Protein AF-A0A8H4S5G0-F1 (afdb_monomer)

Foldseek 3Di:
DDDDDDDDDDDDDDDDDDDDDPDDPDDPPDDPPDDDDDDDDPPDPPPVLQPDDCPDPVSVVVSVVVVVVVVVVVVVVVVVVVVVVVVVVVVVVVVVVVVVVVVVVPDDDPVVVVVVVVVVVVVVVVVVVVCVVVVDDPDDDDDDDDDDDDDDDDDDDDDDDDDDDDDDDDDDDDDDDDDDDPPPPDCVVVVVVVVVVVVVVVVVVVVVVVVVVVVVVVVVVVVVVVVVVVVVVVVVVVVVVVVVVVVVVVVVVVVVVVVVVVVVVVVVVVVVVVVVVVVVVVVVVVVVVVVVVVVVVVVVVVVVVVVVVVVVVVVVVVVVVVVVVVVVVVVVVVVVVVVVVVVVVVVVVVVVVVVVVVVVVVVVVCVVVVVDDDDDDDDDDDDDDDDDDDDDDDDD

Mean predicted aligned error: 23.58 Å

Sequence (396 aa):
MPFEAPDFQIMTASNAEATGSFASMEDPFVANSGRPAVPRDPNRFDTQLYSLNASSPAQAKRALEAHLAETERRLEEASRLGTALIDQQRQLSEQLKEVEQEQNEGEMGPELRRKLADLEKEYNEIGRESARAFLAPKRLAGGQEDAQLGTPSFDQKSPLSPALFASQATNSPSKVSVPSRKQRNQPSNRVHDIEFATEISTSLLAQVRQLQGLLAERDETLKFVNLEKSRLELEAEGYAQRIRALDDSEQRYKDENWALETQAHELMAAARDAAEREQRLNSTITLSNAEKSAMERELEEQRQANARLLEDHTLTQKANDAEIHLLRRNLTSGDAEKSALQKKLMEMTSQNQELAKAVAMRLRDHENQSSRDVSYDNEGDEPENITPESSPPPSP

Solvent-accessible surface area (backbone atoms only — not comparable to full-atom values): 24786 Å² total; per-residue (Å²): 137,83,90,85,84,85,88,83,82,90,82,90,82,89,84,84,89,82,90,77,88,89,71,81,87,76,62,95,84,67,84,80,89,80,79,82,89,72,91,74,81,87,81,80,74,64,76,71,81,70,67,84,77,69,89,43,75,69,54,43,50,52,51,49,53,51,49,48,53,52,51,51,50,51,50,52,52,50,48,51,51,50,52,52,51,51,50,49,54,50,51,51,53,50,50,52,51,46,50,56,53,43,62,76,70,72,67,92,54,75,64,59,59,51,52,50,55,52,49,53,52,48,51,55,49,51,51,52,52,47,50,57,69,72,64,57,84,80,80,80,80,86,81,86,85,88,88,88,80,90,83,86,85,92,75,91,85,84,82,84,81,91,79,80,93,76,89,78,88,76,85,86,87,85,81,89,83,86,81,70,100,82,75,85,83,63,73,69,62,61,51,54,54,49,51,52,51,47,52,52,50,51,52,52,52,50,49,50,52,50,52,50,50,53,48,53,52,50,53,50,52,51,51,52,52,51,52,52,48,55,49,51,50,52,53,50,53,51,50,54,51,53,50,50,55,49,52,54,49,51,50,52,52,50,53,51,50,51,51,50,52,51,50,50,51,52,51,53,49,53,51,50,57,48,51,53,50,50,53,54,51,49,55,50,51,55,49,52,51,52,50,50,55,49,53,53,50,53,52,51,50,52,50,53,51,51,52,49,52,50,50,52,50,53,52,52,49,53,48,52,52,50,50,53,53,50,52,52,51,50,50,54,50,50,51,51,51,50,50,51,51,49,52,51,49,52,48,53,49,48,51,52,50,50,48,52,49,51,49,50,49,49,52,50,50,46,50,71,66,41,80,69,72,87,81,90,81,84,88,84,79,84,82,82,88,78,88,82,88,81,82,84,84,87,84,135

Structure (mmCIF, N/CA/C/O backbone):
data_AF-A0A8H4S5G0-F1
#
_entry.id   AF-A0A8H4S5G0-F1
#
loop_
_atom_site.group_PDB
_atom_site.id
_atom_site.type_symbol
_atom_site.label_atom_id
_atom_site.label_alt_id
_atom_site.label_comp_id
_atom_site.label_asym_id
_atom_site.label_entity_id
_atom_site.label_seq_id
_atom_site.pdbx_PDB_ins_code
_atom_site.Cartn_x
_atom_site.Cartn_y
_atom_site.Cartn_z
_atom_site.occupancy
_atom_site.B_iso_or_equiv
_atom_site.auth_seq_id
_atom_site.auth_comp_id
_atom_site.auth_asym_id
_atom_site.auth_atom_id
_atom_site.pdbx_PDB_model_num
ATOM 1 N N . MET A 1 1 ? -0.359 13.437 -66.463 1.00 43.72 1 MET A N 1
ATOM 2 C CA . MET A 1 1 ? -1.457 12.611 -65.924 1.00 43.72 1 MET A CA 1
ATOM 3 C C . MET A 1 1 ? -1.760 13.142 -64.530 1.00 43.72 1 MET A C 1
ATOM 5 O O . MET A 1 1 ? -0.901 12.985 -63.670 1.00 43.72 1 MET A O 1
ATOM 9 N N . PRO A 1 2 ? -2.848 13.905 -64.346 1.00 49.50 2 PRO A N 1
ATOM 10 C CA . PRO A 1 2 ? -3.186 14.515 -63.066 1.00 49.50 2 PRO A CA 1
ATOM 11 C C . PRO A 1 2 ? -3.978 13.558 -62.162 1.00 49.50 2 PRO A C 1
ATOM 13 O O . PRO A 1 2 ? -4.525 12.559 -62.619 1.00 49.50 2 PRO A O 1
ATOM 16 N N . PHE A 1 3 ? -3.967 13.907 -60.877 1.00 44.75 3 PHE A N 1
ATOM 17 C CA . PHE A 1 3 ? -4.637 13.288 -59.736 1.00 44.75 3 PHE A CA 1
ATOM 18 C C . PHE A 1 3 ? -6.161 13.205 -59.881 1.00 44.75 3 PHE A C 1
ATOM 20 O O . PHE A 1 3 ? -6.786 14.160 -60.337 1.00 44.75 3 PHE A O 1
ATOM 27 N N . GLU A 1 4 ? -6.747 12.131 -59.350 1.00 46.34 4 GLU A N 1
ATOM 28 C CA . GLU A 1 4 ? -8.178 12.037 -59.061 1.00 46.34 4 GLU A CA 1
ATOM 29 C C . GLU A 1 4 ? -8.358 11.342 -57.700 1.00 46.34 4 GLU A C 1
ATOM 31 O O . GLU A 1 4 ? -7.871 10.232 -57.477 1.00 46.34 4 GLU A O 1
ATOM 36 N N . ALA A 1 5 ? -8.976 12.054 -56.758 1.00 48.38 5 ALA A N 1
ATOM 37 C CA . ALA A 1 5 ? -9.378 11.565 -55.442 1.00 48.38 5 ALA A CA 1
ATOM 38 C C . ALA A 1 5 ? -10.862 11.168 -55.480 1.00 48.38 5 ALA A C 1
ATOM 40 O O . ALA A 1 5 ? -11.607 11.780 -56.247 1.00 48.38 5 ALA A O 1
ATOM 41 N N . PRO A 1 6 ? -11.334 10.242 -54.627 1.00 56.16 6 PRO A N 1
ATOM 42 C CA . PRO A 1 6 ? -12.761 10.101 -54.385 1.00 56.16 6 PRO A CA 1
ATOM 43 C C . PRO A 1 6 ? -13.165 10.627 -53.000 1.00 56.16 6 PRO A C 1
ATOM 45 O O . PRO A 1 6 ? -12.651 10.195 -51.967 1.00 56.16 6 PRO A O 1
ATOM 48 N N . ASP A 1 7 ? -14.138 11.537 -53.020 1.00 45.44 7 ASP A N 1
ATOM 49 C CA . ASP A 1 7 ? -15.011 11.917 -51.909 1.00 45.44 7 ASP A CA 1
ATOM 50 C C . ASP A 1 7 ? -15.953 10.764 -51.531 1.00 45.44 7 ASP A C 1
ATOM 52 O O . ASP A 1 7 ? -16.565 10.163 -52.411 1.00 45.44 7 ASP A O 1
ATOM 56 N N . PHE A 1 8 ? -16.176 10.535 -50.230 1.00 47.94 8 PHE A N 1
ATOM 57 C CA . PHE A 1 8 ? -17.384 9.857 -49.736 1.00 47.94 8 PHE A CA 1
ATOM 58 C C . PHE A 1 8 ? -17.896 10.480 -48.427 1.00 47.94 8 PHE A C 1
ATOM 60 O O . PHE A 1 8 ? -17.528 10.113 -47.316 1.00 47.94 8 PHE A O 1
ATOM 67 N N . GLN A 1 9 ? -18.726 11.501 -48.628 1.00 41.06 9 GLN A N 1
ATOM 68 C CA . GLN A 1 9 ? -20.093 11.670 -48.127 1.00 41.06 9 GLN A CA 1
ATOM 69 C C . GLN A 1 9 ? -20.481 11.090 -46.749 1.00 41.06 9 GLN A C 1
ATOM 71 O O . GLN A 1 9 ? -20.651 9.890 -46.547 1.00 41.06 9 GLN A O 1
ATOM 76 N N . ILE A 1 10 ? -20.761 12.027 -45.843 1.00 40.44 10 ILE A N 1
ATOM 77 C CA . ILE A 1 10 ? -21.444 11.868 -44.557 1.00 40.44 10 ILE A CA 1
ATOM 78 C C . ILE A 1 10 ? -22.944 11.615 -44.795 1.00 40.44 10 ILE A C 1
ATOM 80 O O . ILE A 1 10 ? -23.598 12.397 -45.485 1.00 40.44 10 ILE A O 1
ATOM 84 N N . MET A 1 11 ? -23.508 10.588 -44.151 1.00 38.72 11 MET A N 1
ATOM 85 C CA . MET A 1 11 ? -24.946 10.480 -43.885 1.00 38.72 11 MET A CA 1
ATOM 86 C C . MET A 1 11 ? -25.184 10.130 -42.416 1.00 38.72 11 MET A C 1
ATOM 88 O O . MET A 1 11 ? -24.675 9.150 -41.880 1.00 38.72 11 MET A O 1
ATOM 92 N N . THR A 1 12 ? -25.959 10.999 -41.782 1.00 41.97 12 THR A N 1
ATOM 93 C CA . THR A 1 12 ? -26.462 10.947 -40.417 1.00 41.97 12 THR A CA 1
ATOM 94 C C . THR A 1 12 ? -27.648 9.988 -40.311 1.00 41.97 12 THR A C 1
ATOM 96 O O . THR A 1 12 ? -28.537 9.994 -41.160 1.00 41.97 12 THR A O 1
ATOM 99 N N . ALA A 1 13 ? -27.715 9.219 -39.224 1.00 38.81 13 ALA A N 1
ATOM 100 C CA . ALA A 1 13 ? -28.955 8.609 -38.756 1.00 38.81 13 ALA A CA 1
ATOM 101 C C . ALA A 1 13 ? -28.959 8.553 -37.223 1.00 38.81 13 ALA A C 1
ATOM 103 O O . ALA A 1 13 ? -28.105 7.944 -36.586 1.00 38.81 13 ALA A O 1
ATOM 104 N N . SER A 1 14 ? -29.940 9.244 -36.661 1.00 41.59 14 SER A N 1
ATOM 105 C CA . SER A 1 14 ? -30.365 9.260 -35.269 1.00 41.59 14 SER A CA 1
ATOM 106 C C . SER A 1 14 ? -31.165 8.004 -34.909 1.00 41.59 14 SER A C 1
ATOM 108 O O . SER A 1 14 ? -32.106 7.684 -35.635 1.00 41.59 14 SER A O 1
ATOM 110 N N . ASN A 1 15 ? -30.911 7.391 -33.748 1.00 36.97 15 ASN A N 1
ATOM 111 C CA . ASN A 1 15 ? -31.999 6.941 -32.875 1.00 36.97 15 ASN A CA 1
ATOM 112 C C . ASN A 1 15 ? -31.547 6.781 -31.417 1.00 36.97 15 ASN A C 1
ATOM 114 O O . ASN A 1 15 ? -30.384 6.503 -31.135 1.00 36.97 15 ASN A O 1
ATOM 118 N N . ALA A 1 16 ? -32.495 7.031 -30.523 1.00 42.16 16 ALA A N 1
ATOM 119 C CA . ALA A 1 16 ? -32.327 7.315 -29.111 1.00 42.16 16 ALA A CA 1
ATOM 120 C C . ALA A 1 16 ? -32.378 6.077 -28.189 1.00 42.16 16 ALA A C 1
ATOM 122 O O . ALA A 1 16 ? -32.851 5.014 -28.578 1.00 42.16 16 ALA A O 1
ATOM 123 N N . GLU A 1 17 ? -31.957 6.330 -26.943 1.00 38.03 17 GLU A N 1
ATOM 124 C CA . GLU A 1 17 ? -32.288 5.647 -25.679 1.00 38.03 17 GLU A CA 1
ATOM 125 C C . GLU A 1 17 ? -31.669 4.272 -25.363 1.00 38.03 17 GLU A C 1
ATOM 127 O O . GLU A 1 17 ? -32.201 3.216 -25.683 1.00 38.03 17 GLU A O 1
ATOM 132 N N . ALA A 1 18 ? -30.624 4.305 -24.526 1.00 38.97 18 ALA A N 1
ATOM 133 C CA . ALA A 1 18 ? -30.547 3.442 -23.348 1.00 38.97 18 ALA A CA 1
ATOM 134 C C . ALA A 1 18 ? -29.800 4.171 -22.219 1.00 38.97 18 ALA A C 1
ATOM 136 O O . ALA A 1 18 ? -28.662 4.614 -22.346 1.00 38.97 18 ALA A O 1
ATOM 137 N N . THR A 1 19 ? -30.522 4.323 -21.122 1.00 44.94 19 THR A N 1
ATOM 138 C CA . THR A 1 19 ? -30.193 4.932 -19.835 1.00 44.94 19 THR A CA 1
ATOM 139 C C . THR A 1 19 ? -28.927 4.379 -19.173 1.00 44.94 19 THR A C 1
ATOM 141 O O . THR A 1 19 ? -28.785 3.167 -19.029 1.00 44.94 19 THR A O 1
ATOM 144 N N . GLY A 1 20 ? -28.079 5.269 -18.648 1.00 34.47 20 GLY A N 1
ATOM 145 C CA . GLY A 1 20 ? -26.962 4.922 -17.766 1.00 34.47 20 GLY A CA 1
ATOM 146 C C . GLY A 1 20 ? -26.302 6.168 -17.177 1.00 34.47 20 GLY A C 1
ATOM 147 O O . GLY A 1 20 ? -25.397 6.740 -17.771 1.00 34.47 20 GLY A O 1
ATOM 148 N N . SER A 1 21 ? -26.813 6.606 -16.029 1.00 35.03 21 SER A N 1
ATOM 149 C CA . SER A 1 21 ? -26.420 7.788 -15.257 1.00 35.03 21 SER A CA 1
ATOM 150 C C . SER A 1 21 ? -24.918 7.840 -14.928 1.00 35.03 21 SER A C 1
ATOM 152 O O . SER A 1 21 ? -24.470 7.192 -13.986 1.00 35.03 21 SER A O 1
ATOM 154 N N . PHE A 1 22 ? -24.152 8.669 -15.642 1.00 43.38 22 PHE A N 1
ATOM 155 C CA . PHE A 1 22 ? -22.856 9.180 -15.181 1.00 43.38 22 PHE A CA 1
ATOM 156 C C . PHE A 1 22 ? -23.111 10.346 -14.219 1.00 43.38 22 PHE A C 1
ATOM 158 O O . PHE A 1 22 ? -23.174 11.505 -14.624 1.00 43.38 22 PHE A O 1
ATOM 165 N N . ALA A 1 23 ? -23.305 10.026 -12.943 1.00 44.62 23 ALA A N 1
ATOM 166 C CA . ALA A 1 23 ? -23.307 11.006 -11.868 1.00 44.62 23 ALA A CA 1
ATOM 167 C C . ALA A 1 23 ? -22.085 10.757 -10.976 1.00 44.62 23 ALA A C 1
ATOM 169 O O . ALA A 1 23 ? -21.916 9.659 -10.450 1.00 44.62 23 ALA A O 1
ATOM 170 N N . SER A 1 24 ? -21.262 11.805 -10.858 1.00 44.00 24 SER A N 1
ATOM 171 C CA . SER A 1 24 ? -20.339 12.094 -9.751 1.00 44.00 24 SER A CA 1
ATOM 172 C C . SER A 1 24 ? -19.324 11.005 -9.389 1.00 44.00 24 SER A C 1
ATOM 174 O O . SER A 1 24 ? -19.498 10.220 -8.460 1.00 44.00 24 SER A O 1
ATOM 176 N N . MET A 1 25 ? -18.202 11.026 -10.108 1.00 48.00 25 MET A N 1
ATOM 177 C CA . MET A 1 25 ? -16.940 10.454 -9.652 1.00 48.00 25 MET A CA 1
ATOM 178 C C . MET A 1 25 ? -16.382 11.391 -8.567 1.00 48.00 25 MET A C 1
ATOM 180 O O . MET A 1 25 ? -15.645 12.329 -8.863 1.00 48.00 25 MET A O 1
ATOM 184 N N . GLU A 1 26 ? -16.829 11.197 -7.326 1.00 46.25 26 GLU A N 1
ATOM 185 C CA . GLU A 1 26 ? -16.239 11.837 -6.150 1.00 46.25 26 GLU A CA 1
ATOM 186 C C . GLU A 1 26 ? -14.812 11.291 -5.966 1.00 46.25 26 GLU A C 1
ATOM 188 O O . GLU A 1 26 ? -14.596 10.083 -5.842 1.00 46.25 26 GLU A O 1
ATOM 193 N N . ASP A 1 27 ? -13.836 12.194 -5.995 1.00 54.50 27 ASP A N 1
ATOM 194 C CA . ASP A 1 27 ? -12.414 11.914 -5.817 1.00 54.50 27 ASP A CA 1
ATOM 195 C C . ASP A 1 27 ? -12.121 11.494 -4.357 1.00 54.50 27 ASP A C 1
ATOM 197 O O . ASP A 1 27 ? -12.381 12.275 -3.435 1.00 54.50 27 ASP A O 1
ATOM 201 N N . PRO A 1 28 ? -11.556 10.295 -4.106 1.00 63.72 28 PRO A N 1
ATOM 202 C CA . PRO A 1 28 ? -11.249 9.808 -2.759 1.00 63.72 28 PRO A CA 1
ATOM 203 C C . PRO A 1 28 ? -10.128 10.586 -2.044 1.00 63.72 28 PRO A C 1
ATOM 205 O O . PRO A 1 28 ? -9.863 10.309 -0.873 1.00 63.72 28 PRO A O 1
ATOM 208 N N . PHE A 1 29 ? -9.476 11.550 -2.704 1.00 48.62 29 PHE A N 1
ATOM 209 C CA . PHE A 1 29 ? -8.412 12.372 -2.118 1.00 48.62 29 PHE A CA 1
ATOM 210 C C . PHE A 1 29 ? -8.858 13.770 -1.660 1.00 48.62 29 PHE A C 1
ATOM 212 O O . PHE A 1 29 ? -8.056 14.492 -1.063 1.00 48.62 29 PHE A O 1
ATOM 219 N N . VAL A 1 30 ? -10.127 14.153 -1.852 1.00 47.84 30 VAL A N 1
ATOM 220 C CA . VAL A 1 30 ? -10.659 15.439 -1.364 1.00 47.84 30 VAL A CA 1
ATOM 221 C C . VAL A 1 30 ? -11.564 15.204 -0.154 1.00 47.84 30 VAL A C 1
ATOM 223 O O . VAL A 1 30 ? -12.757 14.937 -0.256 1.00 47.84 30 VAL A O 1
ATOM 226 N N . ALA A 1 31 ? -10.964 15.294 1.031 1.00 40.44 31 ALA A N 1
ATOM 227 C CA . ALA A 1 31 ? -11.643 15.147 2.309 1.00 40.44 31 ALA A CA 1
ATOM 228 C C . ALA A 1 31 ? -12.700 16.248 2.530 1.00 40.44 31 ALA A C 1
ATOM 230 O O . ALA A 1 31 ? -12.359 17.405 2.774 1.00 40.44 31 ALA A O 1
ATOM 231 N N . ASN A 1 32 ? -13.985 15.879 2.532 1.00 37.84 32 ASN A N 1
ATOM 232 C CA . ASN A 1 32 ? -15.026 16.690 3.158 1.00 37.84 32 ASN A CA 1
ATOM 233 C C . ASN A 1 32 ? -14.980 16.458 4.677 1.00 37.84 32 ASN A C 1
ATOM 235 O O . ASN A 1 32 ? -15.402 15.423 5.199 1.00 37.84 32 ASN A O 1
ATOM 239 N N . SER A 1 33 ? -14.414 17.432 5.380 1.00 51.53 33 SER A N 1
ATOM 240 C CA . SER A 1 33 ? -14.339 17.534 6.831 1.00 51.53 33 SER A CA 1
ATOM 241 C C . SER A 1 33 ? -15.730 17.766 7.426 1.00 51.53 33 SER A C 1
ATOM 243 O O . SER A 1 33 ?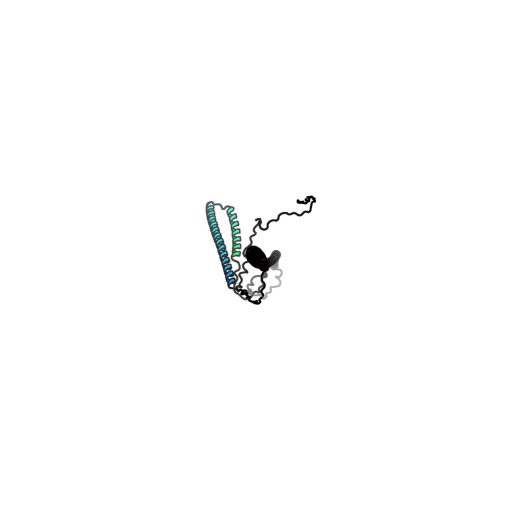 -16.213 18.890 7.526 1.00 51.53 33 SER A O 1
ATOM 245 N N . GLY A 1 34 ? -16.397 16.696 7.856 1.00 54.78 34 GLY A N 1
ATOM 246 C CA . GLY A 1 34 ? -17.696 16.860 8.499 1.00 54.78 34 GLY A CA 1
ATOM 247 C C . GLY A 1 34 ? -18.310 15.584 9.046 1.00 54.78 34 GLY A C 1
ATOM 248 O O . GLY A 1 34 ? -19.301 15.115 8.495 1.00 54.78 34 GLY A O 1
ATOM 249 N N . ARG A 1 35 ? -17.770 15.050 10.151 1.00 35.91 35 ARG A N 1
ATOM 250 C CA . ARG A 1 35 ? -18.536 14.283 11.157 1.00 35.91 35 ARG A CA 1
ATOM 251 C C . ARG A 1 35 ? -17.745 14.115 12.465 1.00 35.91 35 ARG A C 1
ATOM 253 O O . ARG A 1 35 ? -16.519 14.183 12.442 1.00 35.91 35 ARG A O 1
ATOM 260 N N . PRO A 1 36 ? -18.449 14.002 13.605 1.00 39.69 36 PRO A N 1
ATOM 261 C CA . PRO A 1 36 ? -17.951 14.417 14.909 1.00 39.69 36 PRO A CA 1
ATOM 262 C C . PRO A 1 36 ? -16.964 13.408 15.492 1.00 39.69 36 PRO A C 1
ATOM 264 O O . PRO A 1 36 ? -17.191 12.199 15.458 1.00 39.69 36 PRO A O 1
ATOM 267 N N . ALA A 1 37 ? -15.881 13.939 16.054 1.00 43.16 37 ALA A N 1
ATOM 268 C CA . ALA A 1 37 ? -14.902 13.190 16.818 1.00 43.16 37 ALA A CA 1
ATOM 269 C C . ALA A 1 37 ? -15.563 12.574 18.060 1.00 43.16 37 ALA A C 1
ATOM 271 O O . ALA A 1 37 ? -16.052 13.287 18.936 1.00 43.16 37 ALA A O 1
ATOM 272 N N . VAL A 1 38 ? -15.563 11.244 18.132 1.00 43.19 38 VAL A N 1
ATOM 273 C CA . VAL A 1 38 ? -15.816 10.499 19.369 1.00 43.19 38 VAL A CA 1
ATOM 274 C C . VAL A 1 38 ? -14.452 10.271 20.040 1.00 43.19 38 VAL A C 1
ATOM 276 O O . VAL A 1 38 ? -13.518 9.877 19.334 1.00 43.19 38 VAL A O 1
ATOM 279 N N . PRO A 1 39 ? -14.284 10.528 21.352 1.00 41.75 39 PRO A N 1
ATOM 280 C CA . PRO A 1 39 ? -12.982 10.449 22.007 1.00 41.75 39 PRO A CA 1
ATOM 281 C C . PRO A 1 39 ? -12.530 8.991 22.054 1.00 41.75 39 PRO A C 1
ATOM 283 O O . PRO A 1 39 ? -13.171 8.145 22.675 1.00 41.75 39 PRO A O 1
ATOM 286 N N . ARG A 1 40 ? -11.442 8.682 21.353 1.00 42.38 40 ARG A N 1
ATOM 287 C CA . ARG A 1 40 ? -10.804 7.369 21.389 1.00 42.38 40 ARG A CA 1
ATOM 288 C C . ARG A 1 40 ? -9.794 7.396 22.532 1.00 42.38 40 ARG A C 1
ATOM 290 O O . ARG A 1 40 ? -8.786 8.087 22.428 1.00 42.38 40 ARG A O 1
ATOM 297 N N . ASP A 1 41 ? -10.089 6.680 23.614 1.00 40.00 41 ASP A N 1
ATOM 298 C CA . ASP A 1 41 ? -9.176 6.505 24.747 1.00 40.00 41 ASP A CA 1
ATOM 299 C C . ASP A 1 41 ? -7.842 5.881 24.275 1.00 40.00 41 ASP A C 1
ATOM 301 O O . ASP A 1 41 ? -7.839 4.751 23.773 1.00 40.00 41 ASP A O 1
ATOM 305 N N . PRO A 1 42 ? -6.694 6.569 24.431 1.00 47.00 42 PRO A N 1
ATOM 306 C CA . PRO A 1 42 ? -5.417 6.160 23.837 1.00 47.00 42 PRO A CA 1
ATOM 307 C C . PRO A 1 42 ? -4.640 5.085 24.622 1.00 47.00 42 PRO A C 1
ATOM 309 O O . PRO A 1 42 ? -3.524 4.749 24.243 1.00 47.00 42 PRO A O 1
ATOM 312 N N . ASN A 1 43 ? -5.182 4.515 25.704 1.00 45.88 43 ASN A N 1
ATOM 313 C CA . ASN A 1 43 ? -4.348 3.833 26.711 1.00 45.88 43 ASN A CA 1
ATOM 314 C C . ASN A 1 43 ? -4.455 2.295 26.773 1.00 45.88 43 ASN A C 1
ATOM 316 O O . ASN A 1 43 ? -3.944 1.698 27.720 1.00 45.88 43 ASN A O 1
ATOM 320 N N . ARG A 1 44 ? -5.094 1.618 25.803 1.00 43.16 44 ARG A N 1
ATOM 321 C CA . ARG A 1 44 ? -5.321 0.153 25.891 1.00 43.16 44 ARG A CA 1
ATOM 322 C C . ARG A 1 44 ? -4.437 -0.732 25.003 1.00 43.16 44 ARG A C 1
ATOM 324 O O . ARG A 1 44 ? -4.430 -1.940 25.215 1.00 43.16 44 ARG A O 1
ATOM 331 N N . PHE A 1 45 ? -3.692 -0.174 24.048 1.00 45.38 45 PHE A N 1
ATOM 332 C CA . PHE A 1 45 ? -2.954 -0.978 23.057 1.00 45.38 45 PHE A CA 1
ATOM 333 C C . PHE A 1 45 ? -1.462 -1.177 23.346 1.00 45.38 45 PHE A C 1
ATOM 335 O O . PHE A 1 45 ? -0.869 -2.114 22.822 1.00 45.38 45 PHE A O 1
ATOM 342 N N . ASP A 1 46 ? -0.860 -0.380 24.225 1.00 48.62 46 ASP A N 1
ATOM 343 C CA . ASP A 1 46 ? 0.601 -0.379 24.362 1.00 48.62 46 ASP A CA 1
ATOM 344 C C . ASP A 1 46 ? 1.135 -1.397 25.385 1.00 48.62 46 ASP A C 1
ATOM 346 O O . ASP A 1 46 ? 2.282 -1.829 25.327 1.00 48.62 46 ASP A O 1
ATOM 350 N N . THR A 1 47 ? 0.305 -1.891 26.308 1.00 47.00 47 THR A N 1
ATOM 351 C CA . THR A 1 47 ? 0.793 -2.655 27.473 1.00 47.00 47 THR A CA 1
ATOM 352 C C . THR A 1 47 ? 1.348 -4.049 27.140 1.00 47.00 47 THR A C 1
ATOM 354 O O . THR A 1 47 ? 2.083 -4.625 27.947 1.00 47.00 47 THR A O 1
ATOM 357 N N . GLN A 1 48 ? 1.012 -4.613 25.974 1.00 50.06 48 GLN A N 1
ATOM 358 C CA . GLN A 1 48 ? 1.443 -5.961 25.579 1.00 50.06 48 GLN A CA 1
ATOM 359 C C . GLN A 1 48 ? 2.766 -5.988 24.797 1.00 50.06 48 GLN A C 1
ATOM 361 O O . GLN A 1 48 ? 3.428 -7.023 24.797 1.00 50.06 48 GLN A O 1
ATOM 366 N N . LEU A 1 49 ? 3.226 -4.862 24.239 1.00 53.41 49 LEU A N 1
ATOM 367 C CA . LEU A 1 49 ? 4.532 -4.779 23.565 1.00 53.41 49 LEU A CA 1
ATOM 368 C C . LEU A 1 49 ? 5.716 -4.681 24.546 1.00 53.41 49 LEU A C 1
ATOM 370 O O . LEU A 1 49 ? 6.863 -4.904 24.163 1.00 53.41 49 LEU A O 1
ATOM 374 N N . TYR A 1 50 ? 5.446 -4.408 25.827 1.00 53.00 50 TYR A N 1
ATOM 375 C CA . TYR A 1 50 ? 6.468 -4.242 26.870 1.00 53.00 50 TYR A CA 1
ATOM 376 C C . TYR A 1 50 ? 6.784 -5.513 27.670 1.00 53.00 50 TYR A C 1
ATOM 378 O O . TYR A 1 50 ? 7.650 -5.496 28.545 1.00 53.00 50 TYR A O 1
ATOM 386 N N . SER A 1 51 ? 6.098 -6.631 27.410 1.00 46.66 51 SER A N 1
ATOM 387 C CA . SER A 1 51 ? 6.357 -7.885 28.128 1.00 46.66 51 SER A CA 1
ATOM 388 C C . SER A 1 51 ? 7.439 -8.714 27.426 1.00 46.66 51 SER A C 1
ATOM 390 O O . SER A 1 51 ? 7.150 -9.601 26.637 1.00 46.66 51 SER A O 1
ATOM 392 N N . LEU A 1 52 ? 8.695 -8.388 27.752 1.00 52.19 52 LEU A N 1
ATOM 393 C CA . LEU A 1 52 ? 9.804 -9.327 27.989 1.00 52.19 52 LEU A CA 1
ATOM 394 C C . LEU A 1 52 ? 9.912 -10.531 27.032 1.00 52.19 52 LEU A C 1
ATOM 396 O O . LEU A 1 52 ? 9.633 -11.657 27.418 1.00 52.19 52 LEU A O 1
ATOM 400 N N . ASN A 1 53 ? 10.424 -10.295 25.824 1.00 50.78 53 ASN A N 1
ATOM 401 C CA . ASN A 1 53 ? 11.233 -11.267 25.075 1.00 50.78 53 ASN A CA 1
ATOM 402 C C . ASN A 1 53 ? 12.232 -10.496 24.196 1.00 50.78 53 ASN A C 1
ATOM 404 O O . ASN A 1 53 ? 12.151 -10.481 22.971 1.00 50.78 53 ASN A O 1
ATOM 408 N N . ALA A 1 54 ? 13.159 -9.780 24.838 1.00 56.66 54 ALA A N 1
ATOM 409 C CA . ALA A 1 54 ? 14.250 -9.092 24.152 1.00 56.66 54 ALA A CA 1
ATOM 410 C C . ALA A 1 54 ? 15.367 -10.097 23.824 1.00 56.66 54 ALA A C 1
ATOM 412 O O . ALA A 1 54 ? 16.374 -10.175 24.521 1.00 56.66 54 ALA A O 1
ATOM 413 N N . SER A 1 55 ? 15.179 -10.897 22.773 1.00 57.12 55 SER A N 1
ATOM 414 C CA . SER A 1 55 ? 16.176 -11.872 22.306 1.00 57.12 55 SER A CA 1
ATOM 415 C C . SER A 1 55 ? 17.301 -11.243 21.467 1.00 57.12 55 SER A C 1
ATOM 417 O O . SER A 1 55 ? 18.274 -11.921 21.144 1.00 57.12 55 SER A O 1
ATOM 419 N N . SER A 1 56 ? 17.211 -9.945 21.137 1.00 54.91 56 SER A N 1
ATOM 420 C CA . SER A 1 56 ? 18.195 -9.221 20.319 1.00 54.91 56 SER A CA 1
ATOM 421 C C . SER A 1 56 ? 18.553 -7.839 20.903 1.00 54.91 56 SER A C 1
ATOM 423 O O . SER A 1 56 ? 17.648 -7.085 21.276 1.00 54.91 56 SER A O 1
ATOM 425 N N . PRO A 1 57 ? 19.845 -7.437 20.927 1.00 71.81 57 PRO A N 1
ATOM 426 C CA . PRO A 1 57 ? 20.291 -6.127 21.427 1.00 71.81 57 PRO A CA 1
ATOM 427 C C . PRO A 1 57 ? 19.622 -4.927 20.741 1.00 71.81 57 PRO A C 1
ATOM 429 O O . PRO A 1 57 ? 19.347 -3.914 21.381 1.00 71.81 57 PRO A O 1
ATOM 432 N N . ALA A 1 58 ? 19.309 -5.039 19.446 1.00 68.12 58 ALA A N 1
ATOM 433 C CA . ALA A 1 58 ? 18.616 -3.986 18.702 1.00 68.12 58 ALA A CA 1
ATOM 434 C C . ALA A 1 58 ? 17.147 -3.830 19.140 1.00 68.12 58 ALA A C 1
ATOM 436 O O . ALA A 1 58 ? 16.617 -2.720 19.174 1.00 68.12 58 ALA A O 1
ATOM 437 N N . GLN A 1 59 ? 16.500 -4.934 19.524 1.00 70.31 59 GLN A N 1
ATOM 438 C CA . GLN A 1 59 ? 15.131 -4.936 20.037 1.00 70.31 59 GLN A CA 1
ATOM 439 C C . GLN A 1 59 ? 15.078 -4.396 21.470 1.00 70.31 59 GLN A C 1
ATOM 441 O O . GLN A 1 59 ? 14.170 -3.637 21.793 1.00 70.31 59 GLN A O 1
ATOM 446 N N . ALA A 1 60 ? 16.084 -4.708 22.294 1.00 72.94 60 ALA A N 1
ATOM 447 C CA . ALA A 1 60 ? 16.251 -4.097 23.611 1.00 72.94 60 ALA A CA 1
ATOM 448 C C . ALA A 1 60 ? 16.433 -2.574 23.501 1.00 72.94 60 ALA A C 1
ATOM 450 O O . ALA A 1 60 ? 15.776 -1.832 24.223 1.00 72.94 60 ALA A O 1
ATOM 451 N N . LYS A 1 61 ? 17.250 -2.096 22.550 1.00 78.56 61 LYS A N 1
ATOM 452 C CA . LYS A 1 61 ? 17.428 -0.657 22.300 1.00 78.56 61 LYS A CA 1
ATOM 453 C C . LYS A 1 61 ? 16.114 0.023 21.902 1.00 78.56 61 LYS A C 1
ATOM 455 O O . LYS A 1 61 ? 15.753 1.020 22.512 1.00 78.56 61 LYS A O 1
ATOM 460 N N . ARG A 1 62 ? 15.365 -0.548 20.954 1.00 76.50 62 ARG A N 1
ATOM 461 C CA . ARG A 1 62 ? 14.061 -0.007 20.532 1.00 76.50 62 ARG A CA 1
ATOM 462 C C . ARG A 1 62 ? 13.022 -0.034 21.660 1.00 76.50 62 ARG A C 1
ATOM 464 O O . ARG A 1 62 ? 12.248 0.904 21.792 1.00 76.50 62 ARG A O 1
ATOM 471 N N . ALA A 1 63 ? 13.010 -1.083 22.483 1.00 75.94 63 ALA A N 1
ATOM 472 C CA . ALA A 1 63 ? 12.123 -1.170 23.642 1.00 75.94 63 ALA A CA 1
ATOM 473 C C . ALA A 1 63 ? 12.468 -0.117 24.709 1.00 75.94 63 ALA A C 1
ATOM 475 O O . ALA A 1 63 ? 11.566 0.468 25.303 1.00 75.94 63 ALA A O 1
ATOM 476 N N . LEU A 1 64 ? 13.758 0.162 24.919 1.00 79.62 64 LEU A N 1
ATOM 477 C CA . LEU A 1 64 ? 14.215 1.221 25.819 1.00 79.62 64 LEU A CA 1
ATOM 478 C C . LEU A 1 64 ? 13.909 2.620 25.269 1.00 79.62 64 LEU A C 1
ATOM 480 O O . LEU A 1 64 ? 13.450 3.464 26.028 1.00 79.62 64 LEU A O 1
ATOM 484 N N . GLU A 1 65 ? 14.101 2.858 23.969 1.00 84.56 65 GLU A N 1
ATOM 485 C CA . GLU A 1 65 ? 13.714 4.113 23.301 1.00 84.56 65 GLU A CA 1
ATOM 486 C C . GLU A 1 65 ? 12.200 4.352 23.398 1.00 84.56 65 GLU A C 1
ATOM 488 O O . GLU A 1 65 ? 11.767 5.452 23.732 1.00 84.56 65 GLU A O 1
ATOM 493 N N . ALA A 1 66 ? 11.388 3.311 23.195 1.00 81.44 66 ALA A N 1
ATOM 494 C CA . ALA A 1 66 ? 9.938 3.392 23.350 1.00 81.44 66 ALA A CA 1
ATOM 495 C C . ALA A 1 66 ? 9.518 3.641 24.808 1.00 81.44 66 ALA A C 1
ATOM 497 O O . ALA A 1 66 ? 8.621 4.440 25.065 1.00 81.44 66 ALA A O 1
ATOM 498 N N . HIS A 1 67 ? 10.178 2.994 25.774 1.00 82.06 67 HIS A N 1
ATOM 499 C CA . HIS A 1 67 ? 9.923 3.244 27.192 1.00 82.06 67 HIS A CA 1
ATOM 500 C C . HIS A 1 67 ? 10.308 4.673 27.587 1.00 82.06 67 HIS A C 1
ATOM 502 O O . HIS A 1 67 ? 9.608 5.300 28.376 1.00 82.06 67 HIS A O 1
ATOM 508 N N . LEU A 1 68 ? 11.400 5.201 27.032 1.00 88.31 68 LEU A N 1
ATOM 509 C CA . LEU A 1 68 ? 11.830 6.574 27.264 1.00 88.31 68 LEU A CA 1
ATOM 510 C C . LEU A 1 68 ? 10.786 7.567 26.733 1.00 88.31 68 LEU A C 1
ATOM 512 O O . LEU A 1 68 ? 10.337 8.420 27.496 1.00 88.31 68 LEU A O 1
ATOM 516 N N . ALA A 1 69 ? 10.314 7.385 25.498 1.00 88.75 69 ALA A N 1
ATOM 517 C CA . ALA A 1 69 ? 9.263 8.221 24.915 1.00 88.75 69 ALA A CA 1
ATOM 518 C C . ALA A 1 69 ? 7.956 8.192 25.736 1.00 88.75 69 ALA A C 1
ATOM 520 O O . ALA A 1 69 ? 7.331 9.226 25.962 1.00 88.75 69 ALA A O 1
ATOM 521 N N . GLU A 1 70 ? 7.563 7.026 26.254 1.00 80.81 70 GLU A N 1
ATOM 522 C CA . GLU A 1 70 ? 6.393 6.904 27.135 1.00 80.81 70 GLU A CA 1
ATOM 523 C C . GLU A 1 70 ? 6.618 7.592 28.493 1.00 80.81 70 GLU A C 1
ATOM 525 O O . GLU A 1 70 ? 5.713 8.232 29.031 1.00 80.81 70 GLU A O 1
ATOM 530 N N . THR A 1 71 ? 7.826 7.511 29.063 1.00 88.69 71 THR A N 1
ATOM 531 C CA . THR A 1 71 ? 8.136 8.248 30.298 1.00 88.69 71 THR A CA 1
ATOM 532 C C . THR A 1 71 ? 8.141 9.760 30.092 1.00 88.69 71 THR A C 1
ATOM 534 O O . THR A 1 71 ? 7.659 10.477 30.967 1.00 88.69 71 THR A O 1
ATOM 537 N N . GLU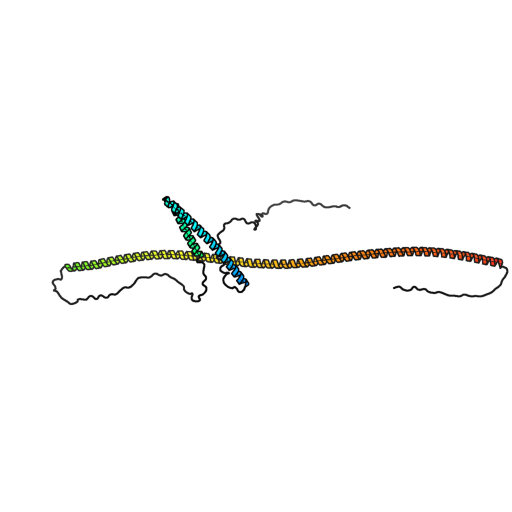 A 1 72 ? 8.617 10.245 28.944 1.00 88.62 72 GLU A N 1
ATOM 538 C CA . GLU A 1 72 ? 8.554 11.663 28.574 1.00 88.62 72 GLU A CA 1
ATOM 539 C C . GLU A 1 72 ? 7.102 12.122 28.422 1.00 88.62 72 GLU A C 1
ATOM 541 O O . GLU A 1 72 ? 6.704 13.109 29.040 1.00 88.62 72 GLU A O 1
ATOM 546 N N . ARG A 1 73 ? 6.267 11.343 27.724 1.00 89.69 73 ARG A N 1
ATOM 547 C CA . ARG A 1 73 ? 4.832 11.619 27.585 1.00 89.69 73 ARG A CA 1
ATOM 548 C C . ARG A 1 73 ? 4.124 11.703 28.942 1.00 89.69 73 ARG A C 1
ATOM 550 O O . ARG A 1 73 ? 3.375 12.646 29.189 1.00 89.69 73 ARG A O 1
ATOM 557 N N . ARG A 1 74 ? 4.380 10.760 29.856 1.00 87.81 74 ARG A N 1
ATOM 558 C CA . ARG A 1 74 ? 3.806 10.801 31.216 1.00 87.81 74 ARG A CA 1
ATOM 559 C C . ARG A 1 74 ? 4.273 12.013 32.009 1.00 87.81 74 ARG A C 1
ATOM 561 O O . ARG A 1 74 ? 3.504 12.557 32.798 1.00 87.81 74 ARG A O 1
ATOM 568 N N . LEU A 1 75 ? 5.522 12.431 31.821 1.00 91.38 75 LEU A N 1
ATOM 569 C CA . LEU A 1 75 ? 6.071 13.610 32.479 1.00 91.38 75 LEU A CA 1
ATOM 570 C C . LEU A 1 75 ? 5.421 14.895 31.945 1.00 91.38 75 LEU A C 1
ATOM 572 O O . LEU A 1 75 ? 5.101 15.785 32.731 1.00 91.38 75 LEU A O 1
ATOM 576 N N . GLU A 1 76 ? 5.142 14.970 30.644 1.00 93.00 76 GLU A N 1
ATOM 577 C CA . GLU A 1 76 ? 4.376 16.066 30.040 1.00 93.00 76 GLU A CA 1
ATOM 578 C C . GLU A 1 76 ? 2.922 16.107 30.528 1.00 93.00 76 GLU A C 1
ATOM 580 O O . GLU A 1 76 ? 2.420 17.176 30.878 1.00 93.00 76 GLU A O 1
ATOM 585 N N . GLU A 1 77 ? 2.245 14.959 30.596 1.00 91.06 77 GLU A N 1
ATOM 586 C CA . GLU A 1 77 ? 0.880 14.858 31.126 1.00 91.06 77 GLU A CA 1
ATOM 587 C C . GLU A 1 77 ? 0.828 15.271 32.605 1.00 91.06 77 GLU A C 1
ATOM 589 O O . GLU A 1 77 ? -0.012 16.084 32.993 1.00 91.06 77 GLU A O 1
ATOM 594 N N . ALA A 1 78 ? 1.775 14.799 33.421 1.00 90.94 78 ALA A N 1
ATOM 595 C CA . ALA A 1 78 ? 1.902 15.205 34.818 1.00 90.94 78 ALA A CA 1
ATOM 596 C C . ALA A 1 78 ? 2.208 16.705 34.965 1.00 90.94 78 ALA A C 1
ATOM 598 O O . ALA A 1 78 ? 1.670 17.353 35.860 1.00 90.94 78 ALA A O 1
ATOM 599 N N . SER A 1 79 ? 3.026 17.275 34.074 1.00 89.69 79 SER A N 1
ATOM 600 C CA . SER A 1 79 ? 3.302 18.715 34.029 1.00 89.69 79 SER A CA 1
ATOM 601 C C . SER A 1 79 ? 2.033 19.519 33.727 1.00 89.69 79 SER A C 1
ATOM 603 O O . SER A 1 79 ? 1.712 20.460 34.454 1.00 89.69 79 SER A O 1
ATOM 605 N N . ARG A 1 80 ? 1.243 19.098 32.729 1.00 93.56 80 ARG A N 1
ATOM 606 C CA . ARG A 1 80 ? -0.051 19.723 32.403 1.00 93.56 80 ARG A CA 1
ATOM 607 C C . ARG A 1 80 ? -1.040 19.639 33.563 1.00 93.56 80 ARG A C 1
ATOM 609 O O . ARG A 1 80 ? -1.672 20.639 33.900 1.00 93.56 80 ARG A O 1
ATOM 616 N N . LEU A 1 81 ? -1.144 18.477 34.207 1.00 93.62 81 LEU A N 1
ATOM 617 C CA . LEU A 1 81 ? -1.980 18.310 35.398 1.00 93.62 81 LEU A CA 1
ATOM 618 C C . LEU A 1 81 ? -1.500 19.200 36.549 1.00 93.62 81 LEU A C 1
ATOM 620 O O . LEU A 1 81 ? -2.318 19.835 37.208 1.00 93.62 81 LEU A O 1
ATOM 624 N N . GLY A 1 82 ? -0.186 19.316 36.748 1.00 93.25 82 GLY A N 1
ATOM 625 C CA . GLY A 1 82 ? 0.408 20.235 37.716 1.00 93.25 82 GLY A CA 1
ATOM 626 C C . GLY A 1 82 ? 0.029 21.692 37.444 1.00 93.25 82 GLY A C 1
ATOM 627 O O . GLY A 1 82 ? -0.383 22.394 38.364 1.00 93.25 82 GLY A O 1
ATOM 628 N N . THR A 1 83 ? 0.089 22.137 36.184 1.00 93.00 83 THR A N 1
ATOM 629 C CA . THR A 1 83 ? -0.349 23.493 35.811 1.00 93.00 83 THR A CA 1
ATOM 630 C C . THR A 1 83 ? -1.845 23.705 36.041 1.00 93.00 83 THR A C 1
ATOM 632 O O . THR A 1 83 ? -2.225 24.730 36.597 1.00 93.00 83 THR A O 1
ATOM 635 N N . ALA A 1 84 ? -2.684 22.713 35.724 1.00 90.75 84 ALA A N 1
ATOM 636 C CA . ALA A 1 84 ? -4.123 22.789 35.964 1.00 90.75 84 ALA A CA 1
ATOM 637 C C . ALA A 1 84 ? -4.458 22.874 37.464 1.00 90.75 84 ALA A C 1
ATOM 639 O O . ALA A 1 84 ? -5.326 23.646 37.860 1.00 90.75 84 ALA A O 1
ATOM 640 N N . LEU A 1 85 ? -3.733 22.139 38.312 1.00 90.69 85 LEU A N 1
ATOM 641 C CA . LEU A 1 85 ? -3.870 22.204 39.770 1.00 90.69 85 LEU A CA 1
ATOM 642 C C . LEU A 1 85 ? -3.464 23.570 40.335 1.00 90.69 85 LEU A C 1
ATOM 644 O O . LEU A 1 85 ? -4.128 24.079 41.236 1.00 90.69 85 LEU A O 1
ATOM 648 N N . ILE A 1 86 ? -2.406 24.184 39.798 1.00 95.38 86 ILE A N 1
ATOM 649 C CA . ILE A 1 86 ? -1.992 25.545 40.174 1.00 95.38 86 ILE A CA 1
ATOM 650 C C . ILE A 1 86 ? -3.054 26.566 39.746 1.00 95.38 86 ILE A C 1
ATOM 652 O O . ILE A 1 86 ? -3.382 27.470 40.515 1.00 95.38 86 ILE A O 1
ATOM 656 N N . ASP A 1 87 ? -3.636 26.412 38.557 1.00 93.00 87 ASP A N 1
ATOM 657 C CA . ASP A 1 87 ? -4.725 27.274 38.096 1.00 93.00 87 ASP A CA 1
ATOM 658 C C . ASP A 1 87 ? -5.990 27.111 38.946 1.00 93.00 87 ASP A C 1
ATOM 660 O O . ASP A 1 87 ? -6.604 28.112 39.317 1.00 93.00 87 ASP A O 1
ATOM 664 N N . GLN A 1 88 ? -6.343 25.884 39.338 1.00 92.31 88 GLN A N 1
ATOM 665 C CA . GLN A 1 88 ? -7.439 25.634 40.278 1.00 92.31 88 GLN A CA 1
ATOM 666 C C . GLN A 1 88 ? -7.152 26.236 41.654 1.00 92.31 88 GLN A C 1
ATOM 668 O O . GLN A 1 88 ? -8.025 26.870 42.242 1.00 92.31 88 GLN A O 1
ATOM 673 N N . GLN A 1 89 ? -5.923 26.109 42.161 1.00 90.50 89 GLN A N 1
ATOM 674 C CA . GLN A 1 89 ? -5.513 26.764 43.402 1.00 90.50 89 GLN A CA 1
ATOM 675 C C . GLN A 1 89 ? -5.666 28.287 43.298 1.00 90.50 89 GLN A C 1
ATOM 677 O O . GLN A 1 89 ? -6.162 28.920 44.231 1.00 90.50 89 GLN A O 1
ATOM 682 N N . ARG A 1 90 ? -5.284 28.879 42.159 1.00 94.62 90 ARG A N 1
ATOM 683 C CA . ARG A 1 90 ? -5.453 30.311 41.892 1.00 94.62 90 ARG A CA 1
ATOM 684 C C . ARG A 1 90 ? -6.932 30.699 41.880 1.00 94.62 90 ARG A C 1
ATOM 686 O O . ARG A 1 90 ? -7.297 31.639 42.578 1.00 94.62 90 ARG A O 1
ATOM 693 N N . GLN A 1 91 ? -7.781 29.957 41.171 1.00 92.31 91 GLN A N 1
ATOM 694 C CA . GLN A 1 91 ? -9.226 30.206 41.112 1.00 92.31 91 GLN A CA 1
ATOM 695 C C . GLN A 1 91 ? -9.897 30.075 42.483 1.00 92.31 91 GLN A C 1
ATOM 697 O O . GLN A 1 91 ? -10.667 30.948 42.867 1.00 92.31 91 GLN A O 1
ATOM 702 N N . LEU A 1 92 ? -9.556 29.046 43.262 1.00 89.06 92 LEU A N 1
ATOM 703 C CA . LEU A 1 92 ? -10.062 28.878 44.625 1.00 89.06 92 LEU A CA 1
ATOM 704 C C . LEU A 1 92 ? -9.582 29.997 45.554 1.00 89.06 92 LEU A C 1
ATOM 706 O O . LEU A 1 92 ? -10.341 30.444 46.405 1.00 89.06 92 LEU A O 1
ATOM 710 N N . SER A 1 93 ? -8.349 30.485 45.388 1.00 89.75 93 SER A N 1
ATOM 711 C CA . SER A 1 93 ? -7.853 31.630 46.162 1.00 89.75 93 SER A CA 1
ATOM 712 C C . SER A 1 93 ? -8.563 32.940 45.800 1.00 89.75 93 SER A C 1
ATOM 714 O O . SER A 1 93 ? -8.817 33.766 46.673 1.00 89.75 93 SER A O 1
ATOM 716 N N . GLU A 1 94 ? -8.922 33.114 44.527 1.00 90.69 94 GLU A N 1
ATOM 717 C CA . GLU A 1 94 ? -9.672 34.269 44.033 1.00 90.69 94 GLU A CA 1
ATOM 718 C C . GLU A 1 94 ? -11.127 34.223 44.514 1.00 90.69 94 GLU A C 1
ATOM 720 O O . GLU A 1 94 ? -11.623 35.218 45.031 1.00 90.69 94 GLU A O 1
ATOM 725 N N . GLN A 1 95 ? -11.760 33.047 44.484 1.00 81.94 95 GLN A N 1
ATOM 726 C CA . GLN A 1 95 ? -13.092 32.827 45.052 1.00 81.94 95 GLN A CA 1
ATOM 727 C C . GLN A 1 95 ? -13.116 32.951 46.574 1.00 81.94 95 GLN A C 1
ATOM 729 O O . GLN A 1 95 ? -14.078 33.469 47.123 1.00 81.94 95 GLN A O 1
ATOM 734 N N . LEU A 1 96 ? -12.066 32.525 47.281 1.00 81.88 96 LEU A N 1
ATOM 735 C CA . LEU A 1 96 ? -11.963 32.748 48.723 1.00 81.88 96 LEU A CA 1
ATOM 736 C C . LEU A 1 96 ? -11.917 34.249 49.037 1.00 81.88 96 LEU A C 1
ATOM 738 O O . LEU A 1 96 ? -12.565 34.696 49.978 1.00 81.88 96 LEU A O 1
ATOM 742 N N . LYS A 1 97 ? -11.201 35.025 48.215 1.00 84.69 97 LYS A N 1
ATOM 743 C CA . LYS A 1 97 ? -11.132 36.485 48.325 1.00 84.69 97 LYS A CA 1
ATOM 744 C C . LYS A 1 97 ? -12.462 37.157 47.965 1.00 84.69 97 LYS A C 1
ATOM 746 O O . LYS A 1 97 ? -12.839 38.125 48.614 1.00 84.69 97 LYS A O 1
ATOM 751 N N . GLU A 1 98 ? -13.177 36.640 46.969 1.00 79.31 98 GLU A N 1
ATOM 752 C CA . GLU A 1 98 ? -14.517 37.099 46.586 1.00 79.31 98 GLU A CA 1
ATOM 753 C C . GLU A 1 98 ? -15.546 36.781 47.679 1.00 79.31 98 GLU A C 1
ATOM 755 O O . GLU A 1 98 ? -16.296 37.661 48.069 1.00 79.31 98 GLU A O 1
ATOM 760 N N . VAL A 1 99 ? -15.513 35.586 48.275 1.00 72.38 99 VAL A N 1
ATOM 761 C CA . VAL A 1 99 ? -16.368 35.212 49.414 1.00 72.38 99 VAL A CA 1
ATOM 762 C C . VAL A 1 99 ? -16.034 36.031 50.662 1.00 72.38 99 VAL A C 1
ATOM 764 O O . VAL A 1 99 ? -16.938 36.414 51.396 1.00 72.38 99 VAL A O 1
ATOM 767 N N . GLU A 1 100 ? -14.762 36.340 50.916 1.00 73.19 100 GLU A N 1
ATOM 768 C CA . GLU A 1 100 ? -14.362 37.270 51.983 1.00 73.19 100 GLU A CA 1
ATOM 769 C C . GLU A 1 100 ? -14.868 38.699 51.701 1.00 73.19 100 GLU A C 1
ATOM 771 O O . GLU A 1 100 ? -15.258 39.421 52.620 1.00 73.19 100 GLU A O 1
ATOM 776 N N . GLN A 1 101 ? -14.943 39.094 50.427 1.00 69.06 101 GLN A N 1
ATOM 777 C CA . GLN A 1 101 ? -15.507 40.370 49.992 1.00 69.06 101 GLN A CA 1
ATOM 778 C C . GLN A 1 101 ? -17.045 40.396 50.087 1.00 69.06 101 GLN A C 1
ATOM 780 O O . GLN A 1 101 ? -17.592 41.365 50.605 1.00 69.06 101 GLN A O 1
ATOM 785 N N . GLU A 1 102 ? -17.737 39.315 49.723 1.00 56.84 102 GLU A N 1
ATOM 786 C CA . GLU A 1 102 ? -19.187 39.136 49.889 1.00 56.84 102 GLU A CA 1
ATOM 787 C C . GLU A 1 102 ? -19.592 38.976 51.366 1.00 56.84 102 GLU A C 1
ATOM 789 O O . GLU A 1 102 ? -20.675 39.397 51.770 1.00 56.84 102 GLU A O 1
ATOM 794 N N . GLN A 1 103 ? -18.717 38.439 52.225 1.00 51.56 103 GLN A N 1
ATOM 795 C CA . GLN A 1 103 ? -18.938 38.389 53.675 1.00 51.56 103 GLN A CA 1
ATOM 796 C C . GLN A 1 103 ? -18.914 39.793 54.308 1.00 51.56 103 GLN A C 1
ATOM 798 O O . GLN A 1 103 ? -19.586 40.013 55.316 1.00 51.56 103 GLN A O 1
ATOM 803 N N . ASN A 1 104 ? -18.227 40.762 53.685 1.00 54.53 104 ASN A N 1
ATOM 804 C CA . ASN A 1 104 ? -18.344 42.179 54.044 1.00 54.53 104 ASN A CA 1
ATOM 805 C C . ASN A 1 104 ? -19.657 42.821 53.540 1.00 54.53 104 ASN A C 1
ATOM 807 O O . ASN A 1 104 ? -20.043 43.869 54.056 1.00 54.53 104 ASN A O 1
ATOM 811 N N . GLU A 1 105 ? -20.355 42.201 52.578 1.00 56.19 105 GLU A N 1
ATOM 812 C CA . GLU A 1 105 ? -21.607 42.697 51.973 1.00 56.19 105 GLU A CA 1
ATOM 813 C C . GLU A 1 105 ? -22.878 41.968 52.464 1.00 56.19 105 GLU A C 1
ATOM 815 O O . GLU A 1 105 ? -23.988 42.454 52.261 1.00 56.19 105 GLU A O 1
ATOM 820 N N . GLY A 1 106 ? -22.738 40.878 53.225 1.00 52.84 106 GLY A N 1
ATOM 821 C CA . GLY A 1 106 ? -23.740 40.435 54.201 1.00 52.84 106 GLY A CA 1
ATOM 822 C C . GLY A 1 106 ? -24.868 39.510 53.725 1.00 52.84 106 GLY A C 1
ATOM 823 O O . GLY A 1 106 ? -25.701 39.159 54.560 1.00 52.84 106 GLY A O 1
ATOM 824 N N . GLU A 1 107 ? -24.913 39.042 52.472 1.00 53.59 107 GLU A N 1
ATOM 825 C CA . GLU A 1 107 ? -25.923 38.056 52.034 1.00 53.59 107 GLU A CA 1
ATOM 826 C C . GLU A 1 107 ? -25.360 37.008 51.049 1.00 53.59 107 GLU A C 1
ATOM 828 O O . GLU A 1 107 ? -24.983 37.324 49.927 1.00 53.59 107 GLU A O 1
ATOM 833 N N . MET A 1 108 ? -25.348 35.722 51.440 1.00 50.09 108 MET A N 1
ATOM 834 C CA . MET A 1 108 ? -24.951 34.615 50.550 1.00 50.09 108 MET A CA 1
ATOM 835 C C . MET A 1 108 ? -26.018 34.347 49.476 1.00 50.09 108 MET A C 1
ATOM 837 O O . MET A 1 108 ? -27.075 33.769 49.757 1.00 50.09 108 MET A O 1
ATOM 841 N N . GLY A 1 109 ? -25.719 34.727 48.233 1.00 63.38 109 GLY A N 1
ATOM 842 C CA . GLY A 1 109 ? -26.619 34.592 47.091 1.00 63.38 109 GLY A CA 1
ATOM 843 C C . GLY A 1 109 ? -26.849 33.144 46.607 1.00 63.38 109 GLY A C 1
ATOM 844 O O . GLY A 1 109 ? -26.005 32.260 46.785 1.00 63.38 109 GLY A O 1
ATOM 845 N N . PRO A 1 110 ? -27.990 32.870 45.939 1.00 61.97 11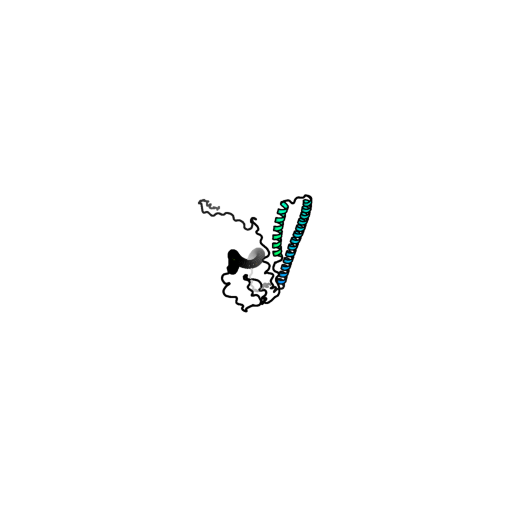0 PRO A N 1
ATOM 846 C CA . PRO A 1 110 ? -28.347 31.548 45.405 1.00 61.97 110 PRO A CA 1
ATOM 847 C C . PRO A 1 110 ? -27.390 31.035 44.313 1.00 61.97 110 PRO A C 1
ATOM 849 O O . PRO A 1 110 ? -27.351 29.830 44.063 1.00 61.97 110 PRO A O 1
ATOM 852 N N . GLU A 1 111 ? -26.591 31.913 43.700 1.00 60.78 111 GLU A N 1
ATOM 853 C CA . GLU A 1 111 ? -25.513 31.516 42.789 1.00 60.78 111 GLU A CA 1
ATOM 854 C C . GLU A 1 111 ? -24.417 30.705 43.486 1.00 60.78 111 GLU A C 1
ATOM 856 O O . GLU A 1 111 ? -23.930 29.735 42.908 1.00 60.78 111 GLU A O 1
ATOM 861 N N . LEU A 1 112 ? -24.067 31.039 44.733 1.00 60.75 112 LEU A N 1
ATOM 862 C CA . LEU A 1 112 ? -22.993 30.363 45.464 1.00 60.75 112 LEU A CA 1
ATOM 863 C C . LEU A 1 112 ? -23.368 28.910 45.786 1.00 60.75 112 LEU A C 1
ATOM 865 O O . LEU A 1 112 ? -22.539 28.010 45.700 1.00 60.75 112 LEU A O 1
ATOM 869 N N . ARG A 1 113 ? -24.656 28.647 46.054 1.00 68.31 113 ARG A N 1
ATOM 870 C CA . ARG A 1 113 ? -25.171 27.276 46.229 1.00 68.31 113 ARG A CA 1
ATOM 871 C C . ARG A 1 113 ? -25.120 26.465 44.941 1.00 68.31 113 ARG A C 1
ATOM 873 O O . ARG A 1 113 ? -24.848 25.270 44.989 1.00 68.31 113 ARG A O 1
ATOM 880 N N . ARG A 1 114 ? -25.392 27.102 43.801 1.00 75.69 114 ARG A N 1
ATOM 881 C CA . ARG A 1 114 ? -25.324 26.442 42.495 1.00 75.69 114 ARG A CA 1
ATOM 882 C C . ARG A 1 114 ? -23.880 26.104 42.132 1.00 75.69 114 ARG A C 1
ATOM 884 O O . ARG A 1 114 ? -23.604 24.968 41.773 1.00 75.69 114 ARG A O 1
ATOM 891 N N . LYS A 1 115 ? -22.962 27.051 42.337 1.00 72.69 115 LYS A N 1
ATOM 892 C CA . LYS A 1 115 ? -21.527 26.855 42.100 1.00 72.69 115 LYS A CA 1
ATOM 893 C C . LYS A 1 115 ? -20.926 25.808 43.045 1.00 72.69 115 LYS A C 1
ATOM 895 O O . LYS A 1 115 ? -20.107 25.013 42.604 1.00 72.69 115 LYS A O 1
ATOM 900 N N . LEU A 1 116 ? -21.384 25.725 44.299 1.00 73.12 116 LEU A N 1
ATOM 901 C CA . LEU A 1 116 ? -20.968 24.671 45.234 1.00 73.12 116 LEU A CA 1
ATOM 902 C C . LEU A 1 116 ? -21.424 23.271 44.781 1.00 73.12 116 LEU A C 1
ATOM 904 O O . LEU A 1 116 ? -20.663 22.316 44.899 1.00 73.12 116 LEU A O 1
ATOM 908 N N . ALA A 1 117 ? -22.633 23.156 44.225 1.00 77.06 117 ALA A N 1
ATOM 909 C CA . ALA A 1 117 ? -23.134 21.898 43.669 1.00 77.06 117 ALA A CA 1
ATOM 910 C C . ALA A 1 117 ? -22.387 21.484 42.386 1.00 77.06 117 ALA A C 1
ATOM 912 O O . ALA A 1 117 ? -22.124 20.298 42.176 1.00 77.06 117 ALA A O 1
ATOM 913 N N . ASP A 1 118 ? -22.011 22.452 41.546 1.00 81.69 118 ASP A N 1
ATOM 914 C CA . ASP A 1 118 ? -21.191 22.199 40.357 1.00 81.69 118 ASP A CA 1
ATOM 915 C C . ASP A 1 118 ? -19.763 21.762 40.758 1.00 81.69 118 ASP A C 1
ATOM 917 O O . ASP A 1 118 ? -19.260 20.765 40.242 1.00 81.69 118 ASP A O 1
ATOM 921 N N . LEU A 1 119 ? -19.165 22.392 41.777 1.00 79.19 119 LEU A N 1
ATOM 922 C CA . LEU A 1 119 ? -17.871 21.999 42.359 1.00 79.19 119 LEU A CA 1
ATOM 923 C C . LEU A 1 119 ? -17.892 20.606 43.007 1.00 79.19 119 LEU A C 1
ATOM 925 O O . LEU A 1 119 ? -16.937 19.845 42.862 1.00 79.19 119 LEU A O 1
ATOM 929 N N . GLU A 1 120 ? -18.971 20.230 43.696 1.00 81.50 120 GLU A N 1
ATOM 930 C CA . GLU A 1 120 ? -19.134 18.874 44.243 1.00 81.50 120 GLU A CA 1
ATOM 931 C C . GLU A 1 120 ? -19.176 17.825 43.122 1.00 81.50 120 GLU A C 1
ATOM 933 O O . GLU A 1 120 ? -18.606 16.733 43.235 1.00 81.50 120 GLU A O 1
ATOM 938 N N . LYS A 1 121 ? -19.824 18.156 42.004 1.00 84.94 121 LYS A N 1
ATOM 939 C CA . LYS A 1 121 ? -19.887 17.284 40.832 1.00 84.94 121 LYS A CA 1
ATOM 940 C C . LYS A 1 121 ? -18.515 17.126 40.174 1.00 84.94 121 LYS A C 1
ATOM 942 O O . LYS A 1 121 ? -18.145 16.006 39.823 1.00 84.94 121 LYS A O 1
ATOM 947 N N . GLU A 1 122 ? -17.753 18.210 40.060 1.00 82.00 122 GLU A N 1
ATOM 948 C CA . GLU A 1 122 ? -16.392 18.198 39.514 1.00 82.00 122 GLU A CA 1
ATOM 949 C C . GLU A 1 122 ? -15.403 17.467 40.430 1.00 82.00 122 GLU A C 1
ATOM 951 O O . GLU A 1 122 ? -14.617 16.654 39.951 1.00 82.00 122 GLU A O 1
ATOM 956 N N . TYR A 1 123 ? -15.495 17.645 41.751 1.00 81.31 123 TYR A N 1
ATOM 957 C CA . TYR A 1 123 ? -14.693 16.896 42.725 1.00 81.31 123 TYR A CA 1
ATOM 958 C C . TYR A 1 123 ? -14.919 15.384 42.612 1.00 81.31 123 TYR A C 1
ATOM 960 O O . TYR A 1 123 ? -13.970 14.598 42.635 1.00 81.31 123 TYR A O 1
ATOM 968 N N . ASN A 1 124 ? -16.174 14.965 42.443 1.00 82.00 124 ASN A N 1
ATOM 969 C CA . ASN A 1 124 ? -16.512 13.557 42.262 1.00 82.00 124 ASN A CA 1
ATOM 970 C C . ASN A 1 124 ? -15.986 12.990 40.934 1.00 82.00 124 ASN A C 1
ATOM 972 O O . ASN A 1 124 ? -15.595 11.822 40.889 1.00 82.00 124 ASN A O 1
ATOM 976 N N . GLU A 1 125 ? -15.950 13.788 39.865 1.00 82.62 125 GLU A N 1
ATOM 977 C CA . GLU A 1 125 ? -15.400 13.352 38.578 1.00 82.62 125 GLU A CA 1
ATOM 978 C C . GLU A 1 125 ? -13.868 13.280 38.621 1.00 82.62 125 GLU A C 1
ATOM 980 O O . GLU A 1 125 ? -13.297 12.246 38.280 1.00 82.62 125 GLU A O 1
ATOM 985 N N . ILE A 1 126 ? -13.203 14.289 39.192 1.00 73.81 126 ILE A N 1
ATOM 986 C CA . ILE A 1 126 ? -11.748 14.292 39.405 1.00 73.81 126 ILE A CA 1
ATOM 987 C C . ILE A 1 126 ? -11.334 13.157 40.348 1.00 73.81 126 ILE A C 1
ATOM 989 O O . ILE A 1 126 ? -10.305 12.521 40.131 1.00 73.81 126 ILE A O 1
ATOM 993 N N . GLY A 1 127 ? -12.134 12.836 41.368 1.00 74.12 127 GLY A N 1
ATOM 994 C CA . GLY A 1 127 ? -11.907 11.684 42.243 1.00 74.12 127 GLY A CA 1
ATOM 995 C C . GLY A 1 127 ? -11.956 10.350 41.489 1.00 74.12 127 GLY A C 1
ATOM 996 O O . GLY A 1 127 ? -11.124 9.472 41.730 1.00 74.12 127 GLY A O 1
ATOM 997 N N . ARG A 1 128 ? -12.871 10.202 40.520 1.00 77.38 128 ARG A N 1
ATOM 998 C CA . ARG A 1 128 ? -12.940 9.016 39.645 1.00 77.38 128 ARG A CA 1
ATOM 999 C C . ARG A 1 128 ? -11.794 8.966 38.640 1.00 77.38 128 ARG A C 1
ATOM 1001 O O . ARG A 1 128 ? -11.241 7.892 38.411 1.00 77.38 128 ARG A O 1
ATOM 1008 N N . GLU A 1 129 ? -11.429 10.094 38.043 1.00 67.38 129 GLU A N 1
ATOM 1009 C CA . GLU A 1 129 ? -10.323 10.193 37.084 1.00 67.38 129 GLU A CA 1
ATOM 1010 C C . GLU A 1 129 ? -8.963 9.979 37.764 1.00 67.38 129 GLU A C 1
ATOM 1012 O O . GLU A 1 129 ? -8.129 9.228 37.260 1.00 67.38 129 GLU A O 1
ATOM 1017 N N . SER A 1 130 ? -8.782 10.511 38.975 1.00 64.25 130 SER A N 1
ATOM 1018 C CA . SER A 1 130 ? -7.607 10.272 39.821 1.00 64.25 130 SER A CA 1
ATOM 1019 C C . SER A 1 130 ? -7.523 8.809 40.255 1.00 64.25 130 SER A C 1
ATOM 1021 O O . SER A 1 130 ? -6.457 8.202 40.180 1.00 64.25 130 SER A O 1
ATOM 1023 N N . ALA A 1 131 ? -8.644 8.187 40.639 1.00 62.72 131 ALA A N 1
ATOM 1024 C CA . ALA A 1 131 ? -8.677 6.754 40.926 1.00 62.72 131 ALA A CA 1
ATOM 1025 C C . ALA A 1 131 ? -8.308 5.913 39.689 1.00 62.72 131 ALA A C 1
ATOM 1027 O O . ALA A 1 131 ? -7.586 4.929 39.819 1.00 62.72 131 ALA A O 1
ATOM 1028 N N . ARG A 1 132 ? -8.715 6.318 38.478 1.00 67.25 132 ARG A N 1
ATOM 1029 C CA . ARG A 1 132 ? -8.284 5.662 37.228 1.00 67.25 132 ARG A CA 1
ATOM 1030 C C . ARG A 1 132 ? -6.795 5.857 36.931 1.00 67.25 132 ARG A C 1
ATOM 1032 O O . ARG A 1 132 ? -6.157 4.912 36.474 1.00 67.25 132 ARG A O 1
ATOM 1039 N N . ALA A 1 133 ? -6.237 7.034 37.206 1.00 59.38 133 ALA A N 1
ATOM 1040 C CA . ALA A 1 133 ? -4.826 7.336 36.962 1.00 59.38 133 ALA A CA 1
ATOM 1041 C C . ALA A 1 133 ? -3.878 6.646 37.964 1.00 59.38 133 ALA A C 1
ATOM 1043 O O . ALA A 1 133 ? -2.809 6.176 37.578 1.00 59.38 133 ALA A O 1
ATOM 1044 N N . PHE A 1 134 ? -4.272 6.532 39.238 1.00 57.97 134 PHE A N 1
ATOM 1045 C CA . PHE A 1 134 ? -3.435 5.955 40.300 1.00 57.97 134 PHE A CA 1
ATOM 1046 C C . PHE A 1 134 ? -3.644 4.449 40.542 1.00 57.97 134 PHE A C 1
ATOM 1048 O O . PHE A 1 134 ? -2.789 3.823 41.170 1.00 57.97 134 PHE A O 1
ATOM 1055 N N . LEU A 1 135 ? -4.729 3.845 40.036 1.00 54.59 135 LEU A N 1
ATOM 1056 C CA . LEU A 1 135 ? -5.007 2.402 40.168 1.00 54.59 135 LEU A CA 1
ATOM 1057 C C . LEU A 1 135 ? -4.712 1.591 38.892 1.00 54.59 135 LEU A C 1
ATOM 1059 O O . LEU A 1 135 ? -5.060 0.410 38.819 1.00 54.59 135 LEU A O 1
ATOM 1063 N N . ALA A 1 136 ? -4.034 2.175 37.898 1.00 42.00 136 ALA A N 1
ATOM 1064 C CA . ALA A 1 136 ? -3.503 1.410 36.771 1.00 42.00 136 ALA A CA 1
ATOM 1065 C C . ALA A 1 136 ? -2.443 0.385 37.254 1.00 42.00 136 ALA A C 1
ATOM 1067 O O . ALA A 1 136 ? -1.673 0.675 38.176 1.00 42.00 136 ALA A O 1
ATOM 1068 N N . PRO A 1 137 ? -2.390 -0.837 36.684 1.00 43.81 137 PRO A N 1
ATOM 1069 C CA . PRO A 1 137 ? -1.895 -2.011 37.398 1.00 43.81 137 PRO A CA 1
ATOM 1070 C C . PRO A 1 137 ? -0.386 -1.965 37.637 1.00 43.81 137 PRO A C 1
ATOM 1072 O O . PRO A 1 137 ? 0.424 -2.106 36.718 1.00 43.81 137 PRO A O 1
ATOM 1075 N N . LYS A 1 138 ? 0.001 -1.867 38.907 1.00 39.06 138 LYS A N 1
ATOM 1076 C CA . LYS A 1 138 ? 1.358 -2.164 39.358 1.00 39.06 138 LYS A CA 1
ATOM 1077 C C . LYS A 1 138 ? 1.550 -3.678 39.263 1.00 39.06 138 LYS A C 1
ATOM 1079 O O . LYS A 1 138 ? 1.100 -4.420 40.131 1.00 39.06 138 LYS A O 1
ATOM 1084 N N . ARG A 1 139 ? 2.157 -4.151 38.169 1.00 41.31 139 ARG A N 1
ATOM 1085 C CA . ARG A 1 139 ? 2.559 -5.556 38.026 1.00 41.31 139 ARG A CA 1
ATOM 1086 C C . ARG A 1 139 ? 3.535 -5.903 39.150 1.00 41.31 139 ARG A C 1
ATOM 1088 O O . ARG A 1 139 ? 4.675 -5.445 39.160 1.00 41.31 139 ARG A O 1
ATOM 1095 N N . LEU A 1 140 ? 3.047 -6.696 40.097 1.00 37.19 140 LEU A N 1
ATOM 1096 C CA . LEU A 1 140 ? 3.839 -7.428 41.073 1.00 37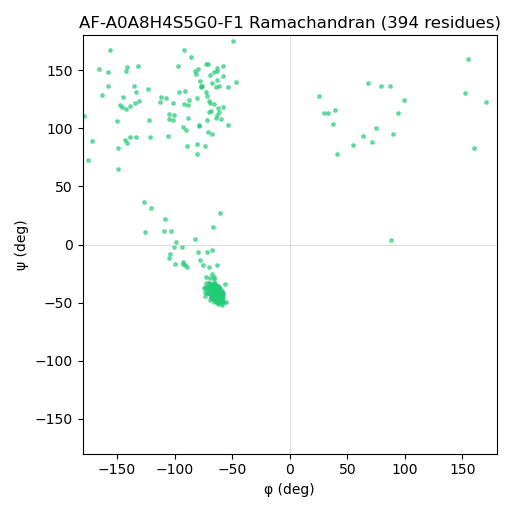.19 140 LEU A CA 1
ATOM 1097 C C . LEU A 1 140 ? 4.742 -8.406 40.320 1.00 37.19 140 LEU A C 1
ATOM 1099 O O . LEU A 1 140 ? 4.274 -9.337 39.667 1.00 37.19 140 LEU A O 1
ATOM 1103 N N . ALA A 1 141 ? 6.043 -8.163 40.406 1.00 35.56 141 ALA A N 1
ATOM 1104 C CA . ALA A 1 141 ? 7.053 -9.171 40.168 1.00 35.56 141 ALA A CA 1
ATOM 1105 C C . ALA A 1 141 ? 7.197 -10.021 41.442 1.00 35.56 141 ALA A C 1
ATOM 1107 O O . ALA A 1 141 ? 7.461 -9.474 42.510 1.00 35.56 141 ALA A O 1
ATOM 1108 N N . GLY A 1 142 ? 7.071 -11.343 41.292 1.00 33.56 142 GLY A N 1
ATOM 1109 C CA . GLY A 1 142 ? 7.570 -12.346 42.237 1.00 33.56 142 GLY A CA 1
ATOM 1110 C C . GLY A 1 142 ? 6.570 -12.830 43.290 1.00 33.56 142 GLY A C 1
ATOM 1111 O O . GLY A 1 142 ? 6.209 -12.092 44.198 1.00 33.56 142 GLY A O 1
ATOM 1112 N N . GLY A 1 143 ? 6.190 -14.106 43.203 1.00 28.48 143 GLY A N 1
ATOM 1113 C CA . GLY A 1 143 ? 5.429 -14.796 44.245 1.00 28.48 143 GLY A CA 1
ATOM 1114 C C . GLY A 1 143 ? 4.727 -16.033 43.705 1.00 28.48 143 GLY A C 1
ATOM 1115 O O . GLY A 1 143 ? 3.572 -15.968 43.308 1.00 28.48 143 GLY A O 1
ATOM 1116 N N . GLN A 1 144 ? 5.474 -17.128 43.626 1.00 39.91 144 GLN A N 1
ATOM 1117 C CA . GLN A 1 144 ? 4.980 -18.470 43.349 1.00 39.91 144 GLN A CA 1
ATOM 1118 C C . GLN A 1 144 ? 4.034 -18.926 44.479 1.00 39.91 144 GLN A C 1
ATOM 1120 O O . GLN A 1 144 ? 4.277 -18.597 45.636 1.00 39.91 144 GLN A O 1
ATOM 1125 N N . GLU A 1 145 ? 3.058 -19.756 44.102 1.00 37.81 145 GLU A N 1
ATOM 1126 C CA . GLU A 1 145 ? 2.217 -20.644 44.931 1.00 37.81 145 GLU A CA 1
ATOM 1127 C C . GLU A 1 145 ? 0.797 -20.161 45.308 1.00 37.81 145 GLU A C 1
ATOM 1129 O O . GLU A 1 145 ? 0.574 -19.101 45.883 1.00 37.81 145 GLU A O 1
ATOM 1134 N N . ASP A 1 146 ? -0.143 -21.042 44.942 1.00 34.94 146 ASP A N 1
ATOM 1135 C CA . ASP A 1 146 ? -1.537 -21.211 45.360 1.00 34.94 146 ASP A CA 1
ATOM 1136 C C . ASP A 1 146 ? -2.609 -20.195 44.934 1.00 34.94 146 ASP A C 1
ATOM 1138 O O . ASP A 1 146 ? -3.034 -19.306 45.668 1.00 34.94 146 ASP A O 1
ATOM 1142 N N . ALA A 1 147 ? -3.189 -20.470 43.759 1.00 33.38 147 ALA A N 1
ATOM 1143 C CA . ALA A 1 147 ? -4.489 -19.961 43.339 1.00 33.38 147 ALA A CA 1
ATOM 1144 C C . ALA A 1 147 ? -5.452 -21.119 43.024 1.00 33.38 147 ALA A C 1
ATOM 1146 O O . ALA A 1 147 ? -5.541 -21.571 41.886 1.00 33.38 147 ALA A O 1
ATOM 1147 N N . GLN A 1 148 ? -6.232 -21.544 44.021 1.00 35.44 148 GLN A N 1
ATOM 1148 C CA . GLN A 1 148 ? -7.610 -21.978 43.780 1.00 35.44 148 GLN A CA 1
ATOM 1149 C C . GLN A 1 148 ? -8.485 -21.682 45.005 1.00 35.44 148 GLN A C 1
ATOM 1151 O O . GLN A 1 148 ? -8.734 -22.535 45.851 1.00 35.44 148 GLN A O 1
ATOM 1156 N N . LEU A 1 149 ? -8.967 -20.440 45.083 1.00 34.84 149 LEU A N 1
ATOM 1157 C CA . LEU A 1 149 ? -10.058 -20.026 45.962 1.00 34.84 149 LEU A CA 1
ATOM 1158 C C . LEU A 1 149 ? -11.175 -19.432 45.104 1.00 34.84 149 LEU A C 1
ATOM 1160 O O . LEU A 1 149 ? -11.065 -18.318 44.598 1.00 34.84 149 LEU A O 1
ATOM 1164 N N . GLY A 1 150 ? -12.262 -20.189 44.970 1.00 33.62 150 GLY A N 1
ATOM 1165 C CA . GLY A 1 150 ? -13.584 -19.613 44.772 1.00 33.62 150 GLY A CA 1
ATOM 1166 C C . GLY A 1 150 ? -14.107 -19.096 46.112 1.00 33.62 150 GLY A C 1
ATOM 1167 O O . GLY A 1 150 ? -13.978 -19.774 47.127 1.00 33.62 150 GLY A O 1
ATOM 1168 N N . THR A 1 151 ? -14.687 -17.900 46.116 1.00 34.47 151 THR A N 1
ATOM 1169 C CA . THR A 1 151 ? -15.484 -17.314 47.210 1.00 34.47 151 THR A CA 1
ATOM 1170 C C . THR A 1 151 ? -16.430 -16.261 46.597 1.00 34.47 151 THR A C 1
ATOM 1172 O O . THR A 1 151 ? -16.164 -15.844 45.467 1.00 34.47 151 THR A O 1
ATOM 1175 N N . PRO A 1 152 ? -17.455 -15.723 47.293 1.00 45.22 152 PRO A N 1
ATOM 1176 C CA . PRO A 1 152 ? -18.147 -16.195 48.501 1.00 45.22 152 PRO A CA 1
ATOM 1177 C C . PRO A 1 152 ? -19.693 -16.163 48.369 1.00 45.22 152 PRO A C 1
ATOM 1179 O O . PRO A 1 152 ? -20.266 -15.326 47.677 1.00 45.22 152 PRO A O 1
ATOM 1182 N N . SER A 1 153 ? -20.382 -17.023 49.125 1.00 29.55 153 SER A N 1
ATOM 1183 C CA . SER A 1 153 ? -21.825 -16.921 49.392 1.00 29.55 153 SER A CA 1
ATOM 1184 C C . SER A 1 153 ? -22.027 -16.331 50.788 1.00 29.55 153 SER A C 1
ATOM 1186 O O . SER A 1 153 ? -21.517 -16.872 51.770 1.00 29.55 153 SER A O 1
ATOM 1188 N N . PHE A 1 154 ? -22.737 -15.207 50.864 1.00 35.72 154 PHE A N 1
ATOM 1189 C CA . PHE A 1 154 ? -23.052 -14.481 52.092 1.00 35.72 154 PHE A CA 1
ATOM 1190 C C . PHE A 1 154 ? -24.373 -15.013 52.653 1.00 35.72 154 PHE A C 1
ATOM 1192 O O . PHE A 1 154 ? -25.442 -14.637 52.182 1.00 35.72 154 PHE A O 1
ATOM 1199 N N . ASP A 1 155 ? -24.296 -15.908 53.638 1.00 35.41 155 ASP A N 1
ATOM 1200 C CA . ASP A 1 155 ? -25.463 -16.390 54.370 1.00 35.41 155 ASP A CA 1
ATOM 1201 C C . ASP A 1 155 ? -25.424 -15.885 55.811 1.00 35.41 155 ASP A C 1
ATOM 1203 O O . ASP A 1 155 ? -24.443 -16.034 56.545 1.00 35.41 155 ASP A O 1
ATOM 1207 N N . GLN A 1 156 ? -26.531 -15.256 56.193 1.00 42.28 156 GLN A N 1
ATOM 1208 C CA . GLN A 1 156 ? -26.807 -14.785 57.536 1.00 42.28 156 GLN A CA 1
ATOM 1209 C C . GLN A 1 156 ? -26.842 -15.955 58.521 1.00 42.28 156 GLN A C 1
ATOM 1211 O O . GLN A 1 156 ? -27.516 -16.951 58.263 1.00 42.28 156 GLN A O 1
ATOM 1216 N N . LYS A 1 157 ? -26.211 -15.776 59.688 1.00 37.47 157 LYS A N 1
ATOM 1217 C CA . LYS A 1 157 ? -26.682 -16.241 61.008 1.00 37.47 157 LYS A CA 1
ATOM 1218 C C . LYS A 1 157 ? -25.688 -15.814 62.085 1.00 37.47 157 LYS A C 1
ATOM 1220 O O . LYS A 1 157 ? -24.595 -16.355 62.196 1.00 37.47 157 LYS A O 1
ATOM 1225 N N . SER A 1 158 ? -26.115 -14.881 62.926 1.00 34.75 158 SER A N 1
ATOM 1226 C CA . SER A 1 158 ? -25.589 -14.720 64.279 1.00 34.75 158 SER A CA 1
ATOM 1227 C C . SER A 1 158 ? -26.780 -14.566 65.217 1.00 34.75 158 SER A C 1
ATOM 1229 O O . SER A 1 158 ? -27.700 -13.800 64.921 1.00 34.75 158 SER A O 1
ATOM 1231 N N . PRO A 1 159 ? -26.798 -15.326 66.319 1.00 43.59 159 PRO A N 1
ATOM 1232 C CA . PRO A 1 159 ? -26.999 -14.651 67.589 1.00 43.59 159 PRO A CA 1
ATOM 1233 C C . PRO A 1 159 ? -26.015 -15.140 68.664 1.00 43.59 159 PRO A C 1
ATOM 1235 O O . PRO A 1 159 ? -25.954 -16.315 69.007 1.00 43.59 159 PRO A O 1
ATOM 1238 N N . LEU A 1 160 ? -25.251 -14.180 69.184 1.00 42.81 160 LEU A N 1
ATOM 1239 C CA . LEU A 1 160 ? -25.170 -13.803 70.601 1.00 42.81 160 LEU A CA 1
ATOM 1240 C C . LEU A 1 160 ? -25.244 -14.940 71.654 1.00 42.81 160 LEU A C 1
ATOM 1242 O O . LEU A 1 160 ? -26.315 -15.414 72.013 1.00 42.81 160 LEU A O 1
ATOM 1246 N N . SER A 1 161 ? -24.066 -15.257 72.202 1.00 38.19 161 SER A N 1
ATOM 1247 C CA . SER A 1 161 ? -23.722 -15.484 73.623 1.00 38.19 161 SER A CA 1
ATOM 1248 C C . SER A 1 161 ? -24.693 -16.241 74.558 1.00 38.19 161 SER A C 1
ATOM 1250 O O . SER A 1 161 ? -25.696 -15.671 74.984 1.00 38.19 161 SER A O 1
ATOM 1252 N N . PRO A 1 162 ? -24.313 -17.427 75.082 1.00 37.84 162 PRO A N 1
ATOM 1253 C CA . PRO A 1 162 ? -24.907 -17.996 76.287 1.00 37.84 162 PRO A CA 1
ATOM 1254 C C . PRO A 1 162 ? -24.091 -17.584 77.524 1.00 37.84 162 PRO A C 1
ATOM 1256 O O . PRO A 1 162 ? -23.032 -18.138 77.820 1.00 37.84 162 PRO A O 1
ATOM 1259 N N . ALA A 1 163 ? -24.592 -16.591 78.253 1.00 38.78 163 ALA A N 1
ATOM 1260 C CA . ALA A 1 163 ? -24.086 -16.211 79.563 1.00 38.78 163 ALA A CA 1
ATOM 1261 C C . ALA A 1 163 ? -24.779 -17.035 80.668 1.00 38.78 163 ALA A C 1
ATOM 1263 O O . ALA A 1 163 ? -25.996 -17.003 80.804 1.00 38.78 163 ALA A O 1
ATOM 1264 N N . LEU A 1 164 ? -23.954 -17.707 81.479 1.00 40.41 164 LEU A N 1
ATOM 1265 C CA . LEU A 1 164 ? -24.119 -17.928 82.924 1.00 40.41 164 LEU A CA 1
ATOM 1266 C C . LEU A 1 164 ? -25.324 -18.759 83.417 1.00 40.41 164 LEU A C 1
ATOM 1268 O O . LEU A 1 164 ? -26.364 -18.237 83.808 1.00 40.41 164 LEU A O 1
ATOM 1272 N N . PHE A 1 165 ? -25.089 -20.063 83.597 1.00 37.28 165 PHE A N 1
ATOM 1273 C CA . PHE A 1 165 ? -25.791 -20.860 84.606 1.00 37.28 165 PHE A CA 1
ATOM 1274 C C . PHE A 1 165 ? -25.172 -20.603 85.989 1.00 37.28 165 PHE A C 1
ATOM 1276 O O . PHE A 1 165 ? -24.125 -21.155 86.324 1.00 37.28 165 PHE A O 1
ATOM 1283 N N . ALA A 1 166 ? -25.832 -19.778 86.802 1.00 38.53 166 ALA A N 1
ATOM 1284 C CA . ALA A 1 166 ? -25.588 -19.685 88.237 1.00 38.53 166 ALA A CA 1
ATOM 1285 C C . ALA A 1 166 ? -26.685 -20.459 88.981 1.00 38.53 166 ALA A C 1
ATOM 1287 O O . ALA A 1 166 ? -27.840 -20.049 89.054 1.00 38.53 166 ALA A O 1
ATOM 1288 N N . SER A 1 167 ? -26.291 -21.609 89.519 1.00 40.91 167 SER A N 1
ATOM 1289 C CA . SER A 1 167 ? -27.050 -22.424 90.464 1.00 40.91 167 SER A CA 1
ATOM 1290 C C . SER A 1 167 ? -27.256 -21.646 91.773 1.00 40.91 167 SER A C 1
ATOM 1292 O O . SER A 1 167 ? -26.312 -21.499 92.551 1.00 40.91 167 SER A O 1
ATOM 1294 N N . GLN A 1 168 ? -28.482 -21.196 92.052 1.00 40.47 168 GLN A N 1
ATOM 1295 C CA . GLN A 1 168 ? -28.924 -20.884 93.414 1.00 40.47 168 GLN A CA 1
ATOM 1296 C C . GLN A 1 168 ? -29.861 -21.986 93.906 1.00 40.47 168 GLN A C 1
ATOM 1298 O O . GLN A 1 168 ? -31.007 -22.110 93.477 1.00 40.47 168 GLN A O 1
ATOM 1303 N N . ALA A 1 169 ? -29.338 -22.786 94.830 1.00 42.09 169 ALA A N 1
ATOM 1304 C CA . ALA A 1 169 ? -30.110 -23.666 95.682 1.00 42.09 169 ALA A CA 1
ATOM 1305 C C . ALA A 1 169 ? -30.912 -22.819 96.680 1.00 42.09 169 ALA A C 1
ATOM 1307 O O . ALA A 1 169 ? -30.335 -22.053 97.451 1.00 42.09 169 ALA A O 1
ATOM 1308 N N . THR A 1 170 ? -32.233 -22.986 96.701 1.00 43.09 170 THR A N 1
ATOM 1309 C CA . THR A 1 170 ? -33.058 -22.586 97.844 1.00 43.09 170 THR A CA 1
ATOM 1310 C C . THR A 1 170 ? -33.841 -23.800 98.332 1.00 43.09 170 THR A C 1
ATOM 1312 O O . THR A 1 170 ? -34.328 -24.620 97.557 1.00 43.09 170 THR A O 1
ATOM 1315 N N . ASN A 1 171 ? -33.816 -23.967 99.650 1.00 36.47 171 ASN A N 1
ATOM 1316 C CA . ASN A 1 171 ? -34.204 -25.160 100.386 1.00 36.47 171 ASN A CA 1
ATOM 1317 C C . ASN A 1 171 ? -35.692 -25.502 100.251 1.00 36.47 171 ASN A C 1
ATOM 1319 O O . ASN A 1 171 ? -36.552 -24.655 100.475 1.00 36.47 171 ASN A O 1
ATOM 1323 N N . SER A 1 172 ? -35.982 -26.784 100.035 1.00 36.06 172 SER A N 1
ATOM 1324 C CA . SER A 1 172 ? -37.298 -27.385 100.260 1.00 36.06 172 SER A CA 1
ATOM 1325 C C . SER A 1 172 ? -37.599 -27.503 101.761 1.00 36.06 172 SER A C 1
ATOM 1327 O O . SER A 1 172 ? -36.837 -28.166 102.470 1.00 36.06 172 SER A O 1
ATOM 1329 N N . PRO A 1 173 ? -38.743 -27.008 102.267 1.00 48.78 173 PRO A N 1
ATOM 1330 C CA . PRO A 1 173 ? -39.305 -27.469 103.527 1.00 48.78 173 PRO A CA 1
ATOM 1331 C C . PRO A 1 173 ? -40.434 -28.464 103.229 1.00 48.78 173 PRO A C 1
ATOM 1333 O O . PRO A 1 173 ? -41.498 -28.105 102.734 1.00 48.78 173 PRO A O 1
ATOM 1336 N N . SER A 1 174 ? -40.225 -29.739 103.550 1.00 40.78 174 SER A N 1
ATOM 1337 C CA . SER A 1 174 ? -41.306 -30.727 103.619 1.00 40.78 174 SER A CA 1
ATOM 1338 C C . SER A 1 174 ? -41.180 -31.537 104.897 1.00 40.78 174 SER A C 1
ATOM 1340 O O . SER A 1 174 ? -40.499 -32.556 104.901 1.00 40.78 174 SER A O 1
ATOM 1342 N N . LYS A 1 175 ? -41.862 -31.091 105.964 1.00 45.22 175 LYS A N 1
ATOM 1343 C CA . LYS A 1 175 ? -42.442 -31.956 107.008 1.00 45.22 175 LYS A CA 1
ATOM 1344 C C . LYS A 1 175 ? -43.700 -31.318 107.622 1.00 45.22 175 LYS A C 1
ATOM 1346 O O . LYS A 1 175 ? -43.625 -30.362 108.378 1.00 45.22 175 LYS A O 1
ATOM 1351 N N . VAL A 1 176 ? -44.839 -31.894 107.238 1.00 47.84 176 VAL A N 1
ATOM 1352 C CA . VAL A 1 176 ? -46.016 -32.279 108.040 1.00 47.84 176 VAL A CA 1
ATOM 1353 C C . VAL A 1 176 ? -46.334 -31.460 109.303 1.00 47.84 176 VAL A C 1
ATOM 1355 O O . VAL A 1 176 ? -45.705 -31.624 110.343 1.00 47.84 176 VAL A O 1
ATOM 1358 N N . SER A 1 177 ? -47.458 -30.743 109.256 1.00 43.50 177 SER A N 1
ATOM 1359 C CA . SER A 1 177 ? -48.365 -30.579 110.397 1.00 43.50 177 SER A CA 1
ATOM 1360 C C . SER A 1 177 ? -49.800 -30.524 109.873 1.00 43.50 177 SER A C 1
ATOM 1362 O O . SER A 1 177 ? -50.107 -29.773 108.950 1.00 43.50 177 SER A O 1
ATOM 1364 N N . VAL A 1 178 ? -50.657 -31.382 110.422 1.00 52.78 178 VAL A N 1
ATOM 1365 C CA . VAL A 1 178 ? -52.083 -31.508 110.101 1.00 52.78 178 VAL A CA 1
ATOM 1366 C C . VAL A 1 178 ? -52.878 -30.620 111.058 1.00 52.78 178 VAL A C 1
ATOM 1368 O O . VAL A 1 178 ? -52.840 -30.873 112.262 1.00 52.78 178 VAL A O 1
ATOM 1371 N N . PRO A 1 179 ? -53.661 -29.646 110.559 1.00 51.62 179 PRO A N 1
ATOM 1372 C CA . PRO A 1 179 ? -54.860 -29.218 111.286 1.00 51.62 179 PRO A CA 1
ATOM 1373 C C . PRO A 1 179 ? -56.165 -29.737 110.664 1.00 51.62 179 PRO A C 1
ATOM 1375 O O . PRO A 1 179 ? -56.580 -29.360 109.574 1.00 51.62 179 PRO A O 1
ATOM 1378 N N . SER A 1 180 ? -56.795 -30.630 111.426 1.00 48.97 180 SER A N 1
ATOM 1379 C CA . SER A 1 180 ? -58.233 -30.805 111.677 1.00 48.97 180 SER A CA 1
ATOM 1380 C C . SER A 1 180 ? -59.275 -30.323 110.642 1.00 48.97 180 SER A C 1
ATOM 1382 O O . SER A 1 180 ? -59.397 -29.158 110.272 1.00 48.97 180 SER A O 1
ATOM 1384 N N . ARG A 1 181 ? -60.157 -31.269 110.305 1.00 50.94 181 ARG A N 1
ATOM 1385 C CA . ARG A 1 181 ? -61.233 -31.326 109.294 1.00 50.94 181 ARG A CA 1
ATOM 1386 C C . ARG A 1 181 ? -62.377 -30.289 109.408 1.00 50.94 181 ARG A C 1
ATOM 1388 O O . ARG A 1 181 ? -63.483 -30.575 108.959 1.00 50.94 181 ARG A O 1
ATOM 1395 N N . LYS A 1 182 ? -62.170 -29.100 109.982 1.00 51.62 182 LYS A N 1
ATOM 1396 C CA . LYS A 1 182 ? -63.224 -28.064 110.124 1.00 51.62 182 LYS A CA 1
ATOM 1397 C C . LYS A 1 182 ? -62.877 -26.680 109.559 1.00 51.62 182 LYS A C 1
ATOM 1399 O O . LYS A 1 182 ? -63.660 -25.755 109.727 1.00 51.62 182 LYS A O 1
ATOM 1404 N N . GLN A 1 183 ? -61.780 -26.549 108.810 1.00 49.94 183 GLN A N 1
ATOM 1405 C CA . GLN A 1 183 ? -61.364 -25.288 108.172 1.00 49.94 183 GLN A CA 1
ATOM 1406 C C . GLN A 1 183 ? -61.273 -25.401 106.636 1.00 49.94 183 GLN A C 1
ATOM 1408 O O . GLN A 1 183 ? -60.445 -24.766 105.999 1.00 49.94 183 GLN A O 1
ATOM 1413 N N . ARG A 1 184 ? -62.116 -26.249 106.025 1.00 52.28 184 ARG A N 1
ATOM 1414 C CA . ARG A 1 184 ? -62.078 -26.576 104.582 1.00 52.28 184 ARG A CA 1
ATOM 1415 C C . ARG A 1 184 ? -63.097 -25.806 103.720 1.00 52.28 184 ARG A C 1
ATOM 1417 O O . ARG A 1 184 ? -63.136 -26.014 102.518 1.00 52.28 184 ARG A O 1
ATOM 1424 N N . ASN A 1 185 ? -63.877 -24.899 104.313 1.00 51.69 185 ASN A N 1
ATOM 1425 C CA . ASN A 1 185 ? -64.876 -24.073 103.611 1.00 51.69 185 ASN A CA 1
ATOM 1426 C C . ASN A 1 185 ? -64.689 -22.567 103.893 1.00 51.69 185 ASN A C 1
ATOM 1428 O O . ASN A 1 185 ? -65.663 -21.837 104.047 1.00 51.69 185 ASN A O 1
ATOM 1432 N N . GLN A 1 186 ? -63.445 -22.097 104.015 1.00 54.69 186 GLN A N 1
ATOM 1433 C CA . GLN A 1 186 ? -63.143 -20.662 104.070 1.00 54.69 186 GLN A CA 1
ATOM 1434 C C . GLN A 1 186 ? -62.937 -20.136 102.632 1.00 54.69 186 GLN A C 1
ATOM 1436 O O . GLN A 1 186 ? -62.050 -20.640 101.941 1.00 54.69 186 GLN A O 1
ATOM 1441 N N . PRO A 1 187 ? -63.737 -19.167 102.147 1.00 59.22 187 PRO A N 1
ATOM 1442 C CA . PRO A 1 187 ? -63.671 -18.665 100.770 1.00 59.22 187 PRO A CA 1
ATOM 1443 C C . PRO A 1 187 ? -62.435 -17.801 100.459 1.00 59.22 187 PRO A C 1
ATOM 1445 O O . PRO A 1 187 ? -62.227 -17.461 99.300 1.00 59.22 187 PRO A O 1
ATOM 1448 N N . SER A 1 188 ? -61.599 -17.462 101.445 1.00 59.81 188 SER A N 1
ATOM 1449 C CA . SER A 1 188 ? -60.470 -16.538 101.268 1.00 59.81 188 SER A CA 1
ATOM 1450 C C . SER A 1 188 ? -59.305 -17.101 100.440 1.00 59.81 188 SER A C 1
ATOM 1452 O O . SER A 1 188 ? -58.756 -16.368 99.629 1.00 59.81 188 SER A O 1
ATOM 1454 N N . ASN A 1 189 ? -58.943 -18.386 100.555 1.00 63.84 189 ASN A N 1
ATOM 1455 C CA . ASN A 1 189 ? -57.834 -18.964 99.763 1.00 63.84 189 ASN A CA 1
ATOM 1456 C C . ASN A 1 189 ? -58.184 -19.160 98.281 1.00 63.84 189 ASN A C 1
ATOM 1458 O O . ASN A 1 189 ? -57.342 -18.981 97.412 1.00 63.84 189 ASN A O 1
ATOM 1462 N N . ARG A 1 190 ? -59.450 -19.469 97.978 1.00 73.19 190 ARG A N 1
ATOM 1463 C CA . ARG A 1 190 ? -59.898 -19.717 96.601 1.00 73.19 190 ARG A CA 1
ATOM 1464 C C . ARG A 1 190 ? -59.812 -18.462 95.730 1.00 73.19 190 ARG A C 1
ATOM 1466 O O . ARG A 1 190 ? -59.616 -18.583 94.531 1.00 73.19 190 ARG A O 1
ATOM 1473 N N . VAL A 1 191 ? -59.967 -17.281 96.330 1.00 79.56 191 VAL A N 1
ATOM 1474 C CA . VAL A 1 191 ? -59.792 -15.993 95.644 1.00 79.56 191 VAL A CA 1
ATOM 1475 C C . VAL A 1 191 ? -58.329 -15.798 95.236 1.00 79.56 191 VAL A C 1
ATOM 1477 O O . VAL A 1 191 ? -58.086 -15.530 94.069 1.00 79.56 191 VAL A O 1
ATOM 1480 N N . HIS A 1 192 ? -57.370 -16.063 96.130 1.00 83.62 192 HIS A N 1
ATOM 1481 C CA . HIS A 1 192 ? -55.935 -15.979 95.819 1.00 83.62 192 HIS A CA 1
ATOM 1482 C C . HIS A 1 192 ? -55.500 -17.000 94.752 1.00 83.62 192 HIS A C 1
ATOM 1484 O O . HIS A 1 192 ? -54.703 -16.675 93.880 1.00 83.62 192 HIS A O 1
ATOM 1490 N N . ASP A 1 193 ? -56.052 -18.220 94.764 1.00 88.50 193 ASP A N 1
ATOM 1491 C CA . ASP A 1 193 ? -55.780 -19.218 93.717 1.00 88.50 193 ASP A CA 1
ATOM 1492 C C . ASP A 1 193 ? -56.356 -18.797 92.350 1.00 88.50 193 ASP A C 1
ATOM 1494 O O . ASP A 1 193 ? -55.755 -19.064 91.308 1.00 88.50 193 ASP A O 1
ATOM 1498 N N . ILE A 1 194 ? -57.523 -18.134 92.341 1.00 85.69 194 ILE A N 1
ATOM 1499 C CA . ILE A 1 194 ? -58.118 -17.555 91.126 1.00 85.69 194 ILE A CA 1
ATOM 1500 C C . ILE A 1 194 ? -57.255 -16.392 90.631 1.00 85.69 194 ILE A C 1
ATOM 1502 O O . ILE A 1 194 ? -56.948 -16.352 89.444 1.00 85.69 194 ILE A O 1
ATOM 1506 N N . GLU A 1 195 ? -56.828 -15.494 91.520 1.00 89.19 195 GLU A N 1
ATOM 1507 C CA . GLU A 1 195 ? -55.919 -14.387 91.200 1.00 89.19 195 GLU A CA 1
ATOM 1508 C C . GLU A 1 195 ? -54.612 -14.919 90.603 1.00 89.19 195 GLU A C 1
ATOM 1510 O O . GLU A 1 195 ? -54.257 -14.551 89.486 1.00 89.19 195 GLU A O 1
ATOM 1515 N N . PHE A 1 196 ? -53.978 -15.903 91.238 1.00 93.38 196 PHE A N 1
ATOM 1516 C CA . PHE A 1 196 ? -52.762 -16.535 90.732 1.00 93.38 196 PHE A CA 1
ATOM 1517 C C . PHE A 1 196 ? -52.959 -17.208 89.363 1.00 93.38 196 PHE A C 1
ATOM 1519 O O . PHE A 1 196 ? -52.163 -17.016 88.442 1.00 93.38 196 PHE A O 1
ATOM 1526 N N . ALA A 1 197 ? -54.048 -17.960 89.175 1.00 94.19 197 ALA A N 1
ATOM 1527 C CA . ALA A 1 197 ? -54.367 -18.551 87.876 1.00 94.19 197 ALA A CA 1
ATOM 1528 C C . ALA A 1 197 ? -54.625 -17.479 86.803 1.00 94.19 197 ALA A C 1
ATOM 1530 O O . ALA A 1 197 ? -54.242 -17.664 85.642 1.00 94.19 197 ALA A O 1
ATOM 1531 N N . THR A 1 198 ? -55.242 -16.351 87.170 1.00 93.31 198 THR A N 1
ATOM 1532 C CA . THR A 1 198 ? -55.454 -15.220 86.257 1.00 93.31 198 THR A CA 1
ATOM 1533 C C . THR A 1 198 ? -54.151 -14.494 85.934 1.00 93.31 198 THR A C 1
ATOM 1535 O O . THR A 1 198 ? -53.937 -14.158 84.773 1.00 93.31 198 THR A O 1
ATOM 1538 N N . GLU A 1 199 ? -53.234 -14.324 86.885 1.00 93.88 199 GLU A N 1
ATOM 1539 C CA . GLU A 1 199 ? -51.898 -13.762 86.653 1.00 93.88 199 GLU A CA 1
ATOM 1540 C C . GLU A 1 199 ? -51.082 -14.644 85.704 1.00 93.88 199 GLU A C 1
ATOM 1542 O O . GLU A 1 199 ? -50.518 -14.152 84.725 1.00 93.88 199 GLU A O 1
ATOM 1547 N N . ILE A 1 200 ? -51.093 -15.964 85.914 1.00 95.06 200 ILE A N 1
ATOM 1548 C CA . ILE A 1 200 ? -50.438 -16.906 84.998 1.00 95.06 200 ILE A CA 1
ATOM 1549 C C . ILE A 1 200 ? -51.071 -16.821 83.608 1.00 95.06 200 ILE A C 1
ATOM 1551 O O . ILE A 1 200 ? -50.361 -16.714 82.609 1.00 95.06 200 ILE A O 1
ATOM 1555 N N . SER A 1 201 ? -52.403 -16.850 83.528 1.00 95.44 201 SER A N 1
ATOM 1556 C CA . SER A 1 201 ? -53.120 -16.848 82.247 1.00 95.44 201 SER A CA 1
ATOM 1557 C C . SER A 1 201 ? -52.907 -15.547 81.477 1.00 95.44 201 SER A C 1
ATOM 1559 O O . SER A 1 201 ? -52.683 -15.578 80.270 1.00 95.44 201 SER A O 1
ATOM 1561 N N . THR A 1 202 ? -52.945 -14.401 82.158 1.00 95.00 202 THR A N 1
ATOM 1562 C CA . THR A 1 202 ? -52.717 -13.083 81.547 1.00 95.00 202 THR A CA 1
ATOM 1563 C C . THR A 1 202 ? -51.266 -12.921 81.101 1.00 95.00 202 THR A C 1
ATOM 1565 O O . THR A 1 202 ? -51.042 -12.455 79.984 1.00 95.00 202 THR A O 1
ATOM 1568 N N . SER A 1 203 ? -50.295 -13.381 81.900 1.00 96.06 203 SER A N 1
ATOM 1569 C CA . SER A 1 203 ? -48.875 -13.427 81.524 1.00 96.06 203 SER A CA 1
ATOM 1570 C C . SER A 1 203 ? -48.643 -14.302 80.291 1.00 96.06 203 SER A C 1
ATOM 1572 O O . SER A 1 203 ? -48.011 -13.860 79.331 1.00 96.06 203 SER A O 1
ATOM 1574 N N . LEU A 1 204 ? -49.221 -15.506 80.250 1.00 97.31 204 LEU A N 1
ATOM 1575 C CA . LEU A 1 204 ? -49.104 -16.401 79.098 1.00 97.31 204 LEU A CA 1
ATOM 1576 C C . LEU A 1 204 ? -49.741 -15.788 77.843 1.00 97.31 204 LEU A C 1
ATOM 1578 O O . LEU A 1 204 ? -49.170 -15.848 76.759 1.00 97.31 204 LEU A O 1
ATOM 1582 N N . LEU A 1 205 ? -50.902 -15.147 77.980 1.00 96.56 205 LEU A N 1
ATOM 1583 C CA . LEU A 1 205 ? -51.597 -14.503 76.865 1.00 96.56 205 LEU A CA 1
ATOM 1584 C C . LEU A 1 205 ? -50.831 -13.276 76.344 1.00 96.56 205 LEU A C 1
ATOM 1586 O O . LEU A 1 205 ? -50.790 -13.043 75.136 1.00 96.56 205 LEU A O 1
ATOM 1590 N N . ALA A 1 206 ? -50.185 -12.519 77.237 1.00 96.75 206 ALA A N 1
ATOM 1591 C CA . ALA A 1 206 ? -49.275 -11.438 76.874 1.00 96.75 206 ALA A CA 1
ATOM 1592 C C . ALA A 1 206 ? -48.045 -11.969 76.118 1.00 96.75 206 ALA A C 1
ATOM 1594 O O . ALA A 1 206 ? -47.707 -11.428 75.067 1.00 96.75 206 ALA A O 1
ATOM 1595 N N . GLN A 1 207 ? -47.439 -13.067 76.583 1.00 97.56 207 GLN A N 1
ATOM 1596 C CA . GLN A 1 207 ? -46.324 -13.726 75.891 1.00 97.56 207 GLN A CA 1
ATOM 1597 C C . GLN A 1 207 ? -46.731 -14.255 74.513 1.00 97.56 207 GLN A C 1
ATOM 1599 O O . GLN A 1 207 ? -45.996 -14.075 73.549 1.00 97.56 207 GLN A O 1
ATOM 1604 N N . VAL A 1 2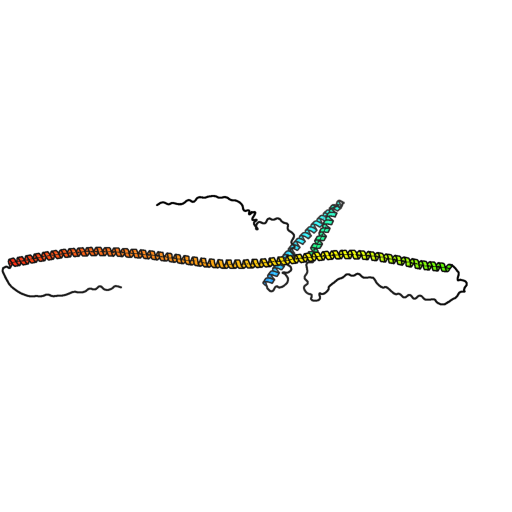08 ? -47.915 -14.861 74.380 1.00 97.94 208 VAL A N 1
ATOM 1605 C CA . VAL A 1 208 ? -48.427 -15.323 73.080 1.00 97.94 208 VAL A CA 1
ATOM 1606 C C . VAL A 1 208 ? -48.625 -14.149 72.124 1.00 97.94 208 VAL A C 1
ATOM 1608 O O . VAL A 1 208 ? -48.200 -14.239 70.977 1.00 97.94 208 VAL A O 1
ATOM 1611 N N . ARG A 1 209 ? -49.195 -13.025 72.581 1.00 96.50 209 ARG A N 1
ATOM 1612 C CA . ARG A 1 209 ? -49.316 -11.808 71.757 1.00 96.50 209 ARG A CA 1
ATOM 1613 C C . ARG A 1 209 ? -47.954 -11.251 71.355 1.00 96.50 209 ARG A C 1
ATOM 1615 O O . ARG A 1 209 ? -47.783 -10.853 70.207 1.00 96.50 209 ARG A O 1
ATOM 1622 N N . GLN A 1 210 ? -46.985 -11.255 72.269 1.00 97.56 210 GLN A N 1
ATOM 1623 C CA . GLN A 1 210 ? -45.614 -10.847 71.970 1.00 97.56 210 GLN A CA 1
ATOM 1624 C C . GLN A 1 210 ? -44.980 -11.764 70.916 1.00 97.56 210 GLN A C 1
ATOM 1626 O O . GLN A 1 210 ? -44.414 -11.271 69.946 1.00 97.56 210 GLN A O 1
ATOM 1631 N N . LEU A 1 211 ? -45.109 -13.085 71.061 1.00 97.94 211 LEU A N 1
ATOM 1632 C CA . LEU A 1 211 ? -44.608 -14.057 70.086 1.00 97.94 211 LEU A CA 1
ATOM 1633 C C . LEU A 1 211 ? -45.303 -13.921 68.729 1.00 97.94 211 LEU A C 1
ATOM 1635 O O . LEU A 1 211 ? -44.638 -14.021 67.706 1.00 97.94 211 LEU A O 1
ATOM 1639 N N . GLN A 1 212 ? -46.610 -13.655 68.701 1.00 97.69 212 GLN A N 1
ATOM 1640 C CA . GLN A 1 212 ? -47.352 -13.374 67.469 1.00 97.69 212 GLN A CA 1
ATOM 1641 C C . GLN A 1 212 ? -46.875 -12.083 66.795 1.00 97.69 212 GLN A C 1
ATOM 1643 O O . GLN A 1 212 ? -46.734 -12.060 65.577 1.00 97.69 212 GLN A O 1
ATOM 1648 N N . GLY A 1 213 ? -46.586 -11.035 67.574 1.00 97.25 213 GLY A N 1
ATOM 1649 C CA . GLY A 1 213 ? -45.985 -9.799 67.069 1.00 97.25 213 GLY A CA 1
ATOM 1650 C C . GLY A 1 213 ? -44.609 -10.049 66.458 1.00 97.25 213 GLY A C 1
ATOM 1651 O O . GLY A 1 213 ? -44.379 -9.696 65.306 1.00 97.25 213 GLY A O 1
ATOM 1652 N N . LEU A 1 214 ? -43.736 -10.761 67.178 1.00 97.31 214 LEU A N 1
ATOM 1653 C CA . LEU A 1 214 ? -42.420 -11.153 66.670 1.00 97.31 214 LEU A CA 1
ATOM 1654 C C . LEU A 1 214 ? -42.522 -12.033 65.417 1.00 97.31 214 LEU A C 1
ATOM 1656 O O . LEU A 1 214 ? -41.716 -11.882 64.506 1.00 97.31 214 LEU A O 1
ATOM 1660 N N . LEU A 1 215 ? -43.500 -12.940 65.345 1.00 97.94 215 LEU A N 1
ATOM 1661 C CA . LEU A 1 215 ? -43.741 -13.762 64.159 1.00 97.94 215 LEU A CA 1
ATOM 1662 C C . LEU A 1 215 ? -44.145 -12.891 62.961 1.00 97.94 215 LEU A C 1
ATOM 1664 O O . LEU A 1 215 ? -43.545 -13.012 61.900 1.00 97.94 215 LEU A O 1
ATOM 1668 N N . ALA A 1 216 ? -45.098 -11.973 63.147 1.00 97.00 216 ALA A N 1
ATOM 1669 C CA . ALA A 1 216 ? -45.553 -11.068 62.094 1.00 97.00 216 ALA A CA 1
ATOM 1670 C C . ALA A 1 216 ? -44.432 -10.137 61.602 1.00 97.00 216 ALA A C 1
ATOM 1672 O O . ALA A 1 216 ? -44.286 -9.930 60.398 1.00 97.00 216 ALA A O 1
ATOM 1673 N N . GLU A 1 217 ? -43.602 -9.619 62.513 1.00 96.81 217 GLU A N 1
ATOM 1674 C CA . GLU A 1 217 ? -42.405 -8.850 62.158 1.00 96.81 217 GLU A CA 1
ATOM 1675 C C . GLU A 1 217 ? -41.429 -9.695 61.332 1.00 96.81 217 GLU A C 1
ATOM 1677 O O . GLU A 1 217 ? -40.929 -9.235 60.306 1.00 96.81 217 GLU A O 1
ATOM 1682 N N . ARG A 1 218 ? -41.184 -10.953 61.728 1.00 97.81 218 ARG A N 1
ATOM 1683 C CA . ARG A 1 218 ? -40.316 -11.866 60.970 1.00 97.81 218 ARG A CA 1
ATOM 1684 C C . ARG A 1 218 ? -40.873 -12.166 59.586 1.00 97.81 218 ARG A C 1
ATOM 1686 O O . ARG A 1 218 ? -40.108 -12.104 58.624 1.00 97.81 218 ARG A O 1
ATOM 1693 N N . ASP A 1 219 ? -42.171 -12.418 59.468 1.00 97.81 219 ASP A N 1
ATOM 1694 C CA . ASP A 1 219 ? -42.827 -12.649 58.181 1.00 97.81 219 ASP A CA 1
ATOM 1695 C C . ASP A 1 219 ? -42.696 -11.430 57.257 1.00 97.81 219 ASP A C 1
ATOM 1697 O O . ASP A 1 219 ? -42.420 -11.582 56.066 1.00 97.81 219 ASP A O 1
ATOM 1701 N N . GLU A 1 220 ? -42.821 -10.215 57.793 1.00 97.38 220 GLU A N 1
ATOM 1702 C CA . GLU A 1 220 ? -42.636 -8.993 57.009 1.00 97.38 220 GLU A CA 1
ATOM 1703 C C . GLU A 1 220 ? -41.173 -8.788 56.590 1.00 97.38 220 GLU A C 1
ATOM 1705 O O . GLU A 1 220 ? -40.900 -8.498 55.423 1.00 97.38 220 GLU A O 1
ATOM 1710 N N . THR A 1 221 ? -40.209 -9.048 57.485 1.00 97.56 221 THR A N 1
ATOM 1711 C CA . THR A 1 221 ? -38.784 -9.020 57.111 1.00 97.56 221 THR A CA 1
ATOM 1712 C C . THR A 1 221 ? -38.445 -10.051 56.032 1.00 97.56 221 THR A C 1
ATOM 1714 O O . THR A 1 221 ? -37.671 -9.751 55.125 1.00 97.56 221 THR A O 1
ATOM 1717 N N . LEU A 1 222 ? -39.057 -11.241 56.067 1.00 98.12 222 LEU A N 1
ATOM 1718 C CA . LEU A 1 222 ? -38.870 -12.278 55.051 1.00 98.12 222 LEU A CA 1
ATOM 1719 C C . LEU A 1 222 ? -39.389 -11.842 53.680 1.00 98.12 222 LEU A C 1
ATOM 1721 O O . LEU A 1 222 ? -38.719 -12.075 52.675 1.00 98.12 222 LEU A O 1
ATOM 1725 N N . LYS A 1 223 ? -40.554 -11.187 53.618 1.00 98.19 223 LYS A N 1
ATOM 1726 C CA . LYS A 1 223 ? -41.074 -10.629 52.360 1.00 98.19 223 LYS A CA 1
ATOM 1727 C C . LYS A 1 223 ? -40.147 -9.560 51.800 1.00 98.19 223 LYS A C 1
ATOM 1729 O O . LYS A 1 223 ? -39.828 -9.610 50.616 1.00 98.19 223 LYS A O 1
ATOM 1734 N N . PHE A 1 224 ? -39.695 -8.632 52.645 1.00 98.19 224 PHE A N 1
ATOM 1735 C CA . PHE A 1 224 ? -38.777 -7.573 52.235 1.00 98.19 224 PHE A CA 1
ATOM 1736 C C . PHE A 1 224 ? -37.470 -8.148 51.673 1.00 98.19 224 PHE A C 1
ATOM 1738 O O . PHE A 1 224 ? -37.066 -7.792 50.569 1.00 98.19 224 PHE A O 1
ATOM 1745 N N . VAL A 1 225 ? -36.853 -9.104 52.378 1.00 98.19 225 VAL A N 1
ATOM 1746 C CA . VAL A 1 225 ? -35.623 -9.768 51.917 1.00 98.19 225 VAL A CA 1
ATOM 1747 C C . VAL A 1 225 ? -35.849 -10.536 50.613 1.00 98.19 225 VAL A C 1
ATOM 1749 O O . VAL A 1 225 ? -34.992 -10.488 49.738 1.00 98.19 225 VAL A O 1
ATOM 1752 N N . ASN A 1 226 ? -36.988 -11.211 50.437 1.00 98.25 226 ASN A N 1
ATOM 1753 C CA . ASN A 1 226 ? -37.291 -11.920 49.189 1.00 98.25 226 ASN A CA 1
ATOM 1754 C C . ASN A 1 226 ? -37.498 -10.971 48.001 1.00 98.25 226 ASN A C 1
ATOM 1756 O O . ASN A 1 226 ? -37.052 -11.279 46.897 1.00 98.25 226 ASN A O 1
ATOM 1760 N N . LEU A 1 227 ? -38.150 -9.826 48.215 1.00 98.25 227 LEU A N 1
ATOM 1761 C CA . LEU A 1 227 ? -38.307 -8.805 47.178 1.00 98.25 227 LEU A CA 1
ATOM 1762 C C . LEU A 1 227 ? -36.957 -8.205 46.788 1.00 98.25 227 LEU A C 1
ATOM 1764 O O . LEU A 1 227 ? -36.658 -8.112 45.600 1.00 98.25 227 LEU A O 1
ATOM 1768 N N . GLU A 1 228 ? -36.127 -7.858 47.771 1.00 98.19 228 GLU A N 1
ATOM 1769 C CA . GLU A 1 228 ? -34.794 -7.320 47.502 1.00 98.19 228 GLU A CA 1
ATOM 1770 C C . GLU A 1 228 ? -33.896 -8.362 46.829 1.00 98.19 228 GLU A C 1
ATOM 1772 O O . GLU A 1 228 ? -33.191 -8.048 45.876 1.00 98.19 228 GLU A O 1
ATOM 1777 N N . LYS A 1 229 ? -33.983 -9.633 47.239 1.00 98.38 229 LYS A N 1
ATOM 1778 C CA . LYS A 1 229 ? -33.296 -10.737 46.565 1.00 98.38 229 LYS A CA 1
ATOM 1779 C C . LYS A 1 229 ? -33.719 -10.846 45.098 1.00 98.38 229 LYS A C 1
ATOM 1781 O O . LYS A 1 229 ? -32.852 -10.873 44.235 1.00 98.38 229 LYS A O 1
ATOM 1786 N N . SER A 1 230 ? -35.021 -10.860 44.810 1.00 98.00 230 SER A N 1
ATOM 1787 C CA . SER A 1 230 ? -35.525 -10.936 43.431 1.00 98.00 230 SER A CA 1
ATOM 1788 C C . SER A 1 230 ? -35.099 -9.728 42.593 1.00 98.00 230 SER A C 1
ATOM 1790 O O . SER A 1 230 ? -34.759 -9.876 41.419 1.00 98.00 230 SER A O 1
ATOM 1792 N N . ARG A 1 231 ? -35.068 -8.536 43.196 1.00 98.44 231 ARG A N 1
ATOM 1793 C CA . ARG A 1 231 ? -34.550 -7.329 42.551 1.00 98.44 231 ARG A CA 1
ATOM 1794 C C . ARG A 1 231 ? -33.067 -7.475 42.203 1.00 98.44 231 ARG A C 1
ATOM 1796 O O . ARG A 1 231 ? -32.690 -7.218 41.063 1.00 98.44 231 ARG A O 1
ATOM 1803 N N . LEU A 1 232 ? -32.244 -7.894 43.164 1.00 98.25 232 LEU A N 1
ATOM 1804 C CA . LEU A 1 232 ? -30.806 -8.084 42.965 1.00 98.25 232 LEU A CA 1
ATOM 1805 C C . LEU A 1 232 ? -30.507 -9.191 41.945 1.00 98.25 232 LEU A C 1
ATOM 1807 O O . LEU A 1 232 ? -29.577 -9.050 41.156 1.00 98.25 232 LEU A O 1
ATOM 1811 N N . GLU A 1 233 ? -31.303 -10.262 41.914 1.00 98.12 233 GLU A N 1
ATOM 1812 C CA . GLU A 1 233 ? -31.205 -11.320 40.901 1.00 98.12 233 GLU A CA 1
ATOM 1813 C C . GLU A 1 233 ? -31.462 -10.770 39.491 1.00 98.12 233 GLU A C 1
ATOM 1815 O O . GLU A 1 233 ? -30.676 -11.030 38.581 1.00 98.12 233 GLU A O 1
ATOM 1820 N N . LEU A 1 234 ? -32.488 -9.932 39.314 1.00 98.25 234 LEU A N 1
ATOM 1821 C CA . LEU A 1 234 ? -32.788 -9.304 38.025 1.00 98.25 234 LEU A CA 1
ATOM 1822 C C . LEU A 1 234 ? -31.679 -8.333 37.587 1.00 98.25 234 LEU A C 1
ATOM 1824 O O . LEU A 1 234 ? -31.285 -8.318 36.419 1.00 98.25 234 LEU A O 1
ATOM 1828 N N . GLU A 1 235 ? -31.137 -7.543 38.517 1.00 98.31 235 GLU A N 1
ATOM 1829 C CA . GLU A 1 235 ? -29.991 -6.669 38.242 1.00 98.31 235 GLU A CA 1
ATOM 1830 C C . GLU A 1 235 ? -28.748 -7.488 37.839 1.00 98.31 235 GLU A C 1
ATOM 1832 O O . GLU A 1 235 ? -28.083 -7.155 36.853 1.00 98.31 235 GLU A O 1
ATOM 1837 N N . ALA A 1 236 ? -28.468 -8.599 38.528 1.00 98.25 236 ALA A N 1
ATOM 1838 C CA . ALA A 1 236 ? -27.364 -9.503 38.202 1.00 98.25 236 ALA A CA 1
ATOM 1839 C C . ALA A 1 236 ? -27.523 -10.149 36.814 1.00 98.25 236 ALA A C 1
ATOM 1841 O O . ALA A 1 236 ? -26.564 -10.189 36.037 1.00 98.25 236 ALA A O 1
ATOM 1842 N N . GLU A 1 237 ? -28.729 -10.598 36.461 1.00 98.25 237 GLU A N 1
ATOM 1843 C CA . GLU A 1 237 ? -29.039 -11.109 35.121 1.00 98.25 237 GLU A CA 1
ATOM 1844 C C . GLU A 1 237 ? -28.850 -10.033 34.042 1.00 98.25 237 GLU A C 1
ATOM 1846 O O . GLU A 1 237 ? -28.282 -10.313 32.980 1.00 98.25 237 GLU A O 1
ATOM 1851 N N . GLY A 1 238 ? -29.253 -8.791 34.325 1.00 98.19 238 GLY A N 1
ATOM 1852 C CA . GLY A 1 238 ? -29.035 -7.643 33.445 1.00 98.19 238 GLY A CA 1
ATOM 1853 C C . GLY A 1 238 ? -27.550 -7.371 33.190 1.00 98.19 238 GLY A C 1
ATOM 1854 O O . G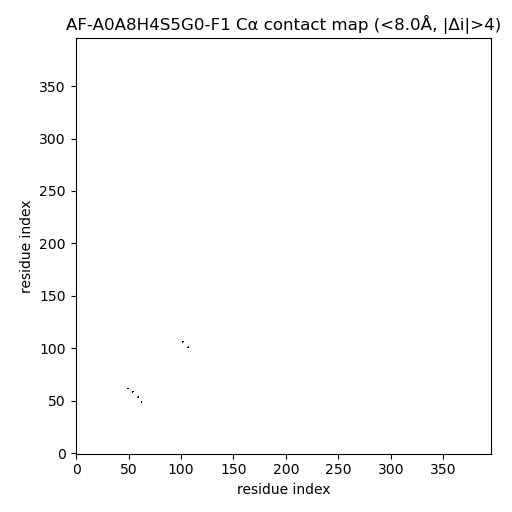LY A 1 238 ? -27.135 -7.198 32.038 1.00 98.19 238 GLY A O 1
ATOM 1855 N N . TYR A 1 239 ? -26.718 -7.405 34.236 1.00 98.38 239 TYR A N 1
ATOM 1856 C CA . TYR A 1 239 ? -25.266 -7.282 34.084 1.00 98.38 239 TYR A CA 1
ATOM 1857 C C . TYR A 1 239 ? -24.667 -8.450 33.295 1.00 98.38 239 TYR A C 1
ATOM 1859 O O . TYR A 1 239 ? -23.854 -8.218 32.400 1.00 98.38 239 TYR A O 1
ATOM 1867 N N . ALA A 1 240 ? -25.106 -9.686 33.541 1.00 98.44 240 ALA A N 1
ATOM 1868 C CA . ALA A 1 240 ? -24.632 -10.858 32.805 1.00 98.44 240 ALA A CA 1
ATOM 1869 C C . ALA A 1 240 ? -24.975 -10.797 31.304 1.00 98.44 240 ALA A C 1
ATOM 1871 O O . ALA A 1 240 ? -24.197 -11.240 30.459 1.00 98.44 240 ALA A O 1
ATOM 1872 N N . GLN A 1 241 ? -26.136 -10.246 30.938 1.00 98.44 241 GLN A N 1
ATOM 1873 C CA . GLN A 1 241 ? -26.486 -10.004 29.534 1.00 98.44 241 GLN A CA 1
ATOM 1874 C C . GLN A 1 241 ? -25.614 -8.913 28.906 1.00 98.44 241 GLN A C 1
ATOM 1876 O O . GLN A 1 241 ? -25.118 -9.099 27.796 1.00 98.44 241 GLN A O 1
ATOM 1881 N N . ARG A 1 242 ? -25.376 -7.802 29.616 1.00 98.44 242 ARG A N 1
ATOM 1882 C CA . ARG A 1 242 ? -24.501 -6.727 29.124 1.00 98.44 242 ARG A CA 1
ATOM 1883 C C . ARG A 1 242 ? -23.062 -7.207 28.924 1.00 98.44 242 ARG A C 1
ATOM 1885 O O . ARG A 1 242 ? -22.460 -6.840 27.923 1.00 98.44 242 ARG A O 1
ATOM 1892 N N . ILE A 1 243 ? -22.534 -8.027 29.835 1.00 98.44 243 ILE A N 1
ATOM 1893 C CA . ILE A 1 243 ? -21.196 -8.624 29.701 1.00 98.44 243 ILE A CA 1
ATOM 1894 C C . ILE A 1 243 ? -21.133 -9.498 28.447 1.00 98.44 243 ILE A C 1
ATOM 1896 O O . ILE A 1 243 ? -20.280 -9.260 27.604 1.00 98.44 243 ILE A O 1
ATOM 1900 N N . ARG A 1 244 ? -22.102 -10.401 28.243 1.00 98.50 244 ARG A N 1
ATOM 1901 C CA . ARG A 1 244 ? -22.153 -11.233 27.026 1.00 98.50 244 ARG A CA 1
ATOM 1902 C C . ARG A 1 244 ? -22.206 -10.414 25.736 1.00 98.50 244 ARG A C 1
ATOM 1904 O O . ARG A 1 244 ? -21.515 -10.737 24.782 1.00 98.50 244 ARG A O 1
ATOM 1911 N N . ALA A 1 245 ? -22.985 -9.333 25.706 1.00 98.12 245 ALA A N 1
ATOM 1912 C CA . ALA A 1 245 ? -23.038 -8.454 24.538 1.00 98.12 245 ALA A CA 1
ATOM 1913 C C . ALA A 1 245 ? -21.696 -7.746 24.271 1.00 98.12 245 ALA A C 1
ATOM 1915 O O . ALA A 1 245 ? -21.321 -7.545 23.114 1.00 98.12 245 ALA A O 1
ATOM 1916 N N . LEU A 1 246 ? -20.973 -7.368 25.332 1.00 98.38 246 LEU A N 1
ATOM 1917 C CA . LEU A 1 246 ? -19.626 -6.814 25.213 1.00 98.38 246 LEU A CA 1
ATOM 1918 C C . LEU A 1 246 ? -18.641 -7.871 24.709 1.00 98.38 246 LEU A C 1
ATOM 1920 O O . LEU A 1 246 ? -17.903 -7.568 23.775 1.00 98.38 246 LEU A O 1
ATOM 1924 N N . ASP A 1 247 ? -18.689 -9.094 25.237 1.00 98.38 247 ASP A N 1
ATOM 1925 C CA . ASP A 1 247 ? -17.841 -10.210 24.801 1.00 98.38 247 ASP A CA 1
ATOM 1926 C C . ASP A 1 247 ? -18.060 -10.536 23.312 1.00 98.38 247 ASP A C 1
ATOM 1928 O O . ASP A 1 247 ? -17.099 -10.653 22.553 1.00 98.38 247 ASP A O 1
ATOM 1932 N N . ASP A 1 248 ? -19.317 -10.587 22.856 1.00 98.38 248 ASP A N 1
ATOM 1933 C CA . ASP A 1 248 ? -19.654 -10.792 21.441 1.00 98.38 248 ASP A CA 1
ATOM 1934 C C . ASP A 1 248 ? -19.114 -9.657 20.558 1.00 98.38 248 ASP A C 1
ATOM 1936 O O . ASP A 1 248 ? -18.614 -9.892 19.454 1.00 98.38 248 ASP A O 1
ATOM 1940 N N . SER A 1 249 ? -19.209 -8.407 21.026 1.00 98.00 249 SER A N 1
ATOM 1941 C CA . SER A 1 249 ? -18.663 -7.258 20.297 1.00 98.00 249 SER A CA 1
ATOM 1942 C C . SER A 1 249 ? -17.134 -7.276 20.256 1.00 98.00 249 SER A C 1
ATOM 1944 O O . SER A 1 249 ? -16.548 -6.989 19.215 1.00 98.00 249 SER A O 1
ATOM 1946 N N . GLU A 1 250 ? -16.483 -7.676 21.351 1.00 98.31 250 GLU A N 1
ATOM 1947 C CA . GLU A 1 250 ? -15.035 -7.846 21.423 1.00 98.31 250 GLU A CA 1
ATOM 1948 C C . GLU A 1 250 ? -14.576 -8.932 20.451 1.00 98.31 250 GLU A C 1
ATOM 1950 O O . GLU A 1 250 ? -13.604 -8.725 19.724 1.00 98.31 250 GLU A O 1
ATOM 1955 N N . GLN A 1 251 ? -15.292 -10.057 20.389 1.00 98.50 251 GLN A N 1
ATOM 1956 C CA . GLN A 1 251 ? -14.975 -11.132 19.459 1.00 98.50 251 GLN A CA 1
ATOM 1957 C C . GLN A 1 251 ? -15.085 -10.669 18.003 1.00 98.50 251 GLN A C 1
ATOM 1959 O O . GLN A 1 251 ? -14.168 -10.904 17.223 1.00 98.50 251 GLN A O 1
ATOM 1964 N N . ARG A 1 252 ? -16.137 -9.920 17.646 1.00 98.44 252 ARG A N 1
ATOM 1965 C CA . ARG A 1 252 ? -16.272 -9.343 16.296 1.00 98.44 252 ARG A CA 1
ATOM 1966 C C . ARG A 1 252 ? -15.124 -8.402 15.947 1.00 98.44 252 ARG A C 1
ATOM 1968 O O . ARG A 1 252 ? -14.594 -8.490 14.845 1.00 98.44 252 ARG A O 1
ATOM 1975 N N . TYR A 1 253 ? -14.720 -7.531 16.873 1.00 98.31 253 TYR A N 1
ATOM 1976 C CA . TYR A 1 253 ? -13.583 -6.640 16.637 1.00 98.31 253 TYR A CA 1
ATOM 1977 C C . TYR A 1 253 ? -12.262 -7.402 16.511 1.00 98.31 253 TYR A C 1
ATOM 1979 O O . TYR A 1 253 ? -11.400 -6.983 15.743 1.00 98.31 253 TYR A O 1
ATOM 1987 N N . LYS A 1 254 ? -12.086 -8.519 17.227 1.00 98.75 254 LYS A N 1
ATOM 1988 C CA . LYS A 1 254 ? -10.923 -9.399 17.045 1.00 98.75 254 LYS A CA 1
ATOM 1989 C C . LYS A 1 254 ? -10.919 -10.041 15.663 1.00 98.75 254 LYS A C 1
ATOM 1991 O O . LYS A 1 254 ? -9.882 -10.015 15.009 1.00 98.75 254 LYS A O 1
ATOM 1996 N N . ASP A 1 255 ? -12.057 -10.563 15.217 1.00 98.44 255 ASP A N 1
ATOM 1997 C CA . ASP A 1 255 ? -12.183 -11.196 13.903 1.00 98.44 255 ASP A CA 1
ATOM 1998 C C . ASP A 1 255 ? -11.956 -10.175 12.771 1.00 98.44 255 ASP A C 1
ATOM 2000 O O . ASP A 1 255 ? -11.233 -10.456 11.816 1.00 98.44 255 ASP A O 1
ATOM 2004 N N . GLU A 1 256 ? -12.507 -8.962 12.898 1.00 98.19 256 GLU A N 1
ATOM 2005 C CA . GLU A 1 256 ? -12.279 -7.865 11.950 1.00 98.19 256 GLU A CA 1
ATOM 2006 C C . GLU A 1 256 ? -10.811 -7.431 11.934 1.00 98.19 256 GLU A C 1
ATOM 2008 O O . GLU A 1 256 ? -10.226 -7.279 10.865 1.00 98.19 256 GLU A O 1
ATOM 2013 N N . ASN A 1 257 ? -10.185 -7.282 13.103 1.00 98.31 257 ASN A N 1
ATOM 2014 C CA . ASN A 1 257 ? -8.770 -6.936 13.178 1.00 98.31 257 ASN A CA 1
ATOM 2015 C C . ASN A 1 257 ? -7.892 -8.028 12.548 1.00 98.31 257 ASN A C 1
ATOM 2017 O O . ASN A 1 257 ? -6.990 -7.720 11.778 1.00 98.31 257 ASN A O 1
ATOM 2021 N N . TRP A 1 258 ? -8.201 -9.303 12.790 1.00 98.69 258 TRP A N 1
ATOM 2022 C CA . TRP A 1 258 ? -7.495 -10.416 12.156 1.00 98.69 258 TRP A CA 1
ATOM 2023 C C . TRP A 1 258 ? -7.661 -10.418 10.630 1.00 98.69 258 TRP A C 1
ATOM 2025 O O . TRP A 1 258 ? -6.693 -10.631 9.894 1.00 98.69 258 TRP A O 1
ATOM 2035 N N . ALA A 1 259 ? -8.868 -10.129 10.136 1.00 98.44 259 ALA A N 1
ATOM 2036 C CA . ALA A 1 259 ? -9.124 -9.992 8.707 1.00 98.44 259 ALA A CA 1
ATOM 2037 C C . ALA A 1 259 ? -8.345 -8.813 8.096 1.00 98.44 259 ALA A C 1
ATOM 2039 O O . ALA A 1 259 ? -7.729 -8.969 7.043 1.00 98.44 259 ALA A O 1
ATOM 2040 N N . LEU A 1 260 ? -8.317 -7.659 8.772 1.00 98.56 260 LEU A N 1
ATOM 2041 C CA . LEU A 1 260 ? -7.556 -6.481 8.346 1.00 98.56 260 LEU A CA 1
ATOM 2042 C C . LEU A 1 260 ? -6.046 -6.733 8.361 1.00 98.56 260 LEU A C 1
ATOM 2044 O O . LEU A 1 260 ? -5.353 -6.340 7.426 1.00 98.56 260 LEU A O 1
ATOM 2048 N N . GLU A 1 261 ? -5.527 -7.407 9.386 1.00 98.06 261 GLU A N 1
ATOM 2049 C CA . GLU A 1 261 ? -4.114 -7.777 9.481 1.00 98.06 261 GLU A CA 1
ATOM 2050 C C . GLU A 1 261 ? -3.723 -8.742 8.355 1.00 98.06 261 GLU A C 1
ATOM 2052 O O . GLU A 1 261 ? -2.705 -8.548 7.686 1.00 98.06 261 GLU A O 1
ATOM 2057 N N . THR A 1 262 ? -4.580 -9.723 8.063 1.00 98.31 262 THR A N 1
ATOM 2058 C CA . THR A 1 262 ? -4.391 -10.649 6.938 1.00 98.31 262 THR A CA 1
ATOM 2059 C C . THR A 1 262 ? -4.394 -9.901 5.605 1.00 98.31 262 THR A C 1
ATOM 2061 O O . THR A 1 262 ? -3.460 -10.047 4.816 1.00 98.31 262 THR A O 1
ATOM 2064 N N . GLN A 1 263 ? -5.376 -9.023 5.378 1.00 98.50 263 GLN A N 1
ATOM 2065 C CA . GLN A 1 263 ? -5.448 -8.204 4.168 1.00 98.50 263 GLN A CA 1
ATOM 2066 C C . GLN A 1 263 ? -4.222 -7.289 4.025 1.00 98.50 263 GLN A C 1
ATOM 2068 O O . GLN A 1 263 ? -3.678 -7.139 2.931 1.00 98.50 263 GLN A O 1
ATOM 2073 N N . ALA A 1 264 ? -3.742 -6.695 5.120 1.00 98.25 264 ALA A N 1
ATOM 2074 C CA . ALA A 1 264 ? -2.536 -5.875 5.113 1.00 98.25 264 ALA A CA 1
ATOM 2075 C C . ALA A 1 264 ? -1.293 -6.697 4.741 1.00 98.25 264 ALA A C 1
ATOM 2077 O O . ALA A 1 264 ? -0.456 -6.231 3.962 1.00 98.25 264 ALA A O 1
ATOM 2078 N N . HIS A 1 265 ? -1.173 -7.926 5.248 1.00 98.38 265 HIS A N 1
ATOM 2079 C CA . HIS A 1 265 ? -0.096 -8.840 4.871 1.00 98.38 265 HIS A CA 1
ATOM 2080 C C . HIS A 1 265 ? -0.153 -9.244 3.396 1.00 98.38 265 HIS A C 1
ATOM 2082 O O . HIS A 1 265 ? 0.886 -9.228 2.731 1.00 98.38 265 HIS A O 1
ATOM 2088 N N . GLU A 1 266 ? -1.339 -9.536 2.866 1.00 98.38 266 GLU A N 1
ATOM 2089 C CA . GLU A 1 266 ? -1.541 -9.841 1.447 1.00 98.38 266 GLU A CA 1
ATOM 2090 C C . GLU A 1 266 ? -1.185 -8.650 0.550 1.00 98.38 266 GLU A C 1
ATOM 2092 O O . GLU A 1 266 ? -0.434 -8.807 -0.413 1.00 98.38 266 GLU A O 1
ATOM 2097 N N . LEU A 1 267 ? -1.638 -7.439 0.893 1.00 98.25 267 LEU A N 1
ATOM 2098 C CA . LEU A 1 267 ? -1.293 -6.220 0.157 1.00 98.25 267 LEU A CA 1
ATOM 2099 C C . LEU A 1 267 ? 0.211 -5.926 0.212 1.00 98.25 267 LEU A C 1
ATOM 2101 O O . LEU A 1 267 ? 0.805 -5.566 -0.804 1.00 98.25 267 LEU A O 1
ATOM 2105 N N . MET A 1 268 ? 0.856 -6.125 1.365 1.00 98.31 268 MET A N 1
ATOM 2106 C CA . MET A 1 268 ? 2.312 -6.004 1.483 1.00 98.31 268 MET A CA 1
ATOM 2107 C C . MET A 1 268 ? 3.053 -7.040 0.630 1.00 98.31 268 MET A C 1
ATOM 2109 O O . MET A 1 268 ? 4.090 -6.715 0.053 1.00 98.31 268 MET A O 1
ATOM 2113 N N . ALA A 1 269 ? 2.562 -8.279 0.548 1.00 98.44 269 ALA A N 1
ATOM 2114 C CA . ALA A 1 269 ? 3.136 -9.299 -0.327 1.00 98.44 269 ALA A CA 1
ATOM 2115 C C . ALA A 1 269 ? 2.969 -8.917 -1.807 1.00 98.44 269 ALA A C 1
ATOM 2117 O O . ALA A 1 269 ? 3.950 -8.904 -2.547 1.00 98.44 269 ALA A O 1
ATOM 2118 N N . ALA A 1 270 ? 1.770 -8.488 -2.213 1.00 98.31 270 ALA A N 1
ATOM 2119 C CA . ALA A 1 270 ? 1.498 -8.030 -3.573 1.00 98.31 270 ALA A CA 1
ATOM 2120 C C . ALA A 1 270 ? 2.371 -6.826 -3.974 1.00 98.31 270 ALA A C 1
ATOM 2122 O O . ALA A 1 270 ? 2.886 -6.779 -5.091 1.00 98.31 270 ALA A O 1
ATOM 2123 N N . ALA A 1 271 ? 2.587 -5.876 -3.058 1.00 98.19 271 ALA A N 1
ATOM 2124 C CA . ALA A 1 271 ? 3.469 -4.733 -3.283 1.00 98.19 271 ALA A CA 1
ATOM 2125 C C . ALA A 1 271 ? 4.935 -5.158 -3.475 1.00 98.19 271 ALA A C 1
ATOM 2127 O O . ALA A 1 271 ? 5.610 -4.631 -4.360 1.00 98.19 271 ALA A O 1
ATOM 2128 N N . ARG A 1 272 ? 5.427 -6.135 -2.696 1.00 98.50 272 ARG A N 1
ATOM 2129 C CA . ARG A 1 272 ? 6.777 -6.697 -2.885 1.00 98.50 272 ARG A CA 1
ATOM 2130 C C . ARG A 1 272 ? 6.912 -7.386 -4.239 1.00 98.50 272 ARG A C 1
ATOM 2132 O O . ARG A 1 272 ? 7.849 -7.086 -4.971 1.00 98.50 272 ARG A O 1
ATOM 2139 N N . ASP A 1 273 ? 5.950 -8.223 -4.614 1.00 98.38 273 ASP A N 1
ATOM 2140 C CA . ASP A 1 273 ? 5.947 -8.908 -5.910 1.00 98.38 273 ASP A CA 1
ATOM 2141 C C . ASP A 1 273 ? 5.886 -7.924 -7.092 1.00 98.38 273 ASP A C 1
ATOM 2143 O O . ASP A 1 273 ? 6.462 -8.168 -8.157 1.00 98.38 273 ASP A O 1
ATOM 2147 N N . ALA A 1 274 ? 5.156 -6.814 -6.944 1.00 98.25 274 ALA A N 1
ATOM 2148 C CA . ALA A 1 274 ? 5.113 -5.748 -7.940 1.00 98.25 274 ALA A CA 1
ATOM 2149 C C . ALA A 1 274 ? 6.469 -5.034 -8.053 1.00 98.25 274 ALA A C 1
ATOM 2151 O O . ALA A 1 274 ? 6.976 -4.886 -9.165 1.00 98.25 274 ALA A O 1
ATOM 2152 N N . ALA A 1 275 ? 7.088 -4.682 -6.923 1.00 98.31 275 ALA A N 1
ATOM 2153 C CA . ALA A 1 275 ? 8.411 -4.060 -6.888 1.00 98.31 275 ALA A CA 1
ATOM 2154 C C . ALA A 1 275 ? 9.500 -4.972 -7.486 1.00 98.31 275 ALA A C 1
ATOM 2156 O O . ALA A 1 275 ? 10.343 -4.512 -8.254 1.00 98.31 275 ALA A O 1
ATOM 2157 N N . GLU A 1 276 ? 9.460 -6.280 -7.214 1.00 98.38 276 GLU A N 1
ATOM 2158 C CA . GLU A 1 276 ? 10.378 -7.242 -7.834 1.00 98.38 276 GLU A CA 1
ATOM 2159 C C . GLU A 1 276 ? 10.188 -7.335 -9.355 1.00 98.38 276 GLU A C 1
ATOM 2161 O O . GLU A 1 276 ? 11.169 -7.414 -10.102 1.00 98.38 276 GLU A O 1
ATOM 2166 N N . ARG A 1 277 ? 8.939 -7.315 -9.846 1.00 98.31 277 ARG A N 1
ATOM 2167 C CA . ARG A 1 277 ? 8.672 -7.270 -11.294 1.00 98.31 277 ARG A CA 1
ATOM 2168 C C . ARG A 1 277 ? 9.189 -5.981 -11.914 1.00 98.31 277 ARG A C 1
ATOM 2170 O O . ARG A 1 277 ? 9.824 -6.045 -12.964 1.00 98.31 277 ARG A O 1
ATOM 2177 N N . GLU A 1 278 ? 8.953 -4.840 -11.274 1.00 98.06 278 GLU A N 1
ATOM 2178 C CA . GLU A 1 278 ? 9.463 -3.547 -11.729 1.00 98.06 278 GLU A CA 1
ATOM 2179 C C . GLU A 1 278 ? 10.992 -3.563 -11.810 1.00 98.06 278 GLU A C 1
ATOM 2181 O O . GLU A 1 278 ? 11.556 -3.196 -12.839 1.00 98.06 278 GLU A O 1
ATOM 2186 N N . GLN A 1 279 ? 11.672 -4.085 -10.786 1.00 98.44 279 GLN A N 1
ATOM 2187 C CA . GLN A 1 279 ? 13.127 -4.211 -10.778 1.00 98.44 279 GLN A CA 1
ATOM 2188 C C . GLN A 1 279 ? 13.642 -5.070 -11.946 1.00 98.44 279 GLN A C 1
ATOM 2190 O O . GLN A 1 279 ? 14.619 -4.694 -12.596 1.00 98.44 279 GLN A O 1
ATOM 2195 N N . ARG A 1 280 ? 12.983 -6.200 -12.246 1.00 98.25 280 ARG A N 1
ATOM 2196 C CA . ARG A 1 280 ? 13.336 -7.071 -13.387 1.00 98.25 280 ARG A CA 1
ATOM 2197 C C . ARG A 1 280 ? 13.081 -6.404 -14.738 1.00 98.25 280 ARG A C 1
ATOM 2199 O O . ARG A 1 280 ? 13.867 -6.568 -15.671 1.00 98.25 280 ARG A O 1
ATOM 2206 N N . LEU A 1 281 ? 11.987 -5.658 -14.870 1.00 98.25 281 LEU A N 1
ATOM 2207 C CA . LEU A 1 281 ? 11.707 -4.901 -16.090 1.00 98.25 281 LEU A CA 1
ATOM 2208 C C . LEU A 1 281 ? 12.728 -3.781 -16.275 1.00 98.25 281 LEU A C 1
ATOM 2210 O O . LEU A 1 281 ? 13.253 -3.613 -17.371 1.00 98.25 281 LEU A O 1
ATOM 2214 N N . ASN A 1 282 ? 13.076 -3.075 -15.202 1.00 98.19 282 ASN A N 1
ATOM 2215 C CA . ASN A 1 282 ? 14.067 -2.013 -15.246 1.00 98.19 282 ASN A CA 1
ATOM 2216 C C . ASN A 1 282 ? 15.453 -2.557 -15.629 1.00 98.19 282 ASN A C 1
ATOM 2218 O O . ASN A 1 282 ? 16.100 -2.000 -16.511 1.00 98.19 282 ASN A O 1
ATOM 2222 N N . SER A 1 283 ? 15.880 -3.699 -15.072 1.00 98.25 283 SER A N 1
ATOM 2223 C CA . SER A 1 283 ? 17.142 -4.334 -15.482 1.00 98.25 283 SER A CA 1
ATOM 2224 C C . SER A 1 283 ? 17.134 -4.764 -16.956 1.00 98.25 283 SER A C 1
ATOM 2226 O O . SER A 1 283 ? 18.132 -4.602 -17.663 1.00 98.25 283 SER A O 1
ATOM 2228 N N . THR A 1 284 ? 15.991 -5.242 -17.454 1.00 98.12 284 THR A N 1
ATOM 2229 C CA . THR A 1 284 ? 15.811 -5.588 -18.872 1.00 98.12 284 THR A CA 1
ATOM 2230 C C . THR A 1 284 ? 15.893 -4.345 -19.762 1.00 98.12 284 THR A C 1
ATOM 2232 O O . THR A 1 284 ? 16.573 -4.366 -20.786 1.00 98.12 284 THR A O 1
ATOM 2235 N N . ILE A 1 285 ? 15.274 -3.233 -19.352 1.00 98.38 285 ILE A N 1
ATOM 2236 C CA . ILE A 1 285 ? 15.360 -1.944 -20.054 1.00 98.38 285 ILE A CA 1
ATOM 2237 C C . ILE A 1 285 ? 16.806 -1.446 -20.086 1.00 98.38 285 ILE A C 1
ATOM 2239 O O . ILE A 1 285 ? 17.275 -1.006 -21.134 1.00 98.38 285 ILE A O 1
ATOM 2243 N N . THR A 1 286 ? 17.541 -1.534 -18.973 1.00 98.38 286 THR A N 1
ATOM 2244 C CA . THR A 1 286 ? 18.950 -1.118 -18.943 1.00 98.38 286 THR A CA 1
ATOM 2245 C C . THR A 1 286 ? 19.819 -1.963 -19.867 1.00 98.38 286 THR A C 1
ATOM 2247 O O . THR A 1 286 ? 20.667 -1.408 -20.564 1.00 98.38 286 THR A O 1
ATOM 2250 N N . LEU A 1 287 ? 19.578 -3.278 -19.924 1.00 98.31 287 LEU A N 1
ATOM 2251 C CA . LEU A 1 287 ? 20.300 -4.179 -20.820 1.00 98.31 287 LEU A CA 1
ATOM 2252 C C . LEU A 1 287 ? 19.989 -3.850 -22.284 1.00 98.31 287 LEU A C 1
ATOM 2254 O O . LEU A 1 287 ? 20.905 -3.631 -23.069 1.00 98.31 287 LEU A O 1
ATOM 2258 N N . SER A 1 288 ? 18.707 -3.721 -22.627 1.00 98.12 288 SER A N 1
ATOM 2259 C CA . SER A 1 288 ? 18.271 -3.385 -23.985 1.00 98.12 288 SER A CA 1
ATOM 2260 C C . SER A 1 288 ? 18.786 -2.015 -24.440 1.00 98.12 288 SER A C 1
ATOM 2262 O O . SER A 1 288 ? 19.210 -1.860 -25.583 1.00 98.12 288 SER A O 1
ATOM 2264 N N . ASN A 1 289 ? 18.828 -1.020 -23.549 1.00 98.31 289 ASN A N 1
ATOM 2265 C CA . ASN A 1 289 ? 19.433 0.277 -23.852 1.00 98.31 289 ASN A CA 1
ATOM 2266 C C . ASN A 1 289 ? 20.945 0.165 -24.090 1.00 98.31 289 ASN A C 1
ATOM 2268 O O . ASN A 1 289 ? 21.463 0.816 -24.996 1.00 98.31 289 ASN A O 1
ATOM 2272 N N . ALA A 1 290 ? 21.652 -0.662 -23.315 1.00 98.25 290 ALA A N 1
ATOM 2273 C CA . ALA A 1 290 ? 23.075 -0.906 -23.531 1.00 98.25 290 ALA A CA 1
ATOM 2274 C C . ALA A 1 290 ? 23.332 -1.590 -24.885 1.00 98.25 290 ALA A C 1
ATOM 2276 O O . ALA A 1 290 ? 24.214 -1.150 -25.624 1.00 98.25 290 ALA A O 1
ATOM 2277 N N . GLU A 1 291 ? 22.531 -2.599 -25.240 1.00 98.06 291 GLU A N 1
ATOM 2278 C CA . GLU A 1 291 ? 22.569 -3.266 -26.549 1.00 98.06 291 GLU A CA 1
ATOM 2279 C C . GLU A 1 291 ? 22.274 -2.284 -27.685 1.00 98.06 291 GLU A C 1
ATOM 2281 O O . GLU A 1 291 ? 23.036 -2.207 -28.645 1.00 98.06 291 GLU A O 1
ATOM 2286 N N . LYS A 1 292 ? 21.228 -1.460 -27.551 1.00 98.38 292 LYS A N 1
ATOM 2287 C CA . LYS A 1 292 ? 20.905 -0.406 -28.518 1.00 98.38 292 LYS A CA 1
ATOM 2288 C C . LYS A 1 292 ? 22.091 0.536 -28.727 1.00 98.38 292 LYS A C 1
ATOM 2290 O O . LYS A 1 292 ? 22.477 0.777 -29.866 1.00 98.38 292 LYS A O 1
ATOM 2295 N N . SER A 1 293 ? 22.702 1.035 -27.653 1.00 98.19 293 SER A N 1
ATOM 2296 C CA . SER A 1 293 ? 23.877 1.905 -27.759 1.00 98.19 293 SER A CA 1
ATOM 2297 C C . SER A 1 293 ? 25.107 1.189 -28.330 1.00 98.19 293 SER A C 1
ATOM 2299 O O . SER A 1 293 ? 25.971 1.842 -28.912 1.00 98.19 293 SER A O 1
ATOM 2301 N N . ALA A 1 294 ? 25.246 -0.126 -28.151 1.00 98.25 294 ALA A N 1
ATOM 2302 C CA . ALA A 1 294 ? 26.302 -0.902 -28.800 1.00 98.25 294 ALA A CA 1
ATOM 2303 C C . ALA A 1 294 ? 26.059 -0.995 -30.315 1.00 98.25 294 ALA A C 1
ATOM 2305 O O . ALA A 1 294 ? 26.950 -0.655 -31.091 1.00 98.25 294 ALA A O 1
ATOM 2306 N N . MET A 1 295 ? 24.832 -1.330 -30.725 1.00 97.94 295 MET A N 1
ATOM 2307 C CA . MET A 1 295 ? 24.426 -1.381 -32.134 1.00 97.94 295 MET A CA 1
ATOM 2308 C C . MET A 1 295 ? 24.544 -0.018 -32.825 1.00 97.94 295 MET A C 1
ATOM 2310 O O . MET A 1 295 ? 24.970 0.057 -33.971 1.00 97.94 295 MET A O 1
ATOM 2314 N N . GLU A 1 296 ? 24.202 1.080 -32.143 1.00 98.06 296 GLU A N 1
ATOM 2315 C CA . GLU A 1 296 ? 24.379 2.439 -32.673 1.00 98.06 296 GLU A CA 1
ATOM 2316 C C . GLU A 1 296 ? 25.855 2.761 -32.949 1.00 98.06 296 GLU A C 1
ATOM 2318 O O . GLU A 1 296 ? 26.161 3.384 -33.966 1.00 98.06 296 GLU A O 1
ATOM 2323 N N . ARG A 1 297 ? 26.776 2.308 -32.085 1.00 98.06 297 ARG A N 1
ATOM 2324 C CA . ARG A 1 297 ? 28.222 2.472 -32.306 1.00 98.06 297 ARG A CA 1
ATOM 2325 C C . ARG A 1 297 ? 28.721 1.626 -33.470 1.00 98.06 297 ARG A C 1
ATOM 2327 O O . ARG A 1 297 ? 29.453 2.149 -34.301 1.00 98.06 297 ARG A O 1
ATOM 2334 N N . GLU A 1 298 ? 28.309 0.362 -33.548 1.00 98.00 298 GLU A N 1
ATOM 2335 C CA . GLU A 1 298 ? 28.662 -0.518 -34.668 1.00 98.00 298 GLU A CA 1
ATOM 2336 C C . GLU A 1 298 ? 28.152 0.059 -35.993 1.00 98.00 298 GLU A C 1
ATOM 2338 O O . GLU A 1 298 ? 28.872 0.097 -36.986 1.00 98.00 298 GLU A O 1
ATOM 2343 N N . LEU A 1 299 ? 26.930 0.588 -36.005 1.00 98.25 299 LEU A N 1
ATOM 2344 C CA . LEU A 1 299 ? 26.356 1.213 -37.187 1.00 98.25 299 LEU A CA 1
ATOM 2345 C C . LEU A 1 299 ? 27.160 2.447 -37.622 1.00 98.25 299 LEU A C 1
ATOM 2347 O O . LEU A 1 299 ? 27.397 2.629 -38.818 1.00 98.25 299 LEU A O 1
ATOM 2351 N N . GLU A 1 300 ? 27.602 3.280 -36.679 1.00 98.19 300 GLU A N 1
ATOM 2352 C CA . GLU A 1 300 ? 28.459 4.431 -36.981 1.00 98.19 300 GLU A CA 1
ATOM 2353 C C . GLU A 1 300 ? 29.840 4.005 -37.502 1.00 98.19 300 GLU A C 1
ATOM 2355 O O . GLU A 1 300 ? 30.335 4.570 -38.478 1.00 98.19 300 GLU A O 1
ATOM 2360 N N . GLU A 1 301 ? 30.429 2.953 -36.932 1.00 97.88 301 GLU A N 1
ATOM 2361 C CA . GLU A 1 301 ? 31.675 2.362 -37.428 1.00 97.88 301 GLU A CA 1
ATOM 2362 C C . GLU A 1 301 ? 31.516 1.838 -38.864 1.00 97.88 301 GLU A C 1
ATOM 2364 O O . GLU A 1 301 ? 32.332 2.148 -39.735 1.00 97.88 301 GLU A O 1
ATOM 2369 N N . GLN A 1 302 ? 30.423 1.127 -39.158 1.00 98.00 302 GLN A N 1
ATOM 2370 C CA . GLN A 1 302 ? 30.117 0.635 -40.504 1.00 98.00 302 GLN A CA 1
ATOM 2371 C C . GLN A 1 302 ? 29.853 1.768 -41.502 1.00 98.00 302 GLN A C 1
ATOM 2373 O O . GLN A 1 302 ? 30.224 1.663 -42.676 1.00 98.00 302 GLN A O 1
ATOM 2378 N N . ARG A 1 303 ? 29.233 2.872 -41.065 1.00 98.38 303 ARG A N 1
ATOM 2379 C CA . ARG A 1 303 ? 29.092 4.080 -41.891 1.00 98.38 303 ARG A CA 1
ATOM 2380 C C . ARG A 1 303 ? 30.446 4.692 -42.207 1.00 98.38 303 ARG A C 1
ATOM 2382 O O . ARG A 1 303 ? 30.698 5.010 -43.367 1.00 98.38 303 ARG A O 1
ATOM 2389 N N . GLN A 1 304 ? 31.319 4.821 -41.211 1.00 98.19 304 GLN A N 1
ATOM 2390 C CA . GLN A 1 304 ? 32.665 5.343 -41.415 1.00 98.19 304 GLN A CA 1
ATOM 2391 C C . GLN A 1 304 ? 33.480 4.438 -42.352 1.00 98.19 304 GLN A C 1
ATOM 2393 O O . GLN A 1 304 ? 34.149 4.941 -43.254 1.00 98.19 304 GLN A O 1
ATOM 2398 N N . ALA A 1 305 ? 33.396 3.116 -42.186 1.00 98.00 305 ALA A N 1
ATOM 2399 C CA . ALA A 1 305 ? 34.051 2.148 -43.061 1.00 98.00 305 ALA A CA 1
ATOM 2400 C C . ALA A 1 305 ? 33.538 2.240 -44.508 1.00 98.00 305 ALA A C 1
ATOM 2402 O O . ALA A 1 305 ? 34.342 2.310 -45.435 1.00 98.00 305 ALA A O 1
ATOM 2403 N N . ASN A 1 306 ? 32.217 2.328 -44.712 1.00 97.94 306 ASN A N 1
ATOM 2404 C CA . ASN A 1 306 ? 31.637 2.538 -46.043 1.00 97.94 306 ASN A CA 1
ATOM 2405 C C . ASN A 1 306 ? 32.072 3.865 -46.670 1.00 97.94 306 ASN A C 1
ATOM 2407 O O . ASN A 1 306 ? 32.390 3.897 -47.855 1.00 97.94 306 ASN A O 1
ATOM 2411 N N . ALA A 1 307 ? 32.111 4.953 -45.897 1.00 98.19 307 ALA A N 1
ATOM 2412 C CA . ALA A 1 307 ? 32.571 6.247 -46.392 1.00 98.19 307 ALA A CA 1
ATOM 2413 C C . ALA A 1 307 ? 34.029 6.181 -46.876 1.00 98.19 307 ALA A C 1
ATOM 2415 O O . ALA A 1 307 ? 34.329 6.677 -47.960 1.00 98.19 307 ALA A O 1
ATOM 2416 N N . ARG A 1 308 ? 34.908 5.501 -46.124 1.00 97.94 308 ARG A N 1
ATOM 2417 C CA . ARG A 1 308 ? 36.303 5.257 -46.531 1.00 97.94 308 ARG A CA 1
ATOM 2418 C C . ARG A 1 308 ? 36.396 4.399 -47.791 1.00 97.94 308 ARG A C 1
ATOM 2420 O O . ARG A 1 308 ? 37.116 4.760 -48.710 1.00 97.94 308 ARG A O 1
ATOM 2427 N N . LEU A 1 309 ? 35.631 3.308 -47.874 1.00 98.19 309 LEU A N 1
ATOM 2428 C CA . LEU A 1 309 ? 35.604 2.453 -49.067 1.00 98.19 309 LEU A CA 1
ATOM 2429 C C . LEU A 1 309 ? 35.114 3.202 -50.312 1.00 98.19 309 LEU A C 1
ATOM 2431 O O . LEU A 1 309 ? 35.636 2.985 -51.403 1.00 98.19 309 LEU A O 1
ATOM 2435 N N . LEU A 1 310 ? 34.125 4.086 -50.163 1.00 98.19 310 LEU A N 1
ATOM 2436 C CA . LEU A 1 310 ? 33.672 4.951 -51.251 1.00 98.19 310 LEU A CA 1
ATOM 2437 C C . LEU A 1 310 ? 34.767 5.933 -51.672 1.00 98.19 310 LEU A C 1
ATOM 2439 O O . LEU A 1 310 ? 34.989 6.103 -52.868 1.00 98.19 310 LEU A O 1
ATOM 2443 N N . GLU A 1 311 ? 35.470 6.553 -50.722 1.00 98.00 311 GLU A N 1
ATOM 2444 C CA . GLU A 1 311 ? 36.605 7.428 -51.022 1.00 98.00 311 GLU A CA 1
ATOM 2445 C C . GLU A 1 311 ? 37.699 6.669 -51.788 1.00 98.00 311 GLU A C 1
ATOM 2447 O O . GLU A 1 311 ? 38.050 7.078 -52.897 1.00 98.00 311 GLU A O 1
ATOM 2452 N N . ASP A 1 312 ? 38.139 5.514 -51.284 1.00 97.94 312 ASP A N 1
ATOM 2453 C CA . ASP A 1 312 ? 39.130 4.648 -51.937 1.00 97.94 312 ASP A CA 1
ATOM 2454 C C . ASP A 1 312 ? 38.681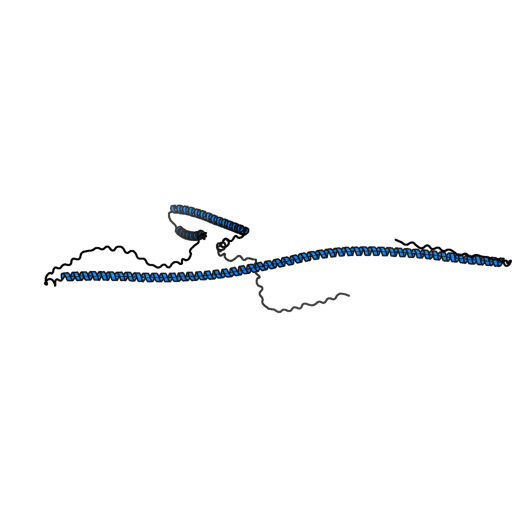 4.214 -53.340 1.00 97.94 312 ASP A C 1
ATOM 2456 O O . ASP A 1 312 ? 39.466 4.254 -54.295 1.00 97.94 312 ASP A O 1
ATOM 2460 N N . HIS A 1 313 ? 37.405 3.848 -53.503 1.00 98.00 313 HIS A N 1
ATOM 2461 C CA . HIS A 1 313 ? 36.836 3.517 -54.807 1.00 98.00 313 HIS A CA 1
ATOM 2462 C C . HIS A 1 313 ? 36.909 4.705 -55.772 1.00 98.00 313 HIS A C 1
ATOM 2464 O O . HIS A 1 313 ? 37.357 4.543 -56.908 1.00 98.00 313 HIS A O 1
ATOM 2470 N N . THR A 1 314 ? 36.540 5.912 -55.329 1.00 98.19 314 THR A N 1
ATOM 2471 C CA . THR A 1 314 ? 36.618 7.114 -56.176 1.00 98.19 314 THR A CA 1
ATOM 2472 C C . THR A 1 314 ? 38.056 7.501 -56.517 1.00 98.19 314 THR A C 1
ATOM 2474 O O . THR A 1 314 ? 38.313 7.967 -57.628 1.00 98.19 314 THR A O 1
ATOM 2477 N N . LEU A 1 315 ? 39.008 7.302 -55.600 1.00 98.00 315 LEU A N 1
ATOM 2478 C CA . LEU A 1 315 ? 40.432 7.526 -55.849 1.00 98.00 315 LEU A CA 1
ATOM 2479 C C . LEU A 1 315 ? 40.971 6.532 -56.881 1.00 98.00 315 LEU A C 1
ATOM 2481 O O . LEU A 1 315 ? 41.613 6.942 -57.848 1.00 98.00 315 LEU A O 1
ATOM 2485 N N . THR A 1 316 ? 40.645 5.248 -56.723 1.00 97.94 316 THR A N 1
ATOM 2486 C CA . THR A 1 316 ? 41.031 4.180 -57.660 1.00 97.94 316 THR A CA 1
ATOM 2487 C C . THR A 1 316 ? 40.430 4.419 -59.041 1.00 97.94 316 THR A C 1
ATOM 2489 O O . THR A 1 316 ? 41.114 4.285 -60.051 1.00 97.94 316 THR A O 1
ATOM 2492 N N . GLN A 1 317 ? 39.164 4.838 -59.103 1.00 98.31 317 GLN A N 1
ATOM 2493 C CA . GLN A 1 317 ? 38.508 5.188 -60.357 1.00 98.31 317 GLN A CA 1
ATOM 2494 C C . GLN A 1 317 ? 39.226 6.346 -61.062 1.00 98.31 317 GLN A C 1
ATOM 2496 O O . GLN A 1 317 ? 39.551 6.228 -62.240 1.00 98.31 317 GLN A O 1
ATOM 2501 N N . LYS A 1 318 ? 39.553 7.426 -60.340 1.00 98.25 318 LYS A N 1
ATOM 2502 C CA . LYS A 1 318 ? 40.316 8.557 -60.898 1.00 98.25 31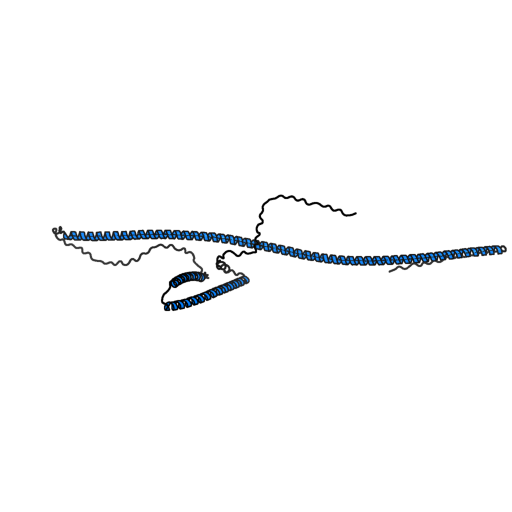8 LYS A CA 1
ATOM 2503 C C . LYS A 1 318 ? 41.707 8.145 -61.384 1.00 98.25 318 LYS A C 1
ATOM 2505 O O . LYS A 1 318 ? 42.157 8.659 -62.406 1.00 98.25 318 LYS A O 1
ATOM 2510 N N . ALA A 1 319 ? 42.386 7.248 -60.668 1.00 97.94 319 ALA A N 1
ATOM 2511 C CA . ALA A 1 319 ? 43.686 6.721 -61.077 1.00 97.94 319 ALA A CA 1
ATOM 2512 C C . ALA A 1 319 ? 43.573 5.920 -62.384 1.00 97.94 319 ALA A C 1
ATOM 2514 O O . ALA A 1 319 ? 44.286 6.214 -63.341 1.00 97.94 319 ALA A O 1
ATOM 2515 N N . ASN A 1 320 ? 42.604 5.003 -62.467 1.00 97.56 320 ASN A N 1
ATOM 2516 C CA . ASN A 1 320 ? 42.323 4.235 -63.681 1.00 97.56 320 ASN A CA 1
ATOM 2517 C C . ASN A 1 320 ? 41.958 5.145 -64.865 1.00 97.56 320 ASN A C 1
ATOM 2519 O O . ASN A 1 320 ? 42.455 4.950 -65.973 1.00 97.56 320 ASN A O 1
ATOM 2523 N N . ASP A 1 321 ? 41.126 6.169 -64.647 1.00 97.94 321 ASP A N 1
ATOM 2524 C CA . ASP A 1 321 ? 40.773 7.143 -65.685 1.00 97.94 321 ASP A CA 1
ATOM 2525 C C . ASP A 1 321 ? 42.021 7.895 -66.182 1.00 97.94 321 ASP A C 1
ATOM 2527 O O . ASP A 1 321 ? 42.221 8.049 -67.392 1.00 97.94 321 ASP A O 1
ATOM 2531 N N . ALA A 1 322 ? 42.906 8.316 -65.271 1.00 97.75 322 ALA A N 1
ATOM 2532 C CA . ALA A 1 322 ? 44.170 8.962 -65.617 1.00 97.75 322 ALA A CA 1
ATOM 2533 C C . ALA A 1 322 ? 45.106 8.035 -66.417 1.00 97.75 322 ALA A C 1
ATOM 2535 O O . ALA A 1 322 ? 45.694 8.473 -67.412 1.00 97.75 322 ALA A O 1
ATOM 2536 N N . GLU A 1 323 ? 45.207 6.758 -66.044 1.00 97.69 323 GLU A N 1
ATOM 2537 C CA . GLU A 1 323 ? 45.969 5.745 -66.784 1.00 97.69 323 GLU A CA 1
ATOM 2538 C C . GLU A 1 323 ? 45.402 5.517 -68.189 1.00 97.69 323 GLU A C 1
ATOM 2540 O O . GLU A 1 323 ? 46.153 5.531 -69.167 1.00 97.69 323 GLU A O 1
ATOM 2545 N N . ILE A 1 324 ? 44.078 5.394 -68.331 1.00 97.75 324 ILE A N 1
ATOM 2546 C CA . ILE A 1 324 ? 43.413 5.270 -69.637 1.00 97.75 324 ILE A CA 1
ATOM 2547 C C . ILE A 1 324 ? 43.720 6.490 -70.511 1.00 97.75 324 ILE A C 1
ATOM 2549 O O . ILE A 1 324 ? 44.029 6.342 -71.697 1.00 97.75 324 ILE A O 1
ATOM 2553 N N . HIS A 1 325 ? 43.660 7.701 -69.952 1.00 97.75 325 HIS A N 1
ATOM 2554 C CA . HIS A 1 325 ? 44.011 8.921 -70.678 1.00 97.75 325 HIS A CA 1
ATOM 2555 C C . HIS A 1 325 ? 45.476 8.930 -71.128 1.00 97.75 325 HIS A C 1
ATOM 2557 O O . HIS A 1 325 ? 45.759 9.282 -72.279 1.00 97.75 325 HIS A O 1
ATOM 2563 N N . LEU A 1 326 ? 46.400 8.505 -70.264 1.00 97.69 326 LEU A N 1
ATOM 2564 C CA . LEU A 1 326 ? 47.819 8.400 -70.593 1.00 97.69 326 LEU A CA 1
ATOM 2565 C C . LEU A 1 326 ? 48.068 7.370 -71.703 1.00 97.69 326 LEU A C 1
ATOM 2567 O O . LEU A 1 326 ? 48.747 7.683 -72.682 1.00 97.69 326 LEU A O 1
ATOM 2571 N N . LEU A 1 327 ? 47.480 6.176 -71.594 1.00 97.31 327 LEU A N 1
ATOM 2572 C CA . LEU A 1 327 ? 47.585 5.117 -72.599 1.00 97.31 327 LEU A CA 1
ATOM 2573 C C . LEU A 1 327 ? 47.020 5.563 -73.950 1.00 97.31 327 LEU A C 1
ATOM 2575 O O . LEU A 1 327 ? 47.661 5.349 -74.976 1.00 97.31 327 LEU A O 1
ATOM 2579 N N . ARG A 1 328 ? 45.868 6.247 -73.965 1.00 97.69 328 ARG A N 1
ATOM 2580 C CA . ARG A 1 328 ? 45.300 6.829 -75.193 1.00 97.69 328 ARG A CA 1
ATOM 2581 C C . ARG A 1 328 ? 46.252 7.837 -75.829 1.00 97.69 328 ARG A C 1
ATOM 2583 O O . ARG A 1 328 ? 46.472 7.770 -77.033 1.00 97.69 328 ARG A O 1
ATOM 2590 N N . ARG A 1 329 ? 46.850 8.738 -75.039 1.00 97.38 329 ARG A N 1
ATOM 2591 C CA . ARG A 1 329 ? 47.838 9.702 -75.546 1.00 97.38 329 ARG A CA 1
ATOM 2592 C C . ARG A 1 329 ? 49.057 8.993 -76.140 1.00 97.38 329 ARG A C 1
ATOM 2594 O O . ARG A 1 329 ? 49.476 9.330 -77.245 1.00 97.38 329 ARG A O 1
ATOM 2601 N N . ASN A 1 330 ? 49.593 7.996 -75.440 1.00 96.56 330 ASN A N 1
ATOM 2602 C CA . ASN A 1 330 ? 50.742 7.220 -75.907 1.00 96.56 330 ASN A CA 1
ATOM 2603 C C . ASN A 1 330 ? 50.419 6.463 -77.203 1.00 96.56 330 ASN A C 1
ATOM 2605 O O . ASN A 1 330 ? 51.220 6.500 -78.131 1.00 96.56 330 ASN A O 1
ATOM 2609 N N . LEU A 1 331 ? 49.226 5.864 -77.307 1.00 97.12 331 LEU A N 1
ATOM 2610 C CA . LEU A 1 331 ? 48.748 5.222 -78.533 1.00 97.12 331 LEU A CA 1
ATOM 2611 C C . LEU A 1 331 ? 48.679 6.224 -79.692 1.00 97.12 331 LEU A C 1
ATOM 2613 O O . LEU A 1 331 ? 49.234 5.961 -80.752 1.00 97.12 331 LEU A O 1
ATOM 2617 N N . THR A 1 332 ? 48.081 7.402 -79.477 1.00 96.88 332 THR A N 1
ATOM 2618 C CA . THR A 1 332 ? 48.012 8.439 -80.521 1.00 96.88 332 THR A CA 1
ATOM 2619 C C . THR A 1 332 ? 49.391 8.959 -80.943 1.00 96.88 332 THR A C 1
ATOM 2621 O O . THR A 1 332 ? 49.599 9.225 -82.125 1.00 96.88 332 THR A O 1
ATOM 2624 N N . SER A 1 333 ? 50.347 9.073 -80.010 1.00 96.38 333 SER A N 1
ATOM 2625 C CA . SER A 1 333 ? 51.738 9.439 -80.323 1.00 96.38 333 SER A CA 1
ATOM 2626 C C . SER A 1 333 ? 52.417 8.346 -81.149 1.00 96.38 333 SER A C 1
ATOM 2628 O O . SER A 1 333 ? 53.008 8.639 -82.185 1.00 96.38 333 SER A O 1
ATOM 2630 N N . GLY A 1 334 ? 52.261 7.082 -80.748 1.00 96.75 334 GLY A N 1
ATOM 2631 C CA . GLY A 1 334 ? 52.792 5.930 -81.475 1.00 96.75 334 GLY A CA 1
ATOM 2632 C C . GLY A 1 334 ? 52.207 5.790 -82.883 1.00 96.75 334 GLY A C 1
ATOM 2633 O O . GLY A 1 334 ? 52.948 5.523 -83.825 1.00 96.75 334 GLY A O 1
ATOM 2634 N N . ASP A 1 335 ? 50.908 6.037 -83.069 1.00 96.56 335 ASP A N 1
ATOM 2635 C CA . ASP A 1 335 ? 50.275 6.055 -84.394 1.00 96.56 335 ASP A CA 1
ATOM 2636 C C . ASP A 1 335 ? 50.802 7.201 -85.271 1.00 96.56 335 ASP A C 1
ATOM 2638 O O . ASP A 1 335 ? 51.025 7.012 -86.472 1.00 96.56 335 ASP A O 1
ATOM 2642 N N . ALA A 1 336 ? 51.048 8.380 -84.690 1.00 96.12 336 ALA A N 1
ATOM 2643 C CA . ALA A 1 336 ? 51.651 9.505 -85.401 1.00 96.12 336 ALA A CA 1
ATOM 2644 C C . ALA A 1 336 ? 53.095 9.195 -85.836 1.00 96.12 336 ALA A C 1
ATOM 2646 O O . ALA A 1 336 ? 53.452 9.435 -86.992 1.00 96.12 336 ALA A O 1
ATOM 2647 N N . GLU A 1 337 ? 53.903 8.608 -84.951 1.00 96.12 337 GLU A N 1
ATOM 2648 C CA . GLU A 1 337 ? 55.265 8.151 -85.250 1.00 96.12 337 GLU A CA 1
ATOM 2649 C C . GLU A 1 337 ? 55.267 7.051 -86.315 1.00 96.12 337 GLU A C 1
ATOM 2651 O O . GLU A 1 337 ? 56.003 7.141 -87.299 1.00 96.12 337 GLU A O 1
ATOM 2656 N N . LYS A 1 338 ? 54.387 6.053 -86.190 1.00 96.88 338 LYS A N 1
ATOM 2657 C CA . LYS A 1 338 ? 54.202 4.993 -87.187 1.00 96.88 338 LYS A CA 1
ATOM 2658 C C . LYS A 1 338 ? 53.810 5.567 -88.546 1.00 96.88 338 LYS A C 1
ATOM 2660 O O . LYS A 1 338 ? 54.377 5.165 -89.558 1.00 96.88 338 LYS A O 1
ATOM 2665 N N . SER A 1 339 ? 52.884 6.526 -88.583 1.00 96.50 339 SER A N 1
ATOM 2666 C CA . SER A 1 339 ? 52.495 7.229 -89.811 1.00 96.50 339 SER A CA 1
ATOM 2667 C C . SER A 1 339 ? 53.672 7.999 -90.420 1.00 96.50 339 SER A C 1
ATOM 2669 O O . SER A 1 339 ? 53.884 7.944 -91.632 1.00 96.50 339 SER A O 1
ATOM 2671 N N . ALA A 1 340 ? 54.479 8.680 -89.601 1.00 96.31 340 ALA A N 1
ATOM 2672 C CA . ALA A 1 340 ? 55.674 9.388 -90.056 1.00 96.31 340 ALA A CA 1
ATOM 2673 C C . ALA A 1 340 ? 56.740 8.430 -90.618 1.00 96.31 340 ALA A C 1
ATOM 2675 O O . ALA A 1 340 ? 57.276 8.676 -91.700 1.00 96.31 340 ALA A O 1
ATOM 2676 N N . LEU A 1 341 ? 57.003 7.310 -89.938 1.00 95.88 341 LEU A N 1
ATOM 2677 C CA . LEU A 1 341 ? 57.906 6.259 -90.415 1.00 95.88 341 LEU A CA 1
ATOM 2678 C C . LEU A 1 341 ? 57.396 5.621 -91.708 1.00 95.88 341 LEU A C 1
ATOM 2680 O O . LEU A 1 341 ? 58.177 5.414 -92.631 1.00 95.88 341 LEU A O 1
ATOM 2684 N N . GLN A 1 342 ? 56.091 5.365 -91.816 1.00 96.00 342 GLN A N 1
ATOM 2685 C CA . GLN A 1 342 ? 55.477 4.843 -93.034 1.00 96.00 342 GLN A CA 1
ATOM 2686 C C . GLN A 1 342 ? 55.623 5.824 -94.204 1.00 96.00 342 GLN A C 1
ATOM 2688 O O . GLN A 1 342 ? 55.980 5.402 -95.302 1.00 96.00 342 GLN A O 1
ATOM 2693 N N . LYS A 1 343 ? 55.413 7.129 -93.978 1.00 95.81 343 LYS A N 1
ATOM 2694 C CA . LYS A 1 343 ? 55.666 8.171 -94.989 1.00 95.81 343 LYS A CA 1
ATOM 2695 C C . LYS A 1 343 ? 57.130 8.187 -95.424 1.00 95.81 343 LYS A C 1
ATOM 2697 O O . LYS A 1 343 ? 57.397 8.184 -96.620 1.00 95.81 343 LYS A O 1
ATOM 2702 N N . LYS A 1 344 ? 58.070 8.128 -94.475 1.00 96.44 344 LYS A N 1
ATOM 2703 C CA . LYS A 1 344 ? 59.508 8.064 -94.772 1.00 96.44 344 LYS A CA 1
ATOM 2704 C C . LYS A 1 344 ? 59.886 6.790 -95.531 1.00 96.44 344 LYS A C 1
ATOM 2706 O O . LYS A 1 344 ? 60.707 6.840 -96.437 1.00 96.44 344 LYS A O 1
ATOM 2711 N N . LEU A 1 345 ? 59.278 5.651 -95.202 1.00 95.75 345 LEU A N 1
ATOM 2712 C CA . LEU A 1 345 ? 59.479 4.395 -95.924 1.00 95.75 345 LEU A CA 1
ATOM 2713 C C . LEU A 1 345 ? 58.952 4.495 -97.356 1.00 95.75 345 LEU A C 1
ATOM 2715 O O . LEU A 1 345 ? 59.649 4.081 -98.276 1.00 95.75 345 LEU A O 1
ATOM 2719 N N . MET A 1 346 ? 57.766 5.077 -97.561 1.00 95.06 346 MET A N 1
ATOM 2720 C CA . MET A 1 346 ? 57.235 5.353 -98.901 1.00 95.06 346 MET A CA 1
ATOM 2721 C C . MET A 1 346 ? 58.157 6.289 -99.690 1.00 95.06 346 MET A C 1
ATOM 2723 O O . MET A 1 346 ? 58.431 6.018 -100.855 1.00 95.06 346 MET A O 1
ATOM 2727 N N . GLU A 1 347 ? 58.687 7.338 -99.059 1.00 94.38 347 GLU A N 1
ATOM 2728 C CA . GLU A 1 347 ? 59.649 8.261 -99.668 1.00 94.38 347 GLU A CA 1
ATOM 2729 C C . GLU A 1 347 ? 60.955 7.554 -100.060 1.00 94.38 347 GLU A C 1
ATOM 2731 O O . GLU A 1 347 ? 61.356 7.622 -101.218 1.00 94.38 347 GLU A O 1
ATOM 2736 N N . MET A 1 348 ? 61.579 6.801 -99.148 1.00 94.50 348 MET A N 1
ATOM 2737 C CA . MET A 1 348 ? 62.785 6.010 -99.434 1.00 94.50 348 MET A CA 1
ATOM 2738 C C . MET A 1 348 ? 62.535 4.942 -100.501 1.00 94.50 348 MET A C 1
ATOM 2740 O O . MET A 1 348 ? 63.394 4.690 -101.339 1.00 94.50 348 MET A O 1
ATOM 2744 N N . THR A 1 349 ? 61.357 4.317 -100.502 1.00 93.12 349 THR A N 1
ATOM 2745 C CA . THR A 1 349 ? 60.963 3.351 -101.536 1.00 93.12 349 THR A CA 1
ATOM 2746 C C . THR A 1 349 ? 60.823 4.043 -102.890 1.00 93.12 349 THR A C 1
ATOM 2748 O O . THR A 1 349 ? 61.296 3.509 -103.890 1.00 93.12 349 THR A O 1
ATOM 2751 N N . SER A 1 350 ? 60.241 5.247 -102.929 1.00 93.69 350 SER A N 1
ATOM 2752 C CA . SER A 1 350 ? 60.170 6.076 -104.136 1.00 93.69 350 SER A CA 1
ATOM 2753 C C . SER A 1 350 ? 61.563 6.467 -104.627 1.00 93.69 350 SER A C 1
ATOM 2755 O O . SER A 1 350 ? 61.863 6.270 -105.800 1.00 93.69 350 SER A O 1
ATOM 2757 N N . GLN A 1 351 ? 62.443 6.940 -103.737 1.00 93.38 351 GLN A N 1
ATOM 2758 C CA . GLN A 1 351 ? 63.836 7.266 -104.063 1.00 93.38 351 GLN A CA 1
ATOM 2759 C C . GLN A 1 351 ? 64.591 6.039 -104.587 1.00 93.38 351 GLN A C 1
ATOM 2761 O O . GLN A 1 351 ? 65.249 6.122 -105.616 1.00 93.38 351 GLN A O 1
ATOM 2766 N N . ASN A 1 352 ? 64.453 4.877 -103.944 1.00 90.69 352 ASN A N 1
ATOM 2767 C CA . ASN A 1 352 ? 65.034 3.624 -104.429 1.00 90.69 352 ASN A CA 1
ATOM 2768 C C . ASN A 1 352 ? 64.467 3.221 -105.794 1.00 90.69 352 ASN A C 1
ATOM 2770 O O . ASN A 1 352 ? 65.211 2.728 -106.635 1.00 90.69 352 ASN A O 1
ATOM 2774 N N . GLN A 1 353 ? 63.176 3.443 -106.047 1.00 90.69 353 GLN A N 1
ATOM 2775 C CA . GLN A 1 353 ? 62.569 3.174 -107.349 1.00 90.69 353 GLN A CA 1
ATOM 2776 C C . GLN A 1 353 ? 63.088 4.138 -108.427 1.00 90.69 353 GLN A C 1
ATOM 2778 O O . GLN A 1 353 ? 63.337 3.719 -109.556 1.00 90.69 353 GLN A O 1
ATOM 2783 N N . GLU A 1 354 ? 63.261 5.418 -108.102 1.00 90.81 354 GLU A N 1
ATOM 2784 C CA . GLU A 1 354 ? 63.877 6.416 -108.981 1.00 90.81 354 GLU A CA 1
ATOM 2785 C C . GLU A 1 354 ? 65.345 6.095 -109.256 1.00 90.81 354 GLU A C 1
ATOM 2787 O O . GLU A 1 354 ? 65.759 6.126 -110.411 1.00 90.81 354 GLU A O 1
ATOM 2792 N N . LEU A 1 355 ? 66.114 5.706 -108.236 1.00 89.38 355 LEU A N 1
ATOM 2793 C CA . LEU A 1 355 ? 67.488 5.234 -108.382 1.00 89.38 355 LEU A CA 1
ATOM 2794 C C . LEU A 1 355 ? 67.550 3.964 -109.227 1.00 89.38 355 LEU A C 1
ATOM 2796 O O . LEU A 1 355 ? 68.359 3.903 -110.142 1.00 89.38 355 LEU A O 1
ATOM 2800 N N . ALA A 1 356 ? 66.678 2.982 -108.998 1.00 87.25 356 ALA A N 1
ATOM 2801 C CA . ALA A 1 356 ? 66.599 1.779 -109.822 1.00 87.25 356 ALA A CA 1
ATOM 2802 C C . ALA A 1 356 ? 66.274 2.121 -111.284 1.00 87.25 356 ALA A C 1
ATOM 2804 O O . ALA A 1 356 ? 66.890 1.567 -112.190 1.00 87.25 356 ALA A O 1
ATOM 2805 N N . LYS A 1 357 ? 65.370 3.081 -111.537 1.00 86.19 357 LYS A N 1
ATOM 2806 C CA . LYS A 1 357 ? 65.107 3.608 -112.888 1.00 86.19 357 LYS A CA 1
ATOM 2807 C C . LYS A 1 357 ? 66.323 4.330 -113.468 1.00 86.19 357 LYS A C 1
ATOM 2809 O O . LYS A 1 357 ? 66.637 4.108 -114.629 1.00 86.19 357 LYS A O 1
ATOM 2814 N N . ALA A 1 358 ? 67.012 5.165 -112.694 1.00 84.25 358 ALA A N 1
ATOM 2815 C CA . ALA A 1 358 ? 68.196 5.901 -113.133 1.00 84.25 358 ALA A CA 1
ATOM 2816 C C . ALA A 1 358 ? 69.380 4.968 -113.420 1.00 84.25 358 ALA A C 1
ATOM 2818 O O . ALA A 1 358 ? 70.091 5.161 -114.401 1.00 84.25 358 ALA A O 1
ATOM 2819 N N . VAL A 1 359 ? 69.570 3.929 -112.604 1.00 82.88 359 VAL A N 1
ATOM 2820 C CA . VAL A 1 359 ? 70.540 2.854 -112.830 1.00 82.88 359 VAL A CA 1
ATOM 2821 C C . VAL A 1 359 ? 70.138 2.044 -114.051 1.00 82.88 359 VAL A C 1
ATOM 2823 O O . VAL A 1 359 ? 70.988 1.835 -114.898 1.00 82.88 359 VAL A O 1
ATOM 2826 N N . ALA A 1 360 ? 68.869 1.659 -114.213 1.00 80.31 360 ALA A N 1
ATOM 2827 C CA . ALA A 1 360 ? 68.401 0.973 -115.417 1.00 80.31 360 ALA A CA 1
ATOM 2828 C C . ALA A 1 360 ? 68.572 1.836 -116.680 1.00 80.31 360 ALA A C 1
ATOM 2830 O O . ALA A 1 360 ? 68.967 1.319 -117.719 1.00 80.31 360 ALA A O 1
ATOM 2831 N N . MET A 1 361 ? 68.335 3.150 -116.600 1.00 79.56 361 MET A N 1
ATOM 2832 C CA . MET A 1 361 ? 68.621 4.095 -117.684 1.00 79.56 361 MET A CA 1
ATOM 2833 C C . MET A 1 361 ? 70.119 4.198 -117.959 1.00 79.56 361 MET A C 1
ATOM 2835 O O . MET A 1 361 ? 70.502 4.104 -119.113 1.00 79.56 361 MET A O 1
ATOM 2839 N N . ARG A 1 362 ? 70.974 4.295 -116.931 1.00 76.31 362 ARG A N 1
ATOM 2840 C CA . ARG A 1 362 ? 72.436 4.239 -117.098 1.00 76.31 362 ARG A CA 1
ATOM 2841 C C . ARG A 1 362 ? 72.908 2.912 -117.666 1.00 76.31 362 ARG A C 1
ATOM 2843 O O . ARG A 1 362 ? 73.833 2.922 -118.458 1.00 76.31 362 ARG A O 1
ATOM 2850 N N . LEU A 1 363 ? 72.306 1.794 -117.273 1.00 72.38 363 LEU A N 1
ATOM 2851 C CA . LEU A 1 363 ? 72.619 0.472 -117.801 1.00 72.38 363 LEU A CA 1
ATOM 2852 C C . LEU A 1 363 ? 72.222 0.402 -119.277 1.00 72.38 363 LEU A C 1
ATOM 2854 O O . LEU A 1 363 ? 73.005 -0.081 -120.074 1.00 72.38 363 LEU A O 1
ATOM 2858 N N . ARG A 1 364 ? 71.075 0.981 -119.653 1.00 65.25 364 ARG A N 1
ATOM 2859 C CA . ARG A 1 364 ? 70.603 1.104 -121.041 1.00 65.25 364 ARG A CA 1
ATOM 2860 C C . ARG A 1 364 ? 71.421 2.100 -121.874 1.00 65.25 364 ARG A C 1
ATOM 2862 O O . ARG A 1 364 ? 71.608 1.883 -123.065 1.00 65.25 364 ARG A O 1
ATOM 2869 N N . ASP A 1 365 ? 71.932 3.169 -121.266 1.00 59.81 365 ASP A N 1
ATOM 2870 C CA . ASP A 1 365 ? 72.870 4.115 -121.885 1.00 59.81 365 ASP A CA 1
ATOM 2871 C C . ASP A 1 365 ? 74.261 3.484 -122.038 1.00 59.81 365 ASP A C 1
ATOM 2873 O O . ASP A 1 365 ? 74.899 3.659 -123.075 1.00 59.81 365 ASP A O 1
ATOM 2877 N N . HIS A 1 366 ? 74.698 2.683 -121.061 1.00 58.62 366 HIS A N 1
ATOM 2878 C CA . HIS A 1 366 ? 75.862 1.810 -121.184 1.00 58.62 366 HIS A CA 1
ATOM 2879 C C . HIS A 1 366 ? 75.638 0.742 -122.256 1.00 58.62 366 HIS A C 1
ATOM 2881 O O . HIS A 1 366 ? 76.555 0.506 -123.016 1.00 58.62 366 HIS A O 1
ATOM 2887 N N . GLU A 1 367 ? 74.446 0.166 -122.409 1.00 56.16 367 GLU A N 1
ATOM 2888 C CA . GLU A 1 367 ? 74.119 -0.826 -123.448 1.00 56.16 367 GLU A CA 1
ATOM 2889 C C . GLU A 1 367 ? 74.061 -0.184 -124.856 1.00 56.16 367 GLU A C 1
ATOM 2891 O O . GLU A 1 367 ? 74.546 -0.755 -125.838 1.00 56.16 367 GLU A O 1
ATOM 2896 N N . ASN A 1 368 ? 73.582 1.065 -124.958 1.00 46.16 368 ASN A N 1
ATOM 2897 C CA . ASN A 1 368 ? 73.622 1.876 -126.184 1.00 46.16 368 ASN A CA 1
ATOM 2898 C C . ASN A 1 368 ? 75.038 2.384 -126.535 1.00 46.16 368 ASN A C 1
ATOM 2900 O O . ASN A 1 368 ? 75.326 2.591 -127.714 1.00 46.16 368 ASN A O 1
ATOM 2904 N N . GLN A 1 369 ? 75.933 2.573 -125.556 1.00 40.88 369 GLN A N 1
ATOM 2905 C CA . GLN A 1 369 ? 77.350 2.907 -125.785 1.00 40.88 369 GLN A CA 1
ATOM 2906 C C . GLN A 1 369 ? 78.274 1.671 -125.835 1.00 40.88 369 GLN A C 1
ATOM 2908 O O . G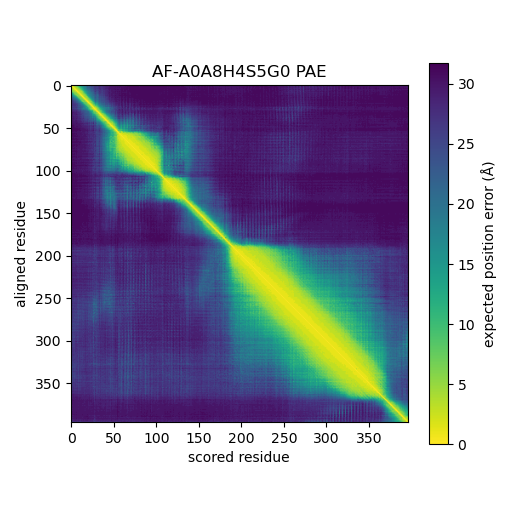LN A 1 369 ? 79.363 1.763 -126.395 1.00 40.88 369 GLN A O 1
ATOM 2913 N N . SER A 1 370 ? 77.831 0.503 -125.358 1.00 37.09 370 SER A N 1
ATOM 2914 C CA . SER A 1 370 ? 78.554 -0.780 -125.371 1.00 37.09 370 SER A CA 1
ATOM 2915 C C . SER A 1 370 ? 77.983 -1.787 -126.377 1.00 37.09 370 SER A C 1
ATOM 2917 O O . SER A 1 370 ? 78.312 -2.970 -126.335 1.00 37.09 370 SER A O 1
ATOM 2919 N N . SER A 1 371 ? 77.265 -1.308 -127.402 1.00 36.41 371 SER A N 1
ATOM 2920 C CA . SER A 1 371 ? 77.148 -2.009 -128.699 1.00 36.41 371 SER A CA 1
ATOM 2921 C C . SER A 1 371 ? 78.487 -2.063 -129.476 1.00 36.41 371 SER A C 1
ATOM 2923 O O . SER A 1 371 ? 78.528 -2.360 -130.670 1.00 36.41 371 SER A O 1
ATOM 2925 N N . ARG A 1 372 ? 79.596 -1.770 -128.788 1.00 39.53 372 ARG A N 1
ATOM 2926 C CA . ARG A 1 372 ? 80.976 -2.157 -129.073 1.00 39.53 372 ARG A CA 1
ATOM 2927 C C . ARG A 1 372 ? 81.657 -2.429 -127.733 1.00 39.53 372 ARG A C 1
ATOM 2929 O O . ARG A 1 372 ? 82.167 -1.509 -127.110 1.00 39.53 372 ARG A O 1
ATOM 2936 N N . ASP A 1 373 ? 81.584 -3.667 -127.278 1.00 32.66 373 ASP A N 1
ATOM 2937 C CA . ASP A 1 373 ? 82.735 -4.537 -127.003 1.00 32.66 373 ASP A CA 1
ATOM 2938 C C . ASP A 1 373 ? 82.365 -5.542 -125.905 1.00 32.66 373 ASP A C 1
ATOM 2940 O O . ASP A 1 373 ? 81.777 -5.200 -124.880 1.00 32.66 373 ASP A O 1
ATOM 2944 N N . VAL A 1 374 ? 82.656 -6.808 -126.177 1.00 33.94 374 VAL A N 1
ATOM 2945 C CA . VAL A 1 374 ? 82.333 -7.957 -125.331 1.00 33.94 374 VAL A CA 1
ATOM 2946 C C . VAL A 1 374 ? 83.564 -8.272 -124.494 1.00 33.94 374 VAL A C 1
ATOM 2948 O O . VAL A 1 374 ? 84.625 -8.479 -125.073 1.00 33.94 374 VAL A O 1
ATOM 2951 N N . SER A 1 375 ? 83.426 -8.443 -123.177 1.00 34.25 375 SER A N 1
ATOM 2952 C CA . SER A 1 375 ? 84.255 -9.428 -122.472 1.00 34.25 375 SER A CA 1
ATOM 2953 C C . SER A 1 375 ? 83.641 -9.895 -121.152 1.00 34.25 375 SER A C 1
ATOM 2955 O O . SER A 1 375 ? 83.115 -9.108 -120.370 1.00 34.25 375 SER A O 1
ATOM 2957 N N . TYR A 1 376 ? 83.736 -11.210 -120.970 1.00 38.41 376 TYR A N 1
ATOM 2958 C CA . TYR A 1 376 ? 83.430 -12.020 -119.792 1.00 38.41 376 TYR A CA 1
ATOM 2959 C C . TYR A 1 376 ? 84.424 -11.785 -118.639 1.00 38.41 376 TYR A C 1
ATOM 2961 O O . TYR A 1 376 ? 85.606 -11.599 -118.918 1.00 38.41 376 TYR A O 1
ATOM 2969 N N . ASP A 1 377 ? 83.936 -11.858 -117.393 1.00 36.50 377 ASP A N 1
ATOM 2970 C CA . ASP A 1 377 ? 84.415 -12.690 -116.253 1.00 36.50 377 ASP A CA 1
ATOM 2971 C C . ASP A 1 377 ? 83.674 -12.231 -114.973 1.00 36.50 377 ASP A C 1
ATOM 2973 O O . ASP A 1 377 ? 83.502 -11.033 -114.769 1.00 36.50 377 ASP A O 1
ATOM 2977 N N . ASN A 1 378 ? 82.951 -13.089 -114.243 1.00 38.62 378 ASN A N 1
ATOM 2978 C CA . ASN A 1 378 ? 83.365 -14.139 -113.290 1.00 38.62 378 ASN A CA 1
ATOM 2979 C C . ASN A 1 378 ? 83.549 -13.607 -111.849 1.00 38.62 378 ASN A C 1
ATOM 2981 O O . ASN A 1 378 ? 84.171 -12.571 -111.652 1.00 38.62 378 ASN A O 1
ATOM 2985 N N . GLU A 1 379 ? 83.038 -14.398 -110.889 1.00 38.72 379 GLU A N 1
ATOM 2986 C CA . GLU A 1 379 ? 83.140 -14.282 -109.416 1.00 38.72 379 GLU A CA 1
ATOM 2987 C C . GLU A 1 379 ? 82.395 -13.090 -108.780 1.00 38.72 379 GLU A C 1
ATOM 2989 O O . GLU A 1 379 ? 82.360 -11.992 -109.311 1.00 38.72 379 GLU A O 1
ATOM 2994 N N . GLY A 1 380 ? 81.709 -13.195 -107.646 1.00 41.03 380 GLY A N 1
ATOM 2995 C CA . GLY A 1 380 ? 81.709 -14.156 -106.550 1.00 41.03 380 GLY A CA 1
ATOM 2996 C C . GLY A 1 380 ? 81.197 -13.403 -105.307 1.00 41.03 380 GLY A C 1
ATOM 2997 O O . GLY A 1 380 ? 81.250 -12.175 -105.270 1.00 41.03 380 GLY A O 1
ATOM 2998 N N . ASP A 1 381 ? 80.718 -14.153 -104.319 1.00 43.16 381 ASP A N 1
ATOM 2999 C CA . ASP A 1 381 ? 80.499 -13.753 -102.918 1.00 43.16 381 ASP A CA 1
ATOM 3000 C C . ASP A 1 381 ? 79.143 -13.139 -102.507 1.00 43.16 381 ASP A C 1
ATOM 3002 O O . ASP A 1 381 ? 78.914 -11.929 -102.494 1.00 43.16 381 ASP A O 1
ATOM 3006 N N . GLU A 1 382 ? 78.276 -14.029 -102.003 1.00 49.47 382 GLU A N 1
ATOM 3007 C CA . GLU A 1 382 ? 77.607 -13.786 -100.716 1.00 49.47 382 GLU A CA 1
ATOM 3008 C C . GLU A 1 382 ? 78.661 -13.594 -99.605 1.00 49.47 382 GLU A C 1
ATOM 3010 O O . GLU A 1 382 ? 79.743 -14.183 -99.667 1.00 49.47 382 GLU A O 1
ATOM 3015 N N . PRO A 1 383 ? 78.339 -12.853 -98.530 1.00 51.84 383 PRO A N 1
ATOM 3016 C CA . PRO A 1 383 ? 78.018 -13.621 -97.333 1.00 51.84 383 PRO A CA 1
ATOM 3017 C C . PRO A 1 383 ? 76.872 -13.076 -96.472 1.00 51.84 383 PRO A C 1
ATOM 3019 O O . PRO A 1 383 ? 76.586 -11.884 -96.370 1.00 51.84 383 PRO A O 1
ATOM 3022 N N . GLU A 1 384 ? 76.291 -14.070 -95.814 1.00 45.97 384 GLU A N 1
ATOM 3023 C CA . GLU A 1 384 ? 75.404 -14.109 -94.665 1.00 45.97 384 GLU A CA 1
ATOM 3024 C C . GLU A 1 384 ? 75.838 -13.290 -93.428 1.00 45.97 384 GLU A C 1
ATOM 3026 O O . GLU A 1 384 ? 76.984 -12.865 -93.284 1.00 45.97 384 GLU A O 1
ATOM 3031 N N . ASN A 1 385 ? 74.916 -13.292 -92.451 1.00 41.75 385 ASN A N 1
ATOM 3032 C CA . ASN A 1 385 ? 75.053 -12.960 -91.027 1.00 41.75 385 ASN A CA 1
ATOM 3033 C C . ASN A 1 385 ? 75.059 -11.452 -90.719 1.00 41.75 385 ASN A C 1
ATOM 3035 O O . ASN A 1 385 ? 75.708 -10.657 -91.378 1.00 41.75 385 ASN A O 1
ATOM 3039 N N . ILE A 1 386 ? 74.355 -10.949 -89.700 1.00 43.72 386 ILE A N 1
ATOM 3040 C CA . ILE A 1 386 ? 74.251 -11.474 -88.334 1.00 43.72 386 ILE A CA 1
ATOM 3041 C C . ILE A 1 386 ? 73.028 -10.819 -87.654 1.00 43.72 386 ILE A C 1
ATOM 3043 O O . ILE A 1 386 ? 72.921 -9.593 -87.614 1.00 43.72 386 ILE A O 1
ATOM 3047 N N . THR A 1 387 ? 72.126 -11.608 -87.070 1.00 51.78 387 THR A N 1
ATOM 3048 C CA . THR A 1 387 ? 71.290 -11.168 -85.934 1.00 51.78 387 THR A CA 1
ATOM 3049 C C . THR A 1 387 ? 72.188 -10.843 -84.733 1.00 51.78 387 THR A C 1
ATOM 3051 O O . THR A 1 387 ? 73.222 -11.494 -84.572 1.00 51.78 387 THR A O 1
ATOM 3054 N N . PRO A 1 388 ? 71.790 -9.933 -83.824 1.00 59.16 388 PRO A N 1
ATOM 3055 C CA . PRO A 1 388 ? 71.505 -10.484 -82.500 1.00 59.16 388 PRO A CA 1
ATOM 3056 C C . PRO A 1 388 ? 70.318 -9.872 -81.748 1.00 59.16 388 PRO A C 1
ATOM 3058 O O . PRO A 1 388 ? 69.974 -8.695 -81.849 1.00 59.16 388 PRO A O 1
ATOM 3061 N N . GLU A 1 389 ? 69.753 -10.777 -80.956 1.00 57.47 389 GLU A N 1
ATOM 3062 C CA . GLU A 1 389 ? 68.783 -10.634 -79.884 1.00 57.47 389 GLU A CA 1
ATOM 3063 C C . GLU A 1 389 ? 69.129 -9.511 -78.900 1.00 57.47 389 GLU A C 1
ATOM 3065 O O . GLU A 1 389 ? 70.261 -9.387 -78.436 1.00 57.47 389 GLU A O 1
ATOM 3070 N N . SER A 1 390 ? 68.110 -8.772 -78.471 1.00 47.38 390 SER A N 1
ATOM 3071 C CA . SER A 1 390 ? 68.141 -8.125 -77.163 1.00 47.38 390 SER A CA 1
ATOM 3072 C C . SER A 1 390 ? 66.769 -8.265 -76.514 1.00 47.38 390 SER A C 1
ATOM 3074 O O . SER A 1 390 ? 65.862 -7.465 -76.737 1.00 47.38 390 SER A O 1
ATOM 3076 N N . SER A 1 391 ? 66.629 -9.335 -75.735 1.00 61.53 391 SER A N 1
ATOM 3077 C CA . SER A 1 391 ? 65.510 -9.591 -74.827 1.00 61.53 391 SER A CA 1
ATOM 3078 C C . SER A 1 391 ? 65.472 -8.564 -73.682 1.00 61.53 391 SER A C 1
ATOM 3080 O O . SER A 1 391 ? 66.531 -8.107 -73.243 1.00 61.53 391 SER A O 1
ATOM 3082 N N . PRO A 1 392 ? 64.287 -8.207 -73.154 1.00 69.38 392 PRO A N 1
ATOM 3083 C CA . PRO A 1 392 ? 64.169 -7.302 -72.013 1.00 69.38 392 PRO A CA 1
ATOM 3084 C C . PRO A 1 392 ? 64.396 -8.042 -70.677 1.00 69.38 392 PRO A C 1
ATOM 3086 O O . PRO A 1 392 ? 64.015 -9.211 -70.562 1.00 69.38 392 PRO A O 1
ATOM 3089 N N . PRO A 1 393 ? 64.976 -7.396 -69.645 1.00 74.06 393 PRO A N 1
ATOM 3090 C CA . PRO A 1 393 ? 65.069 -7.985 -68.312 1.00 74.06 393 PRO A CA 1
ATOM 3091 C C . PRO A 1 393 ? 63.742 -7.848 -67.530 1.00 74.06 393 PRO A C 1
ATOM 3093 O O . PRO A 1 393 ? 62.998 -6.888 -67.755 1.00 74.06 393 PRO A O 1
ATOM 3096 N N . PRO A 1 394 ? 63.439 -8.783 -66.606 1.00 65.62 394 PRO A N 1
ATOM 3097 C CA . PRO A 1 394 ? 62.225 -8.767 -65.796 1.00 65.62 394 PRO A CA 1
ATOM 3098 C C . PRO A 1 394 ? 62.340 -7.844 -64.571 1.00 65.62 394 PRO A C 1
ATOM 3100 O O . PRO A 1 394 ? 63.411 -7.668 -63.990 1.00 65.62 394 PRO A O 1
ATOM 3103 N N . SER A 1 395 ? 61.194 -7.284 -64.192 1.00 50.12 395 SER A N 1
ATOM 3104 C CA . SER A 1 395 ? 60.960 -6.391 -63.052 1.00 50.12 395 SER A CA 1
ATOM 3105 C C . SER A 1 395 ? 61.002 -7.097 -61.688 1.00 50.12 395 SER A C 1
ATOM 3107 O O . SER A 1 395 ? 60.643 -8.273 -61.599 1.00 50.12 395 SER A O 1
ATOM 3109 N N . PRO A 1 396 ? 61.308 -6.350 -60.615 1.00 56.12 396 PRO A N 1
ATOM 3110 C CA . PRO A 1 396 ? 60.620 -6.419 -59.327 1.00 56.12 396 PRO A CA 1
ATOM 3111 C C . PRO A 1 396 ? 59.533 -5.345 -59.202 1.00 56.12 396 PRO A C 1
ATOM 3113 O O . PRO A 1 396 ? 59.777 -4.202 -59.658 1.00 56.12 396 PRO A O 1
#

Secondary structure (DSSP, 8-state):
---------------------------TTS----SPPP---TTSSSTTTTSS---SHHHHHHHHHHHHHHHHHHHHHHHHHHHHHHHHHHHHHHHHHHHHHHHTTT---HHHHHHHHHHHHHHHHHHHHHHHHH-S--------------------------------------------TT-S--THHHHHHHHHHHHHHHHHHHHHHHHHHHHHHHHHHHHHHHHHHHHHHHHHHHHHHHHHHHHHHHHHHHHHHHHHHHHHHHHHHHHHHHHHHHHHHHHHHHHHHHHHHHHHHHHHHHHHHHHHHHHHHHHHHHHHHHHHHHHHHHHHHHHHHHHHHHHHHHHHHHHHHHHHHHHHHHHHHHHHH-SS------------------PPPPP-

pLDDT: mean 74.01, std 24.28, range [28.48, 98.75]

Radius of gyration: 75.0 Å; Cα contacts (8 Å, |Δi|>4): 7; chains: 1; bounding box: 149×75×241 Å